Protein AF-A0A1T4NIM6-F1 (afdb_monomer_lite)

Secondary structure (DSSP, 8-state):
--------------------S-S----PPPPHHHHHHHHHHHHHHHHHHHHHHGGG----STTHHHHHHHHHTT---HHHHHHHHHHHHHTTT--EE--TT-SS-EE-HHHHHHHHHHHHHTT--TTSBTTB-HHHHHHHHHHH----SSGGGHHHHHHHHHHTT-HHHHHHHHHHHHTTEETTTEEBSSSB-HHHHHHHHHHHGGGTTT-HHHHHHHHHHHHHTB-SSSEESSTTSPEEHHHHHHHHHHHHHHT-HHHHHHHHHHHGGGB-SSSTT-BEEE-TTT--EEE-HHHHHHHHHHHHHHHHHHHHHHHHHHHHS-SPPP--------------S-PPPPP-EEEEEEETTEEEEEE---TT-SEEEEEEESSTTS-SS-EEEEEETT--EEEE-SPPTT-EEEEEEEEEEEETTEEEEPPPPPPEEEE--

Organism: NCBI:txid290054

Structure (mmCIF, N/CA/C/O backbone):
data_AF-A0A1T4NIM6-F1
#
_entry.id   AF-A0A1T4NIM6-F1
#
loop_
_atom_site.group_PDB
_atom_site.id
_atom_site.type_symbol
_atom_site.label_atom_id
_atom_site.label_alt_id
_atom_site.label_comp_id
_atom_site.label_asym_id
_atom_site.label_entity_id
_atom_site.label_seq_id
_atom_site.pdbx_PDB_ins_code
_atom_site.Cartn_x
_atom_site.Cartn_y
_atom_site.Cartn_z
_atom_site.occupancy
_atom_site.B_iso_or_equiv
_atom_site.auth_seq_id
_atom_site.auth_comp_id
_atom_site.auth_asym_id
_atom_site.auth_atom_id
_atom_site.pdbx_PDB_model_num
ATOM 1 N N . MET A 1 1 ? 65.778 -11.171 -3.183 1.00 36.50 1 MET A N 1
ATOM 2 C CA . MET A 1 1 ? 65.033 -11.557 -4.403 1.00 36.50 1 MET A CA 1
ATOM 3 C C . MET A 1 1 ? 64.290 -12.860 -4.127 1.00 36.50 1 MET A C 1
ATOM 5 O O . MET A 1 1 ? 64.922 -13.850 -3.782 1.00 36.50 1 MET A O 1
ATOM 9 N N . LYS A 1 2 ? 62.950 -12.819 -4.117 1.00 32.22 2 LYS A N 1
ATOM 10 C CA . LYS A 1 2 ? 62.067 -13.927 -3.715 1.00 32.22 2 LYS A CA 1
ATOM 11 C C . LYS A 1 2 ? 61.735 -14.830 -4.915 1.00 32.22 2 LYS A C 1
ATOM 13 O O . LYS A 1 2 ? 61.159 -14.373 -5.889 1.00 32.22 2 LYS A O 1
ATOM 18 N N . LYS A 1 3 ? 62.143 -16.092 -4.778 1.00 35.50 3 LYS A N 1
ATOM 19 C CA . LYS A 1 3 ? 61.510 -17.369 -5.159 1.00 35.50 3 LYS A CA 1
ATOM 20 C C . LYS A 1 3 ? 60.272 -17.386 -6.094 1.00 35.50 3 LYS A C 1
ATOM 22 O O . LYS A 1 3 ? 59.210 -16.912 -5.718 1.00 35.50 3 LYS A O 1
ATOM 27 N N . LEU A 1 4 ? 60.446 -18.193 -7.152 1.00 34.84 4 LEU A N 1
ATOM 28 C CA . LEU A 1 4 ? 59.640 -19.355 -7.589 1.00 34.84 4 LEU A CA 1
ATOM 29 C C . LEU A 1 4 ? 58.326 -19.183 -8.389 1.00 34.84 4 LEU A C 1
ATOM 31 O O . LEU A 1 4 ? 57.277 -18.860 -7.850 1.00 34.84 4 LEU A O 1
ATOM 35 N N . LEU A 1 5 ? 58.452 -19.676 -9.630 1.00 29.94 5 LEU A N 1
ATOM 36 C CA . LEU A 1 5 ? 57.609 -20.635 -10.362 1.00 29.94 5 LEU A CA 1
ATOM 37 C C . LEU A 1 5 ? 56.407 -20.132 -11.187 1.00 29.94 5 LEU A C 1
ATOM 39 O O . LEU A 1 5 ? 55.362 -19.732 -10.686 1.00 29.94 5 LEU A O 1
ATOM 43 N N . SER A 1 6 ? 56.606 -20.261 -12.499 1.00 31.44 6 SER A N 1
ATOM 44 C CA . SER A 1 6 ? 55.647 -20.269 -13.597 1.00 31.44 6 SER A CA 1
ATOM 45 C C . SER A 1 6 ? 54.728 -21.499 -13.563 1.00 31.44 6 SER A C 1
ATOM 47 O O . SER A 1 6 ? 55.084 -22.509 -12.959 1.00 31.44 6 SER A O 1
ATOM 49 N N . VAL A 1 7 ? 53.593 -21.428 -14.282 1.00 30.42 7 VAL A N 1
ATOM 50 C CA . VAL A 1 7 ? 53.202 -22.339 -15.389 1.00 30.42 7 VAL A CA 1
ATOM 51 C C . VAL A 1 7 ? 51.668 -22.350 -15.630 1.00 30.42 7 VAL A C 1
ATOM 53 O O . VAL A 1 7 ? 50.879 -22.562 -14.719 1.00 30.42 7 VAL A O 1
ATOM 56 N N . LEU A 1 8 ? 51.321 -22.195 -16.920 1.00 26.06 8 LEU A N 1
ATOM 57 C CA . LEU A 1 8 ? 50.131 -22.631 -17.685 1.00 26.06 8 LEU A CA 1
ATOM 58 C C . LEU A 1 8 ? 48.790 -21.870 -17.627 1.00 26.06 8 LEU A C 1
ATOM 60 O O . LEU A 1 8 ? 47.842 -22.207 -16.927 1.00 26.06 8 LEU A O 1
ATOM 64 N N . LEU A 1 9 ? 48.698 -20.959 -18.597 1.00 29.47 9 LEU A N 1
ATOM 65 C CA . LEU A 1 9 ? 47.550 -20.690 -19.462 1.00 29.47 9 LEU A CA 1
ATOM 66 C C . LEU A 1 9 ? 47.106 -21.979 -20.199 1.00 29.47 9 LEU A C 1
ATOM 68 O O . LEU A 1 9 ? 47.929 -22.572 -20.893 1.00 29.47 9 LEU A O 1
ATOM 72 N N . SER A 1 10 ? 45.836 -22.400 -20.114 1.00 29.00 10 SER A N 1
ATOM 73 C CA . SER A 1 10 ? 45.220 -23.238 -21.164 1.00 29.00 10 SER A CA 1
ATOM 74 C C . SER A 1 10 ? 43.682 -23.304 -21.114 1.00 29.00 10 SER A C 1
ATOM 76 O O . SER A 1 10 ? 43.077 -23.494 -20.066 1.00 29.00 10 SER A O 1
ATOM 78 N N . ALA A 1 11 ? 43.117 -23.199 -22.323 1.00 28.16 11 ALA A N 1
ATOM 79 C CA . ALA A 1 11 ? 41.885 -23.807 -22.835 1.00 28.16 11 ALA A CA 1
ATOM 80 C C . ALA A 1 11 ? 40.510 -23.310 -22.342 1.00 28.16 11 ALA A C 1
ATOM 82 O O . ALA A 1 11 ? 39.829 -23.931 -21.531 1.00 28.16 11 ALA A O 1
ATOM 83 N N . VAL A 1 12 ? 40.030 -22.271 -23.032 1.00 34.50 12 VAL A N 1
ATOM 84 C CA . VAL A 1 12 ? 38.632 -22.177 -23.476 1.00 34.50 12 VAL A CA 1
ATOM 85 C C . VAL A 1 12 ? 38.400 -23.279 -24.517 1.00 34.50 12 VAL A C 1
ATOM 87 O O . VAL A 1 12 ? 39.018 -23.246 -25.578 1.00 34.50 12 VAL A O 1
ATOM 90 N N . MET A 1 13 ? 37.514 -24.238 -24.241 1.00 31.39 13 MET A N 1
ATOM 91 C CA . MET A 1 13 ? 36.862 -25.032 -25.284 1.00 31.39 13 MET A CA 1
ATOM 92 C C . MET A 1 13 ? 35.401 -25.315 -24.936 1.00 31.39 13 MET A C 1
ATOM 94 O O . MET A 1 13 ? 35.026 -25.626 -23.809 1.00 31.39 13 MET A O 1
ATOM 98 N N . ILE A 1 14 ? 34.608 -25.138 -25.982 1.00 38.34 14 ILE A N 1
ATOM 99 C CA . ILE A 1 14 ? 33.161 -25.189 -26.106 1.00 38.34 14 ILE A CA 1
ATOM 100 C C . ILE A 1 14 ? 32.659 -26.613 -25.848 1.00 38.34 14 ILE A C 1
ATOM 102 O O . ILE A 1 14 ? 33.143 -27.555 -26.467 1.00 38.34 14 ILE A O 1
ATOM 106 N N . PHE A 1 15 ? 31.624 -26.754 -25.019 1.00 29.34 15 PHE A N 1
ATOM 107 C CA . PHE A 1 15 ? 30.693 -27.877 -25.115 1.00 29.34 15 PHE A CA 1
ATOM 108 C C . PHE A 1 15 ? 29.279 -27.334 -25.308 1.00 29.34 15 PHE A C 1
ATOM 110 O O . PHE A 1 15 ? 28.574 -26.967 -24.370 1.00 29.34 15 PHE A O 1
ATOM 117 N N . SER A 1 16 ? 28.883 -27.279 -26.574 1.00 36.50 16 SER A N 1
ATOM 118 C CA . SER A 1 16 ? 27.501 -27.268 -27.023 1.00 36.50 16 SER A CA 1
ATOM 119 C C . SER A 1 16 ? 26.877 -28.629 -26.707 1.00 36.50 16 SER A C 1
ATOM 121 O O . SER A 1 16 ? 27.056 -29.597 -27.440 1.00 36.50 16 SER A O 1
ATOM 123 N N . ALA A 1 17 ? 26.124 -28.705 -25.613 1.00 30.61 17 ALA A N 1
ATOM 124 C CA . ALA A 1 17 ? 25.180 -29.788 -25.381 1.00 30.61 17 ALA A CA 1
ATOM 125 C C . ALA A 1 17 ? 23.767 -29.204 -25.437 1.00 30.61 17 ALA A C 1
ATOM 127 O O . ALA A 1 17 ? 23.291 -28.574 -24.494 1.00 30.61 17 ALA A O 1
ATOM 128 N N . VAL A 1 18 ? 23.108 -29.398 -26.579 1.00 37.94 18 VAL A N 1
ATOM 129 C CA . VAL A 1 18 ? 21.656 -29.262 -26.700 1.00 37.94 18 VAL A CA 1
ATOM 130 C C . VAL A 1 18 ? 21.050 -30.366 -25.840 1.00 37.94 18 VAL A C 1
ATOM 132 O O . VAL A 1 18 ? 21.093 -31.537 -26.208 1.00 37.94 18 VAL A O 1
ATOM 135 N N . VAL A 1 19 ? 20.528 -30.004 -24.670 1.00 34.56 19 VAL A N 1
ATOM 136 C CA . VAL A 1 19 ? 19.735 -30.920 -23.845 1.00 34.56 19 VAL A CA 1
ATOM 137 C C . VAL A 1 19 ? 18.267 -30.707 -24.219 1.00 34.56 19 VAL A C 1
ATOM 139 O O . VAL A 1 19 ? 17.800 -29.565 -24.181 1.00 34.56 19 VAL A O 1
ATOM 142 N N . PRO A 1 20 ? 17.526 -31.756 -24.616 1.00 34.41 20 PRO A N 1
ATOM 143 C CA . PRO A 1 20 ? 16.131 -31.614 -24.994 1.00 34.41 20 PRO A CA 1
ATOM 144 C C . PRO A 1 20 ? 15.296 -31.163 -23.790 1.00 34.41 20 PRO A C 1
ATOM 146 O O . PRO A 1 20 ? 15.392 -31.695 -22.683 1.00 34.41 20 PRO A O 1
ATOM 149 N N . PHE A 1 21 ? 14.478 -30.145 -24.040 1.00 40.34 21 PHE A N 1
ATOM 150 C CA . PHE A 1 21 ? 13.518 -29.557 -23.116 1.00 40.34 21 PHE A CA 1
ATOM 151 C C . PHE A 1 21 ? 12.440 -30.586 -22.748 1.00 40.34 21 PHE A C 1
ATOM 153 O O . PHE A 1 21 ? 11.493 -30.796 -23.499 1.00 40.34 21 PHE A O 1
ATOM 160 N N . SER A 1 22 ? 12.553 -31.201 -21.573 1.00 44.69 22 SER A N 1
ATOM 161 C CA . SER A 1 22 ? 11.401 -31.746 -20.846 1.00 44.69 22 SER A CA 1
ATOM 162 C C . SER A 1 22 ? 11.778 -32.080 -19.404 1.00 44.69 22 SER A C 1
ATOM 164 O O . SER A 1 22 ? 12.006 -33.235 -19.054 1.00 44.69 22 SER A O 1
ATOM 166 N N . ALA A 1 23 ? 11.823 -31.063 -18.550 1.00 34.47 23 ALA A N 1
ATOM 167 C CA . ALA A 1 23 ? 11.649 -31.228 -17.114 1.00 34.47 23 ALA A CA 1
ATOM 168 C C . ALA A 1 23 ? 11.141 -29.904 -16.545 1.00 34.47 23 ALA A C 1
ATOM 170 O O . ALA A 1 23 ? 11.693 -28.847 -16.840 1.00 34.47 23 ALA A O 1
ATOM 171 N N . LEU A 1 24 ? 10.061 -29.971 -15.766 1.00 38.84 24 LEU A N 1
ATOM 172 C CA . LEU A 1 24 ? 9.595 -28.888 -14.907 1.00 38.84 24 LEU A CA 1
ATOM 173 C C . LEU A 1 24 ? 10.803 -28.306 -14.166 1.00 38.84 24 LEU A C 1
ATOM 175 O O . LEU A 1 24 ? 11.360 -28.974 -13.297 1.00 38.84 24 LEU A O 1
ATOM 179 N N . ALA A 1 25 ? 11.219 -27.090 -14.522 1.00 35.81 25 ALA A N 1
ATOM 180 C CA . ALA A 1 25 ? 12.140 -26.337 -13.695 1.00 35.81 25 ALA A CA 1
ATOM 181 C C . ALA A 1 25 ? 11.404 -26.065 -12.380 1.00 35.81 25 ALA A C 1
ATOM 183 O O . ALA A 1 25 ? 10.557 -25.176 -12.301 1.00 35.81 25 ALA A O 1
ATOM 184 N N . GLU A 1 26 ? 11.665 -26.885 -11.364 1.00 44.00 26 GLU A N 1
ATOM 185 C CA . GLU A 1 26 ? 11.392 -26.505 -9.988 1.00 44.00 26 GLU A CA 1
ATOM 186 C C . GLU A 1 26 ? 12.167 -25.208 -9.761 1.00 44.00 26 GLU A C 1
ATOM 188 O O . GLU A 1 26 ? 13.396 -25.202 -9.681 1.00 44.00 26 GLU A O 1
ATOM 193 N N . THR A 1 27 ? 11.457 -24.081 -9.747 1.00 53.06 27 THR A N 1
ATOM 194 C CA . THR A 1 27 ? 12.023 -22.803 -9.331 1.00 53.06 27 THR A CA 1
ATOM 195 C C . THR A 1 27 ? 12.586 -23.016 -7.934 1.00 53.06 27 THR A C 1
ATOM 197 O O . THR A 1 27 ? 11.827 -23.262 -6.993 1.00 53.06 27 THR A O 1
ATOM 200 N N . LYS A 1 28 ? 13.916 -22.998 -7.811 1.00 64.88 28 LYS A N 1
ATOM 201 C CA . LYS A 1 28 ? 14.616 -23.133 -6.534 1.00 64.88 28 LYS A CA 1
ATOM 202 C C . LYS A 1 28 ? 13.988 -22.150 -5.543 1.00 64.88 28 LYS A C 1
ATOM 204 O O . LYS A 1 28 ? 13.992 -20.947 -5.786 1.00 64.88 28 LYS A O 1
ATOM 209 N N . ALA A 1 29 ? 13.426 -22.667 -4.452 1.00 76.94 29 ALA A N 1
ATOM 210 C CA . ALA A 1 29 ? 12.839 -21.824 -3.419 1.00 76.94 29 ALA A CA 1
ATOM 211 C C . ALA A 1 29 ? 13.920 -20.910 -2.821 1.00 76.94 29 ALA A C 1
ATOM 213 O O . ALA A 1 29 ? 14.994 -21.392 -2.453 1.00 76.94 29 ALA A O 1
ATOM 214 N N . LEU A 1 30 ? 13.626 -19.610 -2.720 1.00 85.62 30 LEU A N 1
ATOM 215 C CA . LEU A 1 30 ? 14.546 -18.617 -2.161 1.00 85.62 30 LEU A CA 1
ATOM 216 C C . LEU A 1 30 ? 14.842 -18.927 -0.688 1.00 85.62 30 LEU A C 1
ATOM 218 O O . LEU A 1 30 ? 13.932 -19.037 0.140 1.00 85.62 30 LEU A O 1
ATOM 222 N N . GLY A 1 31 ? 16.125 -19.064 -0.370 1.00 89.81 31 GLY A N 1
ATOM 223 C CA . GLY A 1 31 ? 16.642 -19.277 0.973 1.00 89.81 31 GLY A CA 1
ATOM 224 C C . GLY A 1 31 ? 16.800 -17.976 1.760 1.00 89.81 31 GLY A C 1
ATOM 225 O O . GLY A 1 31 ? 16.813 -16.878 1.207 1.00 89.81 31 GLY A O 1
ATOM 226 N N . LEU A 1 32 ? 16.981 -18.102 3.079 1.00 91.38 32 LEU A N 1
ATOM 227 C CA . LEU A 1 32 ? 17.055 -16.963 4.005 1.00 91.38 32 LEU A CA 1
ATOM 228 C C . LEU A 1 32 ? 18.113 -15.930 3.595 1.00 91.38 32 LEU A C 1
ATOM 230 O O . LEU A 1 32 ? 17.840 -14.734 3.617 1.00 91.38 32 LEU A O 1
ATOM 234 N N . LYS A 1 33 ? 19.300 -16.387 3.179 1.00 91.88 33 LYS A N 1
ATOM 235 C CA . LYS A 1 33 ? 20.390 -15.504 2.744 1.00 91.88 33 LYS A CA 1
ATOM 236 C C . LYS A 1 33 ? 20.000 -14.661 1.526 1.00 91.88 33 LYS A C 1
ATOM 238 O O . LYS A 1 33 ? 20.276 -13.471 1.519 1.00 91.88 33 LYS A O 1
ATOM 243 N N . GLU A 1 34 ? 19.351 -15.264 0.530 1.00 93.50 34 GLU A N 1
ATOM 244 C CA . GLU A 1 34 ? 18.936 -14.579 -0.704 1.00 93.50 34 GLU A CA 1
ATOM 245 C C . GLU A 1 34 ? 17.883 -13.499 -0.395 1.00 93.50 34 GLU A C 1
ATOM 247 O O . GLU A 1 34 ? 17.973 -12.384 -0.906 1.00 93.50 34 GLU A O 1
ATOM 252 N N . VAL A 1 35 ? 16.941 -13.792 0.510 1.00 95.12 35 VAL A N 1
ATOM 253 C CA . VAL A 1 35 ? 15.920 -12.828 0.953 1.00 95.12 35 VAL A CA 1
ATOM 254 C C . VAL A 1 35 ? 16.533 -11.680 1.760 1.00 95.12 35 VAL A C 1
ATOM 256 O O . VAL A 1 35 ? 16.207 -10.524 1.510 1.00 95.12 35 VAL A O 1
ATOM 259 N N . VAL A 1 36 ? 17.440 -11.972 2.699 1.00 93.94 36 VAL A N 1
ATOM 260 C CA . VAL A 1 36 ? 18.140 -10.936 3.481 1.00 93.94 36 VAL A CA 1
ATOM 261 C C . VAL A 1 36 ? 18.962 -10.026 2.569 1.00 93.94 36 VAL A C 1
ATOM 263 O O . VAL A 1 36 ? 18.923 -8.811 2.735 1.00 93.94 36 VAL A O 1
ATOM 266 N N . THR A 1 37 ? 19.672 -10.586 1.585 1.00 94.75 37 THR A N 1
ATOM 267 C CA . THR A 1 37 ? 20.421 -9.789 0.605 1.00 94.75 37 THR A CA 1
ATOM 268 C C . THR A 1 37 ? 19.497 -8.862 -0.181 1.00 94.75 37 THR A C 1
ATOM 270 O O . THR A 1 37 ? 19.768 -7.667 -0.239 1.00 94.75 37 THR A O 1
ATOM 273 N N . ALA A 1 38 ? 18.379 -9.367 -0.709 1.00 96.19 38 ALA A N 1
ATOM 274 C CA . ALA A 1 38 ? 17.437 -8.527 -1.448 1.00 96.19 38 ALA A CA 1
ATOM 275 C C . ALA A 1 38 ? 16.802 -7.431 -0.585 1.00 96.19 38 ALA A C 1
ATOM 277 O O . ALA A 1 38 ? 16.612 -6.324 -1.074 1.00 96.19 38 ALA A O 1
ATOM 278 N N . GLN A 1 39 ? 16.535 -7.702 0.696 1.00 97.62 39 GLN A N 1
ATOM 279 C CA . GLN A 1 39 ? 16.047 -6.681 1.622 1.00 97.62 39 GLN A CA 1
ATOM 280 C C . GLN A 1 39 ? 17.069 -5.554 1.826 1.00 97.62 39 GLN A C 1
ATOM 282 O O . GLN A 1 39 ? 16.712 -4.380 1.839 1.00 97.62 39 GLN A O 1
ATOM 287 N N . VAL A 1 40 ? 18.347 -5.904 2.003 1.00 95.00 40 VAL A N 1
ATOM 288 C CA . VAL A 1 40 ? 19.423 -4.918 2.187 1.00 95.00 40 VAL A CA 1
ATOM 289 C C . VAL A 1 40 ? 19.599 -4.061 0.936 1.00 95.00 40 VAL A C 1
ATOM 291 O O . VAL A 1 40 ? 19.717 -2.844 1.059 1.00 95.00 40 VAL A O 1
ATOM 294 N N . GLU A 1 41 ? 19.580 -4.676 -0.248 1.00 95.94 41 GLU A N 1
ATOM 295 C CA . GLU A 1 41 ? 19.631 -3.949 -1.521 1.00 95.94 41 GLU A CA 1
ATOM 296 C C . GLU A 1 41 ? 18.423 -3.015 -1.675 1.00 95.94 41 GLU A C 1
ATOM 298 O O . GLU A 1 41 ? 18.609 -1.822 -1.883 1.00 95.94 41 GLU A O 1
ATOM 303 N N . ALA A 1 42 ? 17.202 -3.506 -1.434 1.00 97.38 42 ALA A N 1
ATOM 304 C CA . ALA A 1 42 ? 15.994 -2.692 -1.551 1.00 97.38 42 ALA A CA 1
ATOM 305 C C . ALA A 1 42 ? 16.033 -1.462 -0.628 1.00 97.38 42 ALA A C 1
ATOM 307 O O . ALA A 1 42 ? 15.627 -0.375 -1.028 1.00 97.38 42 ALA A O 1
ATOM 308 N N . LYS A 1 43 ? 16.582 -1.593 0.588 1.00 95.06 43 LYS A N 1
ATOM 309 C CA . LYS A 1 43 ? 16.783 -0.456 1.504 1.00 95.06 43 LYS A CA 1
ATOM 310 C C . LYS A 1 43 ? 17.811 0.551 0.995 1.00 95.06 43 LYS A C 1
ATOM 312 O O . LYS A 1 43 ? 17.637 1.751 1.211 1.00 95.06 43 LYS A O 1
ATOM 317 N N . ALA A 1 44 ? 18.876 0.086 0.344 1.00 94.06 44 ALA A N 1
ATOM 318 C CA . ALA A 1 44 ? 19.852 0.970 -0.287 1.00 94.06 44 ALA A CA 1
ATOM 319 C C . ALA A 1 44 ? 19.217 1.744 -1.456 1.00 94.06 44 ALA A C 1
ATOM 321 O O . ALA A 1 44 ? 19.425 2.953 -1.579 1.00 94.06 44 ALA A O 1
ATOM 322 N N . ASP A 1 45 ? 18.376 1.078 -2.246 1.00 97.19 45 ASP A N 1
ATOM 323 C CA . ASP A 1 45 ? 17.645 1.693 -3.355 1.00 97.19 45 ASP A CA 1
ATOM 324 C C . ASP A 1 45 ? 16.622 2.711 -2.843 1.00 97.19 45 ASP A C 1
ATOM 326 O O . ASP A 1 45 ? 16.544 3.828 -3.349 1.00 97.19 45 ASP A O 1
ATOM 330 N N . MET A 1 46 ? 15.896 2.392 -1.767 1.00 97.94 46 MET A N 1
ATOM 331 C CA . MET A 1 46 ? 14.987 3.337 -1.108 1.00 97.94 46 MET A CA 1
ATOM 332 C C . MET A 1 46 ? 15.720 4.594 -0.628 1.00 97.94 46 MET A C 1
ATOM 334 O O . MET A 1 46 ? 15.230 5.706 -0.829 1.00 97.94 46 MET A O 1
ATOM 338 N N . LEU A 1 47 ? 16.904 4.444 -0.023 1.00 95.81 47 LEU A N 1
ATOM 339 C CA . LEU A 1 47 ? 17.717 5.580 0.417 1.00 95.81 47 LEU A CA 1
ATOM 340 C C . LEU A 1 47 ? 18.163 6.452 -0.766 1.00 95.81 47 LEU A C 1
ATOM 342 O O . LEU A 1 47 ? 18.066 7.679 -0.701 1.00 95.81 47 LEU A O 1
ATOM 346 N N . GLY A 1 48 ? 18.619 5.825 -1.851 1.00 96.38 48 GLY A N 1
ATOM 347 C CA . GLY A 1 48 ? 18.991 6.511 -3.086 1.00 96.38 48 GLY A CA 1
ATOM 348 C C . GLY A 1 48 ? 17.827 7.286 -3.709 1.00 96.38 48 GLY A C 1
ATOM 349 O O . GLY A 1 48 ? 17.947 8.486 -3.975 1.00 96.38 48 GLY A O 1
ATOM 350 N N . ALA A 1 49 ? 16.665 6.640 -3.826 1.00 98.25 49 ALA A N 1
ATOM 351 C CA . ALA A 1 49 ? 15.434 7.246 -4.321 1.00 98.25 49 ALA A CA 1
ATOM 352 C C . ALA A 1 49 ? 15.000 8.453 -3.474 1.00 98.25 49 ALA A C 1
ATOM 354 O O . ALA A 1 49 ? 14.676 9.512 -4.017 1.00 98.25 49 ALA A O 1
ATOM 355 N N . MET A 1 50 ? 15.023 8.331 -2.141 1.00 97.06 50 MET A N 1
ATOM 356 C CA . MET A 1 50 ? 14.689 9.437 -1.238 1.00 97.06 50 MET A CA 1
ATOM 357 C C . MET A 1 50 ? 15.631 10.630 -1.426 1.00 97.06 50 MET A C 1
ATOM 359 O O . MET A 1 50 ? 15.164 11.766 -1.506 1.00 97.06 50 MET A O 1
ATOM 363 N N . ASN A 1 51 ? 16.939 10.389 -1.542 1.00 96.19 51 ASN A N 1
ATOM 364 C CA . ASN A 1 51 ? 17.920 11.454 -1.758 1.00 96.19 51 ASN A CA 1
ATOM 365 C C . ASN A 1 51 ? 17.685 12.191 -3.082 1.00 96.19 51 ASN A C 1
ATOM 367 O O . ASN A 1 51 ? 17.699 13.421 -3.106 1.00 96.19 51 ASN A O 1
ATOM 371 N N . TYR A 1 52 ? 17.408 11.451 -4.157 1.00 97.12 52 TYR A N 1
ATOM 372 C CA . TYR A 1 52 ? 17.114 12.018 -5.473 1.00 97.12 52 TYR A CA 1
ATOM 373 C C . TYR A 1 52 ? 15.826 12.857 -5.476 1.00 97.12 52 TYR A C 1
ATOM 375 O O . TYR A 1 52 ? 15.779 13.954 -6.031 1.00 97.12 52 TYR A O 1
ATOM 383 N N . LEU A 1 53 ? 14.775 12.370 -4.814 1.00 96.94 53 LEU A N 1
ATOM 384 C CA . LEU A 1 53 ? 13.459 13.010 -4.821 1.00 96.94 53 LEU A CA 1
ATOM 385 C C . LEU A 1 53 ? 13.335 14.180 -3.836 1.00 96.94 53 LEU A C 1
ATOM 387 O O . LEU A 1 53 ? 12.414 14.989 -3.992 1.00 96.94 53 LEU A O 1
ATOM 391 N N . LYS A 1 54 ? 14.231 14.287 -2.843 1.00 93.81 54 LYS A N 1
ATOM 392 C CA . LYS A 1 54 ? 14.128 15.224 -1.710 1.00 93.81 54 LYS A CA 1
ATOM 393 C C . LYS A 1 54 ? 13.852 16.662 -2.146 1.00 93.81 54 LYS A C 1
ATOM 395 O O . LYS A 1 54 ? 12.887 17.261 -1.686 1.00 93.81 54 LYS A O 1
ATOM 400 N N . ALA A 1 55 ? 14.651 17.198 -3.069 1.00 92.81 55 ALA A N 1
ATOM 401 C CA . ALA A 1 55 ? 14.512 18.584 -3.527 1.00 92.81 55 ALA A CA 1
ATOM 402 C C . ALA A 1 55 ? 13.191 18.845 -4.278 1.00 92.81 55 ALA A C 1
ATOM 404 O O . ALA A 1 55 ? 12.687 19.964 -4.280 1.00 92.81 55 ALA A O 1
ATOM 405 N N . SER A 1 56 ? 12.619 17.809 -4.899 1.00 93.06 56 SER A N 1
ATOM 406 C CA . SER A 1 56 ? 11.370 17.887 -5.669 1.00 93.06 56 SER A CA 1
ATOM 407 C C . SER A 1 56 ? 10.109 17.571 -4.859 1.00 93.06 56 SER A C 1
ATOM 409 O O . SER A 1 56 ? 9.004 17.697 -5.379 1.00 93.06 56 SER A O 1
ATOM 411 N N . THR A 1 57 ? 10.251 17.159 -3.594 1.00 93.88 57 THR A N 1
ATOM 412 C CA . THR A 1 57 ? 9.127 16.759 -2.735 1.00 93.88 57 THR A CA 1
ATOM 413 C C . THR A 1 57 ? 9.031 17.684 -1.517 1.00 93.88 57 THR A C 1
ATOM 415 O O . THR A 1 57 ? 9.436 17.297 -0.421 1.00 93.88 57 THR A O 1
ATOM 418 N N . PRO A 1 58 ? 8.497 18.911 -1.671 1.00 95.19 58 PRO A N 1
ATOM 419 C CA . PRO A 1 58 ? 8.291 19.803 -0.536 1.00 95.19 58 PRO A CA 1
ATOM 420 C C . PRO A 1 58 ? 7.319 19.177 0.469 1.00 95.19 58 PRO A C 1
ATOM 422 O O . PRO A 1 58 ? 6.287 18.614 0.089 1.00 95.19 58 PRO A O 1
ATOM 425 N N . GLN A 1 59 ? 7.636 19.289 1.756 1.00 97.00 59 GLN A N 1
ATOM 426 C CA . GLN A 1 59 ? 6.880 18.656 2.832 1.00 97.00 59 GLN A CA 1
ATOM 427 C C . GLN A 1 59 ? 5.711 19.520 3.314 1.00 97.00 59 GLN A C 1
ATOM 429 O O . GLN A 1 59 ? 5.724 20.094 4.399 1.00 97.00 59 GLN A O 1
ATOM 434 N N . THR A 1 60 ? 4.675 19.619 2.485 1.00 96.31 60 THR A N 1
ATOM 435 C CA . THR A 1 60 ? 3.467 20.406 2.774 1.00 96.31 60 THR A CA 1
ATOM 436 C C . THR A 1 60 ? 2.228 19.518 2.865 1.00 96.31 60 THR A C 1
ATOM 438 O O . THR A 1 60 ? 2.216 18.386 2.381 1.00 96.31 60 THR A O 1
ATOM 441 N N . VAL A 1 61 ? 1.143 20.039 3.448 1.00 96.25 61 VAL A N 1
ATOM 442 C CA . VAL A 1 61 ? -0.155 19.337 3.484 1.00 96.25 61 VAL A CA 1
ATOM 443 C C . VAL A 1 61 ? -0.704 19.104 2.070 1.00 96.25 61 VAL A C 1
ATOM 445 O O . VAL A 1 61 ? -1.153 17.999 1.760 1.00 96.25 61 VAL A O 1
ATOM 448 N N . ALA A 1 62 ? -0.585 20.100 1.186 1.00 93.94 62 ALA A N 1
ATOM 449 C CA . ALA A 1 62 ? -0.995 19.994 -0.216 1.00 93.94 62 ALA A CA 1
ATOM 450 C C . ALA A 1 62 ? -0.252 18.874 -0.964 1.00 93.94 62 ALA A C 1
ATOM 452 O O . ALA A 1 62 ? -0.852 18.166 -1.771 1.00 93.94 62 ALA A O 1
ATOM 453 N N . ASN A 1 63 ? 1.031 18.675 -0.648 1.00 93.50 63 ASN A N 1
ATOM 454 C CA . ASN A 1 63 ? 1.880 17.652 -1.254 1.00 93.50 63 ASN A CA 1
ATOM 455 C C . ASN A 1 63 ? 1.915 16.331 -0.459 1.00 93.50 63 ASN A C 1
ATOM 457 O O . ASN A 1 63 ? 2.773 15.481 -0.689 1.00 93.50 63 ASN A O 1
ATOM 461 N N . SER A 1 64 ? 0.997 16.143 0.493 1.00 93.81 64 SER A N 1
ATOM 462 C CA . SER A 1 64 ? 1.008 15.016 1.437 1.00 93.81 64 SER A CA 1
ATOM 463 C C . SER A 1 64 ? 1.118 13.645 0.763 1.00 93.81 64 SER A C 1
ATOM 465 O O . SER A 1 64 ? 1.918 12.828 1.205 1.00 93.81 64 SER A O 1
ATOM 467 N N . TYR A 1 65 ? 0.412 13.391 -0.343 1.00 93.12 65 TYR A N 1
ATOM 468 C CA 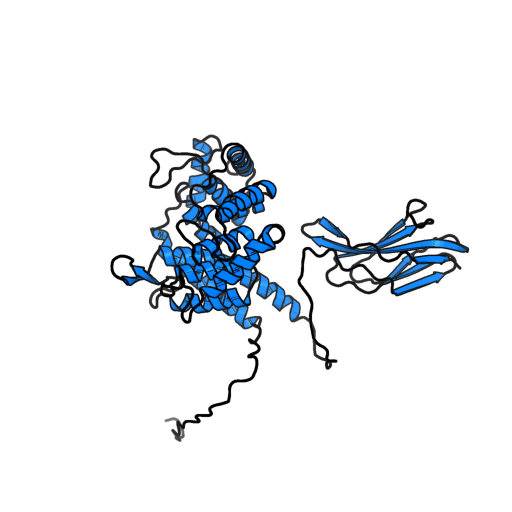. TYR A 1 65 ? 0.521 12.116 -1.072 1.00 93.12 65 TYR A CA 1
ATOM 469 C C . TYR A 1 65 ? 1.948 11.811 -1.561 1.00 93.12 65 TYR A C 1
ATOM 471 O O . TYR A 1 65 ? 2.381 10.657 -1.582 1.00 93.12 65 TYR A O 1
ATOM 479 N N . GLU A 1 66 ? 2.711 12.839 -1.926 1.00 93.94 66 GLU A N 1
ATOM 480 C CA . GLU A 1 66 ? 4.112 12.685 -2.304 1.00 93.94 66 GLU A CA 1
ATOM 481 C C . GLU A 1 66 ? 5.037 12.605 -1.088 1.00 93.94 66 GLU A C 1
ATOM 483 O O . GLU A 1 66 ? 6.089 11.984 -1.187 1.00 93.94 66 GLU A O 1
ATOM 488 N N . VAL A 1 67 ? 4.668 13.168 0.062 1.00 95.56 67 VAL A N 1
ATOM 489 C CA . VAL A 1 67 ? 5.401 12.983 1.329 1.00 95.56 67 VAL A CA 1
ATOM 490 C C . VAL A 1 67 ? 5.194 11.571 1.886 1.00 95.56 67 VAL A C 1
ATOM 492 O O . VAL A 1 67 ? 6.107 10.983 2.460 1.00 95.56 67 VAL A O 1
ATOM 495 N N . HIS A 1 68 ? 4.012 10.991 1.675 1.00 95.19 68 HIS A N 1
ATOM 496 C CA . HIS A 1 68 ? 3.622 9.669 2.172 1.00 95.19 68 HIS A CA 1
ATOM 497 C C . HIS A 1 68 ? 4.639 8.574 1.830 1.00 95.19 68 HIS A C 1
ATOM 499 O O . HIS A 1 68 ? 5.042 7.821 2.713 1.00 95.19 68 HIS A O 1
ATOM 505 N N . LYS A 1 69 ? 5.138 8.548 0.585 1.00 95.06 69 LYS A N 1
ATOM 506 C CA . LYS A 1 69 ? 6.153 7.572 0.147 1.00 95.06 69 LYS A CA 1
ATOM 507 C C . LYS A 1 69 ? 7.473 7.682 0.924 1.00 95.06 69 LYS A C 1
ATOM 509 O O . LYS A 1 69 ? 8.126 6.671 1.136 1.00 95.06 69 LYS A O 1
ATOM 514 N N . PHE A 1 70 ? 7.853 8.882 1.378 1.00 95.81 70 PHE A N 1
ATOM 515 C CA . PHE A 1 70 ? 9.040 9.063 2.220 1.00 95.81 70 PHE A CA 1
ATOM 516 C C . PHE A 1 70 ? 8.813 8.469 3.606 1.00 95.81 70 PHE A C 1
ATOM 518 O O . PHE A 1 70 ? 9.659 7.721 4.081 1.00 95.81 70 PHE A O 1
ATOM 525 N N . ALA A 1 71 ? 7.660 8.732 4.227 1.00 93.69 71 ALA A N 1
ATOM 526 C CA . ALA A 1 71 ? 7.337 8.154 5.531 1.00 93.69 71 ALA A CA 1
ATOM 527 C C . ALA A 1 71 ? 7.317 6.618 5.485 1.00 93.69 71 ALA A C 1
ATOM 529 O O . ALA A 1 71 ? 7.929 5.973 6.334 1.00 93.69 71 ALA A O 1
ATOM 530 N N . GLN A 1 72 ? 6.679 6.033 4.463 1.00 93.00 72 GLN A N 1
ATOM 531 C CA . GLN A 1 72 ? 6.662 4.580 4.249 1.00 93.00 72 GLN A CA 1
ATOM 532 C C . GLN A 1 72 ? 8.062 3.997 4.022 1.00 93.00 72 GLN A C 1
ATOM 534 O O . GLN A 1 72 ? 8.299 2.825 4.302 1.00 93.00 72 GLN A O 1
ATOM 539 N N . ALA A 1 73 ? 9.000 4.795 3.513 1.00 93.12 73 ALA A N 1
ATOM 540 C CA . ALA A 1 73 ? 10.382 4.390 3.303 1.00 93.12 73 ALA A CA 1
ATOM 541 C C . ALA A 1 73 ? 11.309 4.663 4.502 1.00 93.12 73 ALA A C 1
ATOM 543 O O . ALA A 1 73 ? 12.514 4.433 4.411 1.00 93.12 73 ALA A O 1
ATOM 544 N N . GLY A 1 74 ? 10.768 5.152 5.624 1.00 90.75 74 GLY A N 1
ATOM 545 C CA . GLY A 1 74 ? 11.552 5.521 6.805 1.00 90.75 74 GLY A CA 1
ATOM 546 C C . GLY A 1 74 ? 12.324 6.838 6.658 1.00 90.75 74 GLY A C 1
ATOM 547 O O . GLY A 1 74 ? 13.265 7.085 7.411 1.00 90.75 74 GLY A O 1
ATOM 548 N N . GLY A 1 75 ? 11.951 7.673 5.688 1.00 91.50 75 GLY A N 1
ATOM 549 C CA . GLY A 1 75 ? 12.506 9.004 5.477 1.00 91.50 75 GLY A CA 1
ATOM 550 C C . GLY A 1 75 ? 12.038 10.025 6.515 1.00 91.50 75 GLY A C 1
ATOM 551 O O . GLY A 1 75 ? 11.004 9.866 7.166 1.00 91.50 75 GLY A O 1
ATOM 552 N N . ASP A 1 76 ? 12.803 11.108 6.645 1.00 91.56 76 ASP A N 1
ATOM 553 C CA . ASP A 1 76 ? 12.448 12.233 7.511 1.00 91.56 76 ASP A CA 1
ATOM 554 C C . ASP A 1 76 ? 11.229 12.985 6.961 1.00 91.56 76 ASP A C 1
ATOM 556 O O . ASP A 1 76 ? 11.234 13.435 5.815 1.00 91.56 76 ASP A O 1
ATOM 560 N N . VAL A 1 77 ? 10.205 13.140 7.802 1.00 96.69 77 VAL A N 1
ATOM 561 C CA . VAL A 1 77 ? 8.965 13.873 7.503 1.00 96.69 77 VAL A CA 1
ATOM 562 C C . VAL A 1 77 ? 8.648 14.961 8.546 1.00 96.69 77 VAL A C 1
ATOM 564 O O . VAL A 1 77 ? 7.490 15.316 8.778 1.00 96.69 77 VAL A O 1
ATOM 567 N N . SER A 1 78 ? 9.670 15.461 9.246 1.00 96.19 78 SER A N 1
ATOM 568 C CA . SER A 1 78 ? 9.535 16.437 10.338 1.00 96.19 78 SER A CA 1
ATOM 569 C C . SER A 1 78 ? 8.928 17.780 9.907 1.00 96.19 78 SER A C 1
ATOM 571 O O . SER A 1 78 ? 8.085 18.337 10.621 1.00 96.19 78 SER A O 1
ATOM 573 N N . GLU A 1 79 ? 9.284 18.277 8.722 1.00 98.06 79 GLU A N 1
ATOM 574 C CA . GLU A 1 79 ? 8.699 19.495 8.150 1.00 98.06 79 GLU A CA 1
ATOM 575 C C . GLU A 1 79 ? 7.203 19.308 7.869 1.00 98.06 79 GLU A C 1
ATOM 577 O O . GLU A 1 79 ? 6.395 20.177 8.204 1.00 98.06 79 GLU A O 1
ATOM 582 N N . TYR A 1 80 ? 6.805 18.136 7.362 1.00 98.25 80 TYR A N 1
ATOM 583 C CA . TYR A 1 80 ? 5.396 17.816 7.143 1.00 98.25 80 TYR A CA 1
ATOM 584 C C . TYR A 1 80 ? 4.603 17.797 8.450 1.00 98.25 80 TYR A C 1
ATOM 586 O O . TYR A 1 80 ? 3.491 18.317 8.488 1.00 98.25 80 TYR A O 1
ATOM 594 N N . LEU A 1 81 ? 5.156 17.241 9.534 1.00 98.38 81 LEU A N 1
ATOM 595 C CA . LEU A 1 81 ? 4.485 17.247 10.840 1.00 98.38 81 LEU A CA 1
ATOM 596 C C . LEU A 1 81 ? 4.239 18.672 11.344 1.00 98.38 81 LEU A C 1
ATOM 598 O O . LEU A 1 81 ? 3.151 18.968 11.835 1.00 98.38 81 LEU A O 1
ATOM 602 N N . THR A 1 82 ? 5.226 19.552 11.171 1.00 98.38 82 THR A N 1
ATOM 603 C CA . THR A 1 82 ? 5.114 20.975 11.522 1.00 98.38 82 THR A CA 1
ATOM 604 C C . THR A 1 82 ? 4.039 21.670 10.678 1.00 98.38 82 THR A C 1
ATOM 606 O O . THR A 1 82 ? 3.212 22.425 11.202 1.00 98.38 82 THR A O 1
ATOM 609 N N . ALA A 1 83 ? 4.004 21.383 9.372 1.00 98.56 83 ALA A N 1
ATOM 610 C CA . ALA A 1 83 ? 2.988 21.902 8.461 1.00 98.56 83 ALA A CA 1
ATOM 611 C C . ALA A 1 83 ? 1.582 21.379 8.803 1.00 98.56 83 ALA A C 1
ATOM 613 O O . ALA A 1 83 ? 0.624 22.151 8.796 1.00 98.56 83 ALA A O 1
ATOM 614 N N . LEU A 1 84 ? 1.453 20.092 9.137 1.00 98.69 84 LEU A N 1
ATOM 615 C CA . LEU A 1 84 ? 0.197 19.453 9.525 1.00 98.69 84 LEU A CA 1
ATOM 616 C C . LEU A 1 84 ? -0.359 20.050 10.821 1.00 98.69 84 LEU A C 1
ATOM 618 O O . LEU A 1 84 ? -1.537 20.391 10.872 1.00 98.69 84 LEU A O 1
ATOM 622 N N . GLU A 1 85 ? 0.474 20.218 11.850 1.00 98.50 85 GLU A N 1
ATOM 623 C CA . GLU A 1 85 ? 0.059 20.833 13.116 1.00 98.50 85 GLU A CA 1
ATOM 624 C C . GLU A 1 85 ? -0.409 22.280 12.910 1.00 98.50 85 GLU A C 1
ATOM 626 O O . GLU A 1 85 ? -1.480 22.669 13.385 1.00 98.50 85 GLU A O 1
ATOM 631 N N . SER A 1 86 ? 0.340 23.059 12.124 1.00 98.50 86 SER A N 1
ATOM 632 C CA . SER A 1 86 ? -0.036 24.433 11.768 1.00 98.50 86 SER A CA 1
ATOM 633 C C . SER A 1 86 ? -1.362 24.485 11.003 1.00 98.50 86 SER A C 1
ATOM 635 O O . SER A 1 86 ? -2.202 25.344 11.271 1.00 98.50 86 SER A O 1
ATOM 637 N N . ASN A 1 87 ? -1.576 23.543 10.081 1.00 98.62 87 ASN A N 1
ATOM 638 C CA . ASN A 1 87 ? -2.800 23.441 9.295 1.00 98.62 87 ASN A CA 1
ATOM 639 C C . ASN A 1 87 ? -4.015 23.083 10.162 1.00 98.62 87 ASN A C 1
ATOM 641 O O . ASN A 1 87 ? -5.031 23.768 10.085 1.00 98.62 87 ASN A O 1
ATOM 645 N N . LEU A 1 88 ? -3.894 22.081 11.038 1.00 98.62 88 LEU A N 1
ATOM 646 C CA . LEU A 1 88 ? -4.951 21.707 11.982 1.00 98.62 88 LEU A CA 1
ATOM 647 C C . LEU A 1 88 ? -5.322 22.883 12.891 1.00 98.62 88 LEU A C 1
ATOM 649 O O . LEU A 1 88 ? -6.505 23.164 13.088 1.00 98.62 88 LEU A O 1
ATOM 653 N N . LYS A 1 89 ? -4.319 23.610 13.397 1.00 98.44 89 LYS A N 1
ATOM 654 C CA . LYS A 1 89 ? -4.530 24.790 14.241 1.00 98.44 89 LYS A CA 1
ATOM 655 C C . LYS A 1 89 ? -5.288 25.899 13.516 1.00 98.44 89 LYS A C 1
ATOM 657 O O . LYS A 1 89 ? -6.246 26.440 14.065 1.00 98.44 89 LYS A O 1
ATOM 662 N N . ALA A 1 90 ? -4.881 26.224 12.291 1.00 98.31 90 ALA A N 1
ATOM 663 C CA . ALA A 1 90 ? -5.520 27.264 11.486 1.00 98.31 90 ALA A CA 1
ATOM 664 C C . ALA A 1 90 ? -6.960 26.909 11.078 1.00 98.31 90 ALA A C 1
ATOM 666 O O . ALA A 1 90 ? -7.789 27.801 10.924 1.00 98.31 90 ALA A O 1
ATOM 667 N N . ASN A 1 91 ? -7.268 25.616 10.942 1.00 98.19 91 ASN A N 1
ATOM 668 C CA . ASN A 1 91 ? -8.537 25.131 10.398 1.00 98.19 91 ASN A CA 1
ATOM 669 C C . ASN A 1 91 ? -9.410 24.406 11.434 1.00 98.19 91 ASN A C 1
ATOM 671 O O . ASN A 1 91 ? -10.267 23.596 11.077 1.00 98.19 91 ASN A O 1
ATOM 675 N N . ASN A 1 92 ? -9.205 24.689 12.724 1.00 97.25 92 ASN A N 1
ATOM 676 C CA . ASN A 1 92 ? -10.004 24.150 13.829 1.00 97.25 92 ASN A CA 1
ATOM 677 C C . ASN A 1 92 ? -10.131 22.610 13.804 1.00 97.25 92 ASN A C 1
ATOM 679 O O . ASN A 1 92 ? -11.220 22.049 13.930 1.00 97.25 92 ASN A O 1
ATOM 683 N N . GLY A 1 93 ? -9.006 21.924 13.598 1.00 97.44 93 GLY A N 1
ATOM 684 C CA . GLY A 1 93 ? -8.911 20.464 13.562 1.00 97.44 93 GLY A CA 1
ATOM 685 C C . GLY A 1 93 ? -9.236 19.817 12.216 1.00 97.44 93 GLY A C 1
ATOM 686 O O . GLY A 1 93 ? -9.128 18.597 12.100 1.00 97.44 93 GLY A O 1
ATOM 687 N N . LYS A 1 94 ? -9.601 20.605 11.200 1.00 98.38 94 LYS A N 1
ATOM 688 C CA . LYS A 1 94 ? -9.726 20.134 9.817 1.00 98.38 94 LYS A CA 1
ATOM 689 C C . LYS A 1 94 ? -8.382 20.179 9.101 1.00 98.38 94 LYS A C 1
ATOM 691 O O . LYS A 1 94 ? -7.519 20.980 9.454 1.00 98.38 94 LYS A O 1
ATOM 696 N N . ILE A 1 95 ? -8.225 19.353 8.072 1.00 98.31 95 ILE A N 1
ATOM 697 C CA . ILE A 1 95 ? -7.075 19.416 7.168 1.00 98.31 95 ILE A CA 1
ATOM 698 C C . ILE A 1 95 ? -7.529 20.024 5.843 1.00 98.31 95 ILE A C 1
ATOM 700 O O . ILE A 1 95 ? -8.283 19.400 5.097 1.00 98.31 95 ILE A O 1
ATOM 704 N N . MET A 1 96 ? -7.061 21.241 5.569 1.00 97.69 96 MET A N 1
ATOM 705 C CA . MET A 1 96 ? -7.450 22.047 4.408 1.00 97.69 96 MET A CA 1
ATOM 706 C C . MET A 1 96 ? -6.234 22.301 3.523 1.00 97.69 96 MET A C 1
ATOM 708 O O . MET A 1 96 ? -5.233 22.844 3.991 1.00 97.69 96 MET A O 1
ATOM 712 N N . ALA A 1 97 ? -6.307 21.936 2.250 1.00 95.94 97 ALA A N 1
ATOM 713 C CA . ALA A 1 97 ? -5.281 22.280 1.270 1.00 95.94 97 ALA A CA 1
ATOM 714 C C . ALA A 1 97 ? -5.875 22.303 -0.140 1.00 95.94 97 ALA A C 1
ATOM 716 O O . ALA A 1 97 ? -7.020 21.905 -0.340 1.00 95.94 97 ALA A O 1
ATOM 717 N N . ARG A 1 98 ? -5.084 22.764 -1.109 1.00 91.50 98 ARG A N 1
ATOM 718 C CA . ARG A 1 98 ? -5.453 22.781 -2.525 1.00 91.50 98 ARG A CA 1
ATOM 719 C C . ARG A 1 98 ? -4.486 21.952 -3.359 1.00 91.50 98 ARG A C 1
ATOM 721 O O . ARG A 1 98 ? -3.268 22.014 -3.173 1.00 91.50 98 ARG A O 1
ATOM 728 N N . GLN A 1 99 ? -5.018 21.193 -4.304 1.00 84.12 99 GLN A N 1
ATOM 729 C CA . GLN A 1 99 ? -4.237 20.558 -5.361 1.00 84.12 99 GLN A CA 1
ATOM 730 C C . GLN A 1 99 ? -3.808 21.595 -6.412 1.00 84.12 99 GLN A C 1
ATOM 732 O O . GLN A 1 99 ? -4.377 22.677 -6.509 1.00 84.12 99 GLN A O 1
ATOM 737 N N . ALA A 1 100 ? -2.820 21.263 -7.250 1.00 78.25 100 ALA A N 1
ATOM 738 C CA . ALA A 1 100 ? -2.202 22.205 -8.197 1.00 78.25 100 ALA A CA 1
ATOM 739 C C . ALA A 1 100 ? -3.168 22.882 -9.198 1.00 78.25 100 ALA A C 1
ATOM 741 O O . ALA A 1 100 ? -2.795 23.871 -9.823 1.00 78.25 100 ALA A O 1
ATOM 742 N N . LYS A 1 101 ? -4.383 22.349 -9.382 1.00 80.81 101 LYS A N 1
ATOM 743 C CA . LYS A 1 101 ? -5.413 22.887 -10.290 1.00 80.81 101 LYS A CA 1
ATOM 744 C C . LYS A 1 101 ? -6.623 23.484 -9.561 1.00 80.81 101 LYS A C 1
ATOM 746 O O . LYS A 1 101 ? -7.583 23.875 -10.216 1.00 80.81 101 LYS A O 1
ATOM 751 N N . GLU A 1 102 ? -6.598 23.521 -8.234 1.00 85.56 102 GLU A N 1
ATOM 752 C CA . GLU A 1 102 ? -7.692 24.030 -7.408 1.00 85.56 102 GLU A CA 1
ATOM 753 C C . GLU A 1 102 ? -7.452 25.500 -7.044 1.00 85.56 102 GLU A C 1
ATOM 755 O O . GLU A 1 102 ? -6.321 25.935 -6.818 1.00 85.56 102 GLU A O 1
ATOM 760 N N . THR A 1 103 ? -8.529 26.284 -7.004 1.00 88.94 103 THR A N 1
ATOM 761 C CA . THR A 1 103 ? -8.478 27.731 -6.740 1.00 88.94 103 THR A CA 1
ATOM 762 C C . THR A 1 103 ? -8.585 28.075 -5.256 1.00 88.94 103 THR A C 1
ATOM 764 O O . THR A 1 103 ? -8.189 29.167 -4.852 1.00 88.94 103 THR A O 1
ATOM 767 N N . GLU A 1 104 ? -9.081 27.149 -4.439 1.00 92.88 104 GLU A N 1
ATOM 768 C CA . GLU A 1 104 ? -9.323 27.330 -3.009 1.00 92.88 104 GLU A CA 1
ATOM 769 C C . GLU A 1 104 ? -8.946 26.077 -2.217 1.00 92.88 104 GLU A C 1
ATOM 771 O O . GLU A 1 104 ? -8.909 24.974 -2.763 1.00 92.88 104 GLU A O 1
ATOM 776 N N . ASP A 1 105 ? -8.633 26.260 -0.933 1.00 95.88 105 ASP A N 1
ATOM 777 C CA . ASP A 1 105 ? -8.334 25.143 -0.043 1.00 95.88 105 ASP A CA 1
ATOM 778 C C . ASP A 1 105 ? -9.626 24.410 0.329 1.00 95.88 105 ASP A C 1
ATOM 780 O O . ASP A 1 105 ? -10.636 25.028 0.670 1.00 95.88 105 ASP A O 1
ATOM 784 N N . SER A 1 106 ? -9.582 23.081 0.304 1.00 95.00 106 SER A N 1
ATOM 785 C CA . SER A 1 106 ? -10.715 22.226 0.636 1.00 95.00 106 SER A CA 1
ATOM 786 C C . SER A 1 106 ? -10.282 21.004 1.447 1.00 95.00 106 SER A C 1
ATOM 788 O O . SER A 1 106 ? -9.100 20.654 1.528 1.00 95.00 106 SER A O 1
ATOM 790 N N . GLU A 1 107 ? -11.254 20.359 2.090 1.00 95.81 107 GLU A N 1
ATOM 791 C CA . GLU A 1 107 ? -11.045 19.056 2.713 1.00 95.81 107 GLU A CA 1
ATOM 792 C C . GLU A 1 107 ? -10.999 17.969 1.629 1.00 95.81 107 GLU A C 1
ATOM 794 O O . GLU A 1 107 ? -11.826 17.940 0.715 1.00 95.81 107 GLU A O 1
ATOM 799 N N . ASN A 1 108 ? -10.069 17.024 1.759 1.00 95.06 108 ASN A N 1
ATOM 800 C CA . ASN A 1 108 ? -9.978 15.860 0.882 1.00 95.06 108 ASN A CA 1
ATOM 801 C C . ASN A 1 108 ? -9.594 14.621 1.698 1.00 95.06 108 ASN A C 1
ATOM 803 O O . ASN A 1 108 ? -8.740 14.692 2.585 1.00 95.06 108 ASN A O 1
ATOM 807 N N . LEU A 1 109 ? -10.189 13.466 1.375 1.00 96.25 109 LEU A N 1
ATOM 808 C CA . LEU A 1 109 ? -9.918 12.200 2.062 1.00 96.25 109 LEU A CA 1
ATOM 809 C C . LEU A 1 109 ? -8.427 11.852 2.064 1.00 96.25 109 LEU A C 1
ATOM 811 O O . LEU A 1 109 ? -7.940 11.313 3.055 1.00 96.25 109 LEU A O 1
ATOM 815 N N . VAL A 1 110 ? -7.699 12.172 0.987 1.00 95.75 110 VAL A N 1
ATOM 816 C CA . VAL A 1 110 ? -6.268 11.854 0.880 1.00 95.75 110 VAL A CA 1
ATOM 817 C C . VAL A 1 110 ? -5.436 12.573 1.943 1.00 95.75 110 VAL A C 1
ATOM 819 O O . VAL A 1 110 ? -4.526 11.968 2.504 1.00 95.75 110 VAL A O 1
ATOM 822 N N . TYR A 1 111 ? -5.769 13.822 2.282 1.00 97.06 111 TYR A N 1
ATOM 823 C CA . TYR A 1 111 ? -5.006 14.610 3.252 1.00 97.06 111 TYR A CA 1
ATOM 824 C C . TYR A 1 111 ? -5.107 14.014 4.655 1.00 97.06 111 TYR A C 1
ATOM 826 O O . TYR A 1 111 ? -4.099 13.833 5.338 1.00 97.06 111 TYR A O 1
ATOM 834 N N . TYR A 1 112 ? -6.320 13.628 5.044 1.00 98.12 112 TYR A N 1
ATOM 835 C CA . TYR A 1 112 ? -6.569 12.913 6.289 1.00 98.12 112 TYR A CA 1
ATOM 836 C C . TYR A 1 112 ? -5.947 11.520 6.304 1.00 98.12 112 TYR A C 1
ATOM 838 O O . TYR A 1 112 ? -5.323 11.142 7.293 1.00 98.12 112 TYR A O 1
ATOM 846 N N . ALA A 1 113 ? -6.093 10.762 5.216 1.00 97.75 113 ALA A N 1
ATOM 847 C CA . ALA A 1 113 ? -5.560 9.412 5.120 1.00 97.75 113 ALA A CA 1
ATOM 848 C C . ALA A 1 113 ? -4.035 9.386 5.275 1.00 97.75 113 ALA A C 1
ATOM 850 O O . ALA A 1 113 ? -3.509 8.610 6.070 1.00 97.75 113 ALA A O 1
ATOM 851 N N . VAL A 1 114 ? -3.334 10.276 4.569 1.00 97.19 114 VAL A N 1
ATOM 852 C CA . VAL A 1 114 ? -1.879 10.397 4.678 1.00 97.19 114 VAL A CA 1
ATOM 853 C C . VAL A 1 114 ? -1.468 10.855 6.075 1.00 97.19 114 VAL A C 1
ATOM 855 O O . VAL A 1 114 ? -0.543 10.280 6.640 1.00 97.19 114 VAL A O 1
ATOM 858 N N . ALA A 1 115 ? -2.156 11.842 6.659 1.00 98.44 115 ALA A N 1
ATOM 859 C CA . ALA A 1 115 ? -1.866 12.279 8.021 1.00 98.44 115 ALA A CA 1
ATOM 860 C C . ALA A 1 115 ? -1.993 11.115 9.017 1.00 98.44 115 ALA A C 1
ATOM 862 O O . ALA A 1 115 ? -1.086 10.882 9.811 1.00 98.44 115 ALA A O 1
ATOM 863 N N . ILE A 1 116 ? -3.079 10.343 8.940 1.00 98.62 116 ILE A N 1
ATOM 864 C CA . ILE A 1 116 ? -3.296 9.152 9.771 1.00 98.62 116 ILE A CA 1
ATOM 865 C C . ILE A 1 116 ? -2.162 8.143 9.597 1.00 98.62 116 ILE A C 1
ATOM 867 O O . ILE A 1 116 ? -1.637 7.649 10.597 1.00 98.62 116 ILE A O 1
ATOM 871 N N . ASP A 1 117 ? -1.788 7.829 8.357 1.00 95.94 117 ASP A N 1
ATOM 872 C CA . ASP A 1 117 ? -0.781 6.804 8.097 1.00 95.94 117 ASP A CA 1
ATOM 873 C C . ASP A 1 117 ? 0.611 7.250 8.560 1.00 95.94 117 ASP A C 1
ATOM 875 O O . ASP A 1 117 ? 1.269 6.529 9.305 1.00 95.94 117 ASP A O 1
ATOM 879 N N . ILE A 1 118 ? 1.019 8.487 8.253 1.00 96.50 118 ILE A N 1
ATOM 880 C CA . ILE A 1 118 ? 2.294 9.058 8.717 1.00 96.50 118 ILE A CA 1
ATOM 881 C C . ILE A 1 118 ? 2.359 9.088 10.248 1.00 96.50 118 ILE A C 1
ATOM 883 O O . ILE A 1 118 ? 3.356 8.667 10.835 1.00 96.50 118 ILE A O 1
ATOM 887 N N . LEU A 1 119 ? 1.302 9.555 10.919 1.00 97.94 119 LEU A N 1
ATOM 888 C CA . LEU A 1 119 ? 1.252 9.554 12.382 1.00 97.94 119 LEU A CA 1
ATOM 889 C C . LEU A 1 119 ? 1.352 8.127 12.939 1.00 97.94 119 LEU A C 1
ATOM 891 O O . LEU A 1 119 ? 2.087 7.905 13.900 1.00 97.94 119 LEU A O 1
ATOM 895 N N . THR A 1 120 ? 0.680 7.159 12.311 1.00 94.88 120 THR A N 1
ATOM 896 C CA . THR A 1 120 ? 0.717 5.745 12.713 1.00 94.88 120 THR A CA 1
ATOM 897 C C . THR A 1 120 ? 2.113 5.142 12.549 1.00 94.88 120 THR A C 1
ATOM 899 O O . THR A 1 120 ? 2.612 4.524 13.490 1.00 94.88 120 THR A O 1
ATOM 902 N N . ILE A 1 121 ? 2.769 5.364 11.403 1.00 90.06 121 ILE A N 1
ATOM 903 C CA . ILE A 1 121 ? 4.146 4.923 11.120 1.00 90.06 121 ILE A CA 1
ATOM 904 C C . ILE A 1 121 ? 5.113 5.459 12.184 1.00 90.06 121 ILE A C 1
ATOM 906 O O . ILE A 1 121 ? 5.965 4.726 12.684 1.00 90.06 121 ILE A O 1
ATOM 910 N N . LEU A 1 122 ? 4.946 6.720 12.588 1.00 91.75 122 LEU A N 1
ATOM 911 C CA . LEU A 1 122 ? 5.788 7.376 13.592 1.00 91.75 122 LEU A CA 1
ATOM 912 C C . LEU A 1 122 ? 5.375 7.086 15.046 1.00 91.75 122 LEU A C 1
ATOM 914 O O . LEU A 1 122 ? 5.946 7.668 15.971 1.00 91.75 122 LEU A O 1
ATOM 918 N N . GLY A 1 123 ? 4.374 6.229 15.272 1.00 93.88 123 GLY A N 1
ATOM 919 C CA . GLY A 1 123 ? 3.886 5.883 16.609 1.00 93.88 123 GLY A CA 1
ATOM 920 C C . GLY A 1 123 ? 3.220 7.043 17.361 1.00 93.88 123 GLY A C 1
ATOM 921 O O . GLY A 1 123 ? 3.209 7.048 18.592 1.00 93.88 123 GLY A O 1
ATOM 922 N N . LYS A 1 124 ? 2.690 8.038 16.644 1.00 95.75 124 LYS A N 1
ATOM 923 C CA . LYS A 1 124 ? 1.969 9.189 17.204 1.00 95.75 124 LYS A CA 1
ATOM 924 C C . LYS A 1 124 ? 0.479 8.880 17.364 1.00 95.75 124 LYS A C 1
ATOM 926 O O . LYS A 1 124 ? -0.104 8.118 16.597 1.00 95.75 124 LYS A O 1
ATOM 931 N N . ASP A 1 125 ? -0.146 9.494 18.366 1.00 96.56 125 ASP A N 1
ATOM 932 C CA . ASP A 1 125 ? -1.564 9.286 18.664 1.00 96.56 125 ASP A CA 1
ATOM 933 C C . ASP A 1 125 ? -2.464 10.056 17.683 1.00 96.56 125 ASP A C 1
ATOM 935 O O . ASP A 1 125 ? -2.606 11.274 17.760 1.00 96.56 125 ASP A O 1
ATOM 939 N N . VAL A 1 126 ? -3.118 9.330 16.775 1.00 97.94 126 VAL A N 1
ATOM 940 C CA . VAL A 1 126 ? -4.071 9.888 15.796 1.00 97.94 126 VAL A CA 1
ATOM 941 C C . VAL A 1 126 ? -5.355 10.439 16.426 1.00 97.94 126 VAL A C 1
ATOM 943 O O . VAL A 1 126 ? -6.125 11.126 15.752 1.00 97.94 126 VAL A O 1
ATOM 946 N N . THR A 1 127 ? -5.618 10.129 17.699 1.00 98.00 127 THR A N 1
ATOM 947 C CA . THR A 1 127 ? -6.762 10.663 18.451 1.00 98.00 127 THR A CA 1
ATOM 948 C C . THR A 1 127 ? -6.430 11.946 19.207 1.00 98.00 127 THR A C 1
ATOM 950 O O . THR A 1 127 ? -7.347 12.633 19.657 1.00 98.00 127 THR A O 1
ATOM 953 N N . ASN A 1 128 ? -5.143 12.296 19.303 1.00 97.62 128 ASN A N 1
ATOM 954 C CA . ASN A 1 128 ? -4.667 13.520 19.931 1.00 97.62 128 ASN A CA 1
ATOM 955 C C . ASN A 1 128 ? -3.297 13.941 19.367 1.00 97.62 128 ASN A C 1
ATOM 957 O O . ASN A 1 128 ? -2.253 13.738 19.992 1.00 97.62 128 ASN A O 1
ATOM 961 N N . PHE A 1 129 ? -3.304 14.561 18.187 1.00 97.38 129 PHE A N 1
ATOM 962 C CA . PHE A 1 129 ? -2.124 15.177 17.585 1.00 97.38 129 PHE A CA 1
ATOM 963 C C . PHE A 1 129 ? -2.269 16.701 17.624 1.00 97.38 129 PHE A C 1
ATOM 965 O O . PHE A 1 129 ? -3.212 17.250 17.056 1.00 97.38 129 PHE A O 1
ATOM 972 N N . GLY A 1 130 ? -1.377 17.387 18.345 1.00 94.19 130 GLY A N 1
ATOM 973 C CA . GLY A 1 130 ? -1.452 18.845 18.518 1.00 94.19 130 GLY A CA 1
ATOM 974 C C . GLY A 1 130 ? -2.736 19.332 19.210 1.00 94.19 130 GLY A C 1
ATOM 975 O O . GLY A 1 130 ? -3.152 20.464 18.991 1.00 94.19 130 GLY A O 1
ATOM 976 N N . GLY A 1 131 ? -3.402 18.478 20.002 1.00 97.50 131 GLY A N 1
ATOM 977 C CA . GLY A 1 131 ? -4.708 18.770 20.608 1.00 97.50 131 GLY A CA 1
ATOM 978 C C . GLY A 1 131 ? -5.918 18.422 19.733 1.00 97.50 131 GLY A C 1
ATOM 979 O O . GLY A 1 131 ? -7.051 18.645 20.157 1.00 97.50 131 GLY A O 1
ATOM 980 N N . TYR A 1 132 ? -5.707 17.859 18.537 1.00 98.50 132 TYR A N 1
ATOM 981 C CA . TYR A 1 132 ? -6.766 17.539 17.579 1.00 98.50 132 TYR A CA 1
ATOM 982 C C . TYR A 1 132 ? -6.919 16.032 17.349 1.00 98.50 132 TYR A C 1
ATOM 984 O O . TYR A 1 132 ? -5.947 15.278 17.272 1.00 98.50 132 TYR A O 1
ATOM 992 N N . ASN A 1 133 ? -8.167 15.591 17.186 1.00 98.56 133 ASN A N 1
ATOM 993 C CA . ASN A 1 133 ? -8.509 14.203 16.892 1.00 98.56 133 ASN A CA 1
ATOM 994 C C . ASN A 1 133 ? -8.616 13.984 15.375 1.00 98.56 133 ASN A C 1
ATOM 996 O O . ASN A 1 133 ? -9.698 14.078 14.792 1.00 98.56 133 ASN A O 1
ATOM 1000 N N . VAL A 1 134 ? -7.482 13.683 14.736 1.00 98.69 134 VAL A N 1
ATOM 1001 C CA . VAL A 1 134 ? -7.387 13.490 13.277 1.00 98.69 134 VAL A CA 1
ATOM 1002 C C . VAL A 1 134 ? -8.248 12.312 12.814 1.00 98.69 134 VAL A C 1
ATOM 1004 O O . VAL A 1 134 ? -8.916 12.404 11.784 1.00 98.69 134 VAL A O 1
ATOM 1007 N N . LYS A 1 135 ? -8.304 11.228 13.605 1.00 98.38 135 LYS A N 1
ATOM 1008 C CA . LYS A 1 135 ? -9.189 10.081 13.338 1.00 98.38 135 LYS A CA 1
ATOM 1009 C C . LYS A 1 135 ? -10.653 10.518 13.235 1.00 98.38 135 LYS A C 1
ATOM 1011 O O . LYS A 1 135 ? -11.334 10.162 12.277 1.00 98.38 135 LYS A O 1
ATOM 1016 N N . GLN A 1 136 ? -11.142 11.269 14.220 1.00 98.31 136 GLN A N 1
ATOM 1017 C CA . GLN A 1 136 ? -12.533 11.720 14.245 1.00 98.31 136 GLN A CA 1
ATOM 1018 C C . GLN A 1 136 ? -12.826 12.720 13.125 1.00 98.31 136 GLN A C 1
ATOM 1020 O O . GLN A 1 136 ? -13.900 12.645 12.529 1.00 98.31 136 GLN A O 1
ATOM 1025 N N . ALA A 1 137 ? -11.892 13.624 12.815 1.00 98.44 137 ALA A N 1
ATOM 1026 C CA . ALA A 1 137 ? -12.037 14.564 11.704 1.00 98.44 137 ALA A CA 1
ATOM 1027 C C . ALA A 1 137 ? -12.194 13.824 10.365 1.00 98.44 137 ALA A C 1
ATOM 1029 O O . ALA A 1 137 ? -13.147 14.082 9.631 1.00 98.44 137 ALA A O 1
ATOM 1030 N N . PHE A 1 138 ? -11.346 12.822 10.109 1.00 98.56 138 PHE A N 1
ATOM 1031 C CA . PHE A 1 138 ? -11.451 11.958 8.932 1.00 98.56 138 PHE A CA 1
ATOM 1032 C C . PHE A 1 138 ? -12.796 11.229 8.847 1.00 98.56 138 PHE A C 1
ATOM 1034 O O . PHE A 1 138 ? -13.460 11.271 7.815 1.00 98.56 138 PHE A O 1
ATOM 1041 N N . GLU A 1 139 ? -13.220 10.576 9.935 1.00 98.06 139 GLU A N 1
ATOM 1042 C CA . GLU A 1 139 ? -14.487 9.836 9.973 1.00 98.06 139 GLU A CA 1
ATOM 1043 C C . GLU A 1 139 ? -15.696 10.759 9.788 1.00 98.06 139 GLU A C 1
ATOM 1045 O O . GLU A 1 139 ? -16.660 10.375 9.131 1.00 98.06 139 GLU A O 1
ATOM 1050 N N . THR A 1 140 ? -15.639 11.977 10.330 1.00 97.88 140 THR A N 1
ATOM 1051 C CA . THR A 1 140 ? -16.695 12.988 10.179 1.00 97.88 140 THR A CA 1
ATOM 1052 C C . THR A 1 140 ? -16.773 13.480 8.737 1.00 97.88 140 THR A C 1
ATOM 1054 O O . THR A 1 140 ? -17.858 13.522 8.162 1.00 97.88 140 THR A O 1
ATOM 1057 N N . PHE A 1 141 ? -15.633 13.795 8.119 1.00 98.06 141 PHE A N 1
ATOM 1058 C CA . PHE A 1 141 ? -15.590 14.215 6.721 1.00 98.06 141 PHE A CA 1
ATOM 1059 C C . PHE A 1 141 ? -16.075 13.102 5.777 1.00 98.06 141 PHE A C 1
ATOM 1061 O O . PHE A 1 141 ? -16.900 13.339 4.898 1.00 98.06 141 PHE A O 1
ATOM 1068 N N . ALA A 1 142 ? -15.660 11.855 6.014 1.00 97.38 142 ALA A N 1
ATOM 1069 C CA . ALA A 1 142 ? -16.069 10.708 5.205 1.00 97.38 142 ALA A CA 1
ATOM 1070 C C . ALA A 1 142 ? -17.572 10.367 5.302 1.00 97.38 142 ALA A C 1
ATOM 1072 O O . ALA A 1 142 ? -18.088 9.626 4.461 1.00 97.38 142 ALA A O 1
ATOM 1073 N N . GLN A 1 143 ? -18.297 10.881 6.304 1.00 95.81 143 GLN A N 1
ATOM 1074 C CA . GLN A 1 143 ? -19.759 10.751 6.371 1.00 95.81 143 GLN A CA 1
ATOM 1075 C C . GLN A 1 143 ? -20.467 11.658 5.363 1.00 95.81 143 GLN A C 1
ATOM 1077 O O . GLN A 1 143 ? -21.526 11.288 4.859 1.00 95.81 143 GLN A O 1
ATOM 1082 N N . THR A 1 144 ? -19.900 12.827 5.064 1.00 94.81 144 THR A N 1
ATOM 1083 C CA . THR A 1 144 ? -20.514 13.825 4.178 1.00 94.81 144 THR A CA 1
ATOM 1084 C C . THR A 1 144 ? -19.926 13.799 2.772 1.00 94.81 144 THR A C 1
ATOM 1086 O O . THR A 1 144 ? -20.628 14.123 1.816 1.00 94.81 144 THR A O 1
ATOM 1089 N N . ASN A 1 145 ? -18.670 13.375 2.619 1.00 95.06 145 ASN A N 1
ATOM 1090 C CA . ASN A 1 145 ? -17.988 13.334 1.335 1.00 95.06 145 ASN A CA 1
ATOM 1091 C C . ASN A 1 145 ? -17.094 12.091 1.200 1.00 95.06 145 ASN A C 1
ATOM 1093 O O . ASN A 1 145 ? -16.042 11.977 1.827 1.00 95.06 145 ASN A O 1
ATOM 1097 N N . LYS A 1 146 ? -17.509 11.167 0.326 1.00 94.44 146 LYS A N 1
ATOM 1098 C CA . LYS A 1 146 ? -16.735 9.976 -0.069 1.00 94.44 146 LYS A CA 1
ATOM 1099 C C . LYS A 1 146 ? -16.117 10.106 -1.468 1.00 94.44 146 LYS A C 1
ATOM 1101 O O . LYS A 1 146 ? -15.749 9.110 -2.086 1.00 94.44 146 LYS A O 1
ATOM 1106 N N . ASN A 1 147 ? -16.056 11.316 -2.023 1.00 93.69 147 ASN A N 1
ATOM 1107 C CA . ASN A 1 147 ? -15.453 11.523 -3.330 1.00 93.69 147 ASN A CA 1
ATOM 1108 C C . ASN A 1 147 ? -13.936 11.317 -3.248 1.00 93.69 147 ASN A C 1
ATOM 1110 O O . ASN A 1 147 ? -13.259 11.910 -2.409 1.00 93.69 147 ASN A O 1
ATOM 1114 N N . VAL A 1 148 ? -13.403 10.501 -4.153 1.00 93.81 148 VAL A N 1
ATOM 1115 C CA . VAL A 1 148 ? -11.967 10.261 -4.276 1.00 93.81 148 VAL A CA 1
ATOM 1116 C C . VAL A 1 148 ? -11.507 10.924 -5.566 1.00 93.81 148 VAL A C 1
ATOM 1118 O O . VAL A 1 148 ? -11.793 10.434 -6.655 1.00 93.81 148 VAL A O 1
ATOM 1121 N N . SER A 1 149 ? -10.817 12.062 -5.440 1.00 87.88 149 SER A N 1
ATOM 1122 C CA . SER A 1 149 ? -10.476 12.932 -6.577 1.00 87.88 149 SER A CA 1
ATOM 1123 C C . SER A 1 149 ? -9.469 12.321 -7.554 1.00 87.88 149 SER A C 1
ATOM 1125 O O . SER A 1 149 ? -9.386 12.745 -8.704 1.00 87.88 149 SER A O 1
ATOM 1127 N N . ASN A 1 150 ? -8.713 11.316 -7.115 1.00 89.62 150 ASN A N 1
ATOM 1128 C CA . ASN A 1 150 ? -7.773 10.581 -7.944 1.00 89.62 150 ASN A CA 1
ATOM 1129 C C . ASN A 1 150 ? -7.807 9.092 -7.555 1.00 89.62 150 ASN A C 1
ATOM 1131 O O . ASN A 1 150 ? -7.618 8.776 -6.378 1.00 89.62 150 ASN A O 1
ATOM 1135 N N . PRO A 1 151 ? -8.008 8.158 -8.502 1.00 89.19 151 PRO A N 1
ATOM 1136 C CA . PRO A 1 151 ? -8.127 6.739 -8.184 1.00 89.19 151 PRO A CA 1
ATOM 1137 C C . PRO A 1 151 ? -6.878 6.135 -7.519 1.00 89.19 151 PRO A C 1
ATOM 1139 O O . PRO A 1 151 ? -6.989 5.157 -6.782 1.00 89.19 151 PRO A O 1
ATOM 1142 N N . TYR A 1 152 ? -5.698 6.729 -7.698 1.00 89.25 152 TYR A N 1
ATOM 1143 C CA . TYR A 1 152 ? -4.475 6.290 -7.019 1.00 89.25 152 TYR A CA 1
ATOM 1144 C C . TYR A 1 152 ? -4.495 6.561 -5.501 1.00 89.25 152 TYR A C 1
ATOM 1146 O O . TYR A 1 152 ? -3.694 5.987 -4.759 1.00 89.25 152 TYR A O 1
ATOM 1154 N N . PHE A 1 153 ? -5.426 7.391 -5.012 1.00 94.56 153 PHE A N 1
ATOM 1155 C CA . PHE A 1 153 ? -5.591 7.677 -3.584 1.00 94.56 153 PHE A CA 1
ATOM 1156 C C . PHE A 1 153 ? -6.407 6.621 -2.839 1.00 94.56 153 PHE A C 1
ATOM 1158 O O . PHE A 1 153 ? -6.307 6.546 -1.616 1.00 94.56 153 PHE A O 1
ATOM 1165 N N . TYR A 1 154 ? -7.181 5.771 -3.527 1.00 96.75 154 TYR A N 1
ATOM 1166 C CA . TYR A 1 154 ? -7.948 4.721 -2.844 1.00 96.75 154 TYR A CA 1
ATOM 1167 C C . TYR A 1 154 ? -7.055 3.843 -1.966 1.00 96.75 154 TYR A C 1
ATOM 1169 O O . TYR A 1 154 ? -7.446 3.526 -0.846 1.00 96.75 154 TYR A O 1
ATOM 1177 N N . ARG A 1 155 ? -5.842 3.517 -2.433 1.00 95.25 155 ARG A N 1
ATOM 1178 C CA . ARG A 1 155 ? -4.868 2.715 -1.683 1.00 95.25 155 ARG A CA 1
ATOM 1179 C C . ARG A 1 155 ? -4.597 3.301 -0.297 1.00 95.25 155 ARG A C 1
ATOM 1181 O O . ARG A 1 155 ? -4.905 2.655 0.701 1.00 95.25 155 ARG A O 1
ATOM 1188 N N . CYS A 1 156 ? -4.094 4.537 -0.233 1.00 93.94 156 CYS A N 1
ATOM 1189 C CA . CYS A 1 156 ? -3.733 5.158 1.041 1.00 93.94 156 CYS A CA 1
ATOM 1190 C C . CYS A 1 156 ? -4.963 5.439 1.917 1.00 93.94 156 CYS A C 1
ATOM 1192 O O . CYS A 1 156 ? -4.886 5.316 3.135 1.00 93.94 156 CYS A O 1
ATOM 1194 N N . ILE A 1 157 ? -6.122 5.760 1.325 1.00 97.75 157 ILE A N 1
ATOM 1195 C CA . ILE A 1 157 ? -7.359 5.973 2.092 1.00 97.75 157 ILE A CA 1
ATOM 1196 C C . ILE A 1 157 ? -7.836 4.663 2.735 1.00 97.75 157 ILE A C 1
ATOM 1198 O O . ILE A 1 157 ? -8.204 4.651 3.911 1.00 97.75 157 ILE A O 1
ATOM 1202 N N . VAL A 1 158 ? -7.796 3.547 2.005 1.00 97.94 158 VAL A N 1
ATOM 1203 C CA . VAL A 1 158 ? -8.159 2.222 2.528 1.00 97.94 158 VAL A CA 1
ATOM 1204 C C . VAL A 1 158 ? -7.172 1.758 3.601 1.00 97.94 158 VAL A C 1
ATOM 1206 O O . VAL A 1 158 ? -7.595 1.206 4.619 1.00 97.94 158 VAL A O 1
ATOM 1209 N N . GLU A 1 159 ? -5.877 2.014 3.421 1.00 94.56 159 GLU A N 1
ATOM 1210 C CA . GLU A 1 159 ? -4.840 1.739 4.425 1.00 94.56 159 GLU A CA 1
ATOM 1211 C C . GLU A 1 159 ? -5.062 2.546 5.706 1.00 94.56 159 GLU A C 1
ATOM 1213 O O . GLU A 1 159 ? -5.080 1.972 6.796 1.00 94.56 159 GLU A O 1
ATOM 1218 N N . ALA A 1 160 ? -5.365 3.840 5.587 1.00 97.06 160 ALA A N 1
ATOM 1219 C CA . ALA A 1 160 ? -5.707 4.681 6.728 1.00 97.06 160 ALA A CA 1
ATOM 1220 C C . ALA A 1 160 ? -6.966 4.180 7.451 1.00 97.06 160 ALA A C 1
ATOM 1222 O O . ALA A 1 160 ? -6.963 4.048 8.676 1.00 97.06 160 ALA A O 1
ATOM 1223 N N . CYS A 1 161 ? -8.021 3.814 6.708 1.00 98.12 161 CYS A N 1
ATOM 1224 C CA . CYS A 1 161 ? -9.221 3.194 7.279 1.00 98.12 161 CYS A CA 1
ATOM 1225 C C . CYS A 1 161 ? -8.874 1.914 8.049 1.00 98.12 161 CYS A C 1
ATOM 1227 O O . CYS A 1 161 ? -9.390 1.683 9.148 1.00 98.12 161 CYS A O 1
ATOM 1229 N N . LYS A 1 162 ? -7.970 1.092 7.502 1.00 95.81 162 LYS A N 1
ATOM 1230 C CA . LYS A 1 162 ? -7.501 -0.124 8.162 1.00 95.81 162 LYS A CA 1
ATOM 1231 C C . LYS A 1 162 ? -6.757 0.184 9.458 1.00 95.81 162 LYS A C 1
ATOM 1233 O O . LYS A 1 162 ? -7.034 -0.473 10.466 1.00 95.81 162 LYS A O 1
ATOM 1238 N N . ALA A 1 163 ? -5.856 1.164 9.436 1.00 93.62 163 ALA A N 1
ATOM 1239 C CA . ALA A 1 163 ? -5.047 1.576 10.580 1.00 93.62 163 ALA A CA 1
ATOM 1240 C C . ALA A 1 163 ? -5.916 2.036 11.761 1.00 93.62 163 ALA A C 1
ATOM 1242 O O . ALA A 1 163 ? -5.692 1.620 12.897 1.00 93.62 163 ALA A O 1
ATOM 1243 N N . ILE A 1 164 ? -6.977 2.802 11.490 1.00 96.00 164 ILE A N 1
ATOM 1244 C CA . ILE A 1 164 ? -7.900 3.297 12.528 1.00 96.00 164 ILE A CA 1
ATOM 1245 C C . ILE A 1 164 ? -9.023 2.314 12.889 1.00 96.00 164 ILE A C 1
ATOM 1247 O O . ILE A 1 164 ? -9.864 2.619 13.738 1.00 96.00 164 ILE A O 1
ATOM 1251 N N . GLY A 1 165 ? -9.061 1.138 12.256 1.00 96.44 165 GLY A N 1
ATOM 1252 C CA . GLY A 1 165 ? -10.065 0.104 12.510 1.00 96.44 165 GLY A CA 1
ATOM 1253 C C . GLY A 1 165 ? -11.449 0.378 11.911 1.00 96.44 165 GLY A C 1
ATOM 1254 O O . GLY A 1 165 ? -12.416 -0.263 12.326 1.00 96.44 165 GLY A O 1
ATOM 1255 N N . ASN A 1 166 ? -11.560 1.279 10.933 1.00 97.31 166 ASN A N 1
ATOM 1256 C CA . ASN A 1 166 ? -12.802 1.563 10.216 1.00 97.31 166 ASN A CA 1
ATOM 1257 C C . ASN A 1 166 ? -12.946 0.650 8.982 1.00 97.31 166 ASN A C 1
ATOM 1259 O O . ASN A 1 166 ? -12.865 1.074 7.830 1.00 97.31 166 ASN A O 1
ATOM 1263 N N . ASP A 1 167 ? -13.145 -0.648 9.239 1.00 97.50 167 ASP A N 1
ATOM 1264 C CA . ASP A 1 167 ? -13.274 -1.672 8.191 1.00 97.50 167 ASP A CA 1
ATOM 1265 C C . ASP A 1 167 ? -14.531 -1.494 7.310 1.00 97.50 167 ASP A C 1
ATOM 1267 O O . ASP A 1 167 ? -14.618 -2.125 6.258 1.00 97.50 167 ASP A O 1
ATOM 1271 N N . GLU A 1 168 ? -15.531 -0.726 7.751 1.00 97.50 168 GLU A N 1
ATOM 1272 C CA . GLU A 1 168 ? -16.748 -0.441 6.979 1.00 97.50 168 GLU A CA 1
ATOM 1273 C C . GLU A 1 168 ? -16.474 0.599 5.895 1.00 97.50 168 GLU A C 1
ATOM 1275 O O . GLU A 1 168 ? -16.634 0.284 4.719 1.00 97.50 168 GLU A O 1
ATOM 1280 N N . LEU A 1 169 ? -15.931 1.763 6.269 1.00 97.56 169 LEU A N 1
ATOM 1281 C CA . LEU A 1 169 ? -15.537 2.797 5.310 1.00 97.56 169 LEU A CA 1
ATOM 1282 C C . LEU A 1 169 ? -14.517 2.274 4.289 1.00 97.56 169 LEU A C 1
ATOM 1284 O O . LEU A 1 169 ? -14.625 2.571 3.102 1.00 97.56 169 LEU A O 1
ATOM 1288 N N . ALA A 1 170 ? -13.564 1.444 4.730 1.00 98.31 170 ALA A N 1
ATOM 1289 C CA . ALA A 1 170 ? -12.611 0.802 3.829 1.00 98.31 170 ALA A CA 1
ATOM 1290 C C . ALA A 1 170 ? -13.310 -0.007 2.722 1.00 98.31 170 ALA A C 1
ATOM 1292 O O . ALA A 1 170 ? -12.945 0.099 1.554 1.00 98.31 170 ALA A O 1
ATOM 1293 N N . ARG A 1 171 ? -14.320 -0.813 3.080 1.00 98.06 171 ARG A N 1
ATOM 1294 C CA . ARG A 1 171 ? -15.064 -1.624 2.106 1.00 98.06 171 ARG A CA 1
ATOM 1295 C C . ARG A 1 171 ? -15.953 -0.769 1.214 1.00 98.06 171 ARG A C 1
ATOM 1297 O O . ARG A 1 171 ? -15.959 -1.017 0.018 1.00 98.06 171 ARG A O 1
ATOM 1304 N N . ASP A 1 172 ? -16.609 0.260 1.748 1.00 97.94 172 ASP A N 1
ATOM 1305 C CA . ASP A 1 172 ? -17.400 1.199 0.940 1.00 97.94 172 ASP A CA 1
ATOM 1306 C C . ASP A 1 172 ? -16.561 1.830 -0.184 1.00 97.94 172 ASP A C 1
ATOM 1308 O O . ASP A 1 172 ? -16.995 1.912 -1.334 1.00 97.94 172 ASP A O 1
ATOM 1312 N N . LEU A 1 173 ? -15.336 2.251 0.141 1.00 98.19 173 LEU A N 1
ATOM 1313 C CA . LEU A 1 173 ? -14.410 2.849 -0.820 1.00 98.19 173 LEU A CA 1
ATOM 1314 C C . LEU A 1 173 ? -13.868 1.817 -1.820 1.00 98.19 173 LEU A C 1
ATOM 1316 O O . LEU A 1 173 ? -13.738 2.120 -3.006 1.00 98.19 173 LEU A O 1
ATOM 1320 N N . ILE A 1 174 ? -13.600 0.580 -1.386 1.00 98.31 174 ILE A N 1
ATOM 1321 C CA . ILE A 1 174 ? -13.235 -0.508 -2.308 1.00 98.31 174 ILE A CA 1
ATOM 1322 C C . ILE A 1 174 ? -14.395 -0.828 -3.256 1.00 98.31 174 ILE A C 1
ATOM 1324 O O . ILE A 1 174 ? -14.164 -1.031 -4.449 1.00 98.31 174 ILE A O 1
ATOM 1328 N N . ASP A 1 175 ? -15.630 -0.866 -2.756 1.00 97.94 175 ASP A N 1
ATOM 1329 C CA . ASP A 1 175 ? -16.831 -1.095 -3.561 1.00 97.94 175 ASP A CA 1
ATOM 1330 C C . ASP A 1 175 ? -16.999 0.020 -4.595 1.00 97.94 175 ASP A C 1
ATOM 1332 O O . ASP A 1 175 ? -17.280 -0.255 -5.761 1.00 97.94 175 ASP A O 1
ATOM 1336 N N . GLN A 1 176 ? -16.762 1.273 -4.198 1.00 97.19 176 GLN A N 1
ATOM 1337 C CA . GLN A 1 176 ? -16.768 2.424 -5.096 1.00 97.19 176 GLN A CA 1
ATOM 1338 C C . GLN A 1 176 ? -15.716 2.294 -6.202 1.00 97.19 176 GLN A C 1
ATOM 1340 O O . GLN A 1 176 ? -16.073 2.412 -7.373 1.00 97.19 176 GLN A O 1
ATOM 1345 N N . MET A 1 177 ? -14.459 1.991 -5.861 1.00 96.75 177 MET A N 1
ATOM 1346 C CA . MET A 1 177 ? -13.391 1.779 -6.847 1.00 96.75 177 MET A CA 1
ATOM 1347 C C . MET A 1 177 ? -13.688 0.584 -7.765 1.00 96.75 177 MET A C 1
ATOM 1349 O O . MET A 1 177 ? -13.417 0.621 -8.964 1.00 96.75 177 MET A O 1
ATOM 1353 N N . SER A 1 178 ? -14.291 -0.474 -7.218 1.00 96.50 178 SER A N 1
ATOM 1354 C CA . SER A 1 178 ? -14.620 -1.700 -7.952 1.00 96.50 178 SER A CA 1
ATOM 1355 C C . SER A 1 178 ? -15.727 -1.516 -8.991 1.00 96.50 178 SER A C 1
ATOM 1357 O O . SER A 1 178 ? -15.874 -2.384 -9.847 1.00 96.50 178 SER A O 1
ATOM 1359 N N . LYS A 1 179 ? -16.474 -0.402 -8.980 1.00 96.12 179 LYS A N 1
ATOM 1360 C CA . LYS A 1 179 ? -17.455 -0.085 -10.037 1.00 96.12 179 LYS A CA 1
ATOM 1361 C C . LYS A 1 179 ? -16.803 0.089 -11.408 1.00 96.12 179 LYS A C 1
ATOM 1363 O O . LYS A 1 179 ? -17.426 -0.245 -12.409 1.00 96.12 179 LYS A O 1
ATOM 1368 N N . SER A 1 180 ? -15.558 0.559 -11.444 1.00 95.50 180 SER A N 1
ATOM 1369 C CA . SER A 1 180 ? -14.772 0.695 -12.676 1.00 95.50 180 SER A CA 1
ATOM 1370 C C . SER A 1 180 ? -13.962 -0.563 -13.007 1.00 95.50 180 SER A C 1
ATOM 1372 O O . SER A 1 180 ? -13.142 -0.554 -13.920 1.00 95.50 180 SER A O 1
ATOM 1374 N N . TYR A 1 181 ? -14.136 -1.655 -12.256 1.00 97.69 181 TYR A N 1
ATOM 1375 C CA . TYR A 1 181 ? -13.420 -2.901 -12.500 1.00 97.69 181 TYR A CA 1
ATOM 1376 C C . TYR A 1 181 ? -14.218 -3.827 -13.421 1.00 97.69 181 TYR A C 1
ATOM 1378 O O . TYR A 1 181 ? -15.377 -4.145 -13.150 1.00 97.69 181 TYR A O 1
ATOM 1386 N N . LYS A 1 182 ? -13.567 -4.344 -14.466 1.00 98.12 182 LYS A N 1
ATOM 1387 C CA . LYS A 1 182 ? -14.145 -5.316 -15.396 1.00 98.12 182 LYS A CA 1
ATOM 1388 C C . LYS A 1 182 ? -13.339 -6.612 -15.386 1.00 98.12 182 LYS A C 1
ATOM 1390 O O . LYS A 1 182 ? -12.162 -6.623 -15.736 1.00 98.12 182 LYS A O 1
ATOM 1395 N N . VAL A 1 183 ? -13.993 -7.719 -15.032 1.00 97.88 183 VAL A N 1
ATOM 1396 C CA . VAL A 1 183 ? -13.373 -9.056 -15.040 1.00 97.88 183 VAL A CA 1
ATOM 1397 C C . VAL A 1 183 ? -12.847 -9.391 -16.438 1.00 97.88 183 VAL A C 1
ATOM 1399 O O . VAL A 1 183 ? -13.559 -9.233 -17.430 1.00 97.88 183 VAL A O 1
ATOM 1402 N N . GLY A 1 184 ? -11.600 -9.851 -16.506 1.00 97.62 184 GLY A N 1
ATOM 1403 C CA . GLY A 1 184 ? -10.871 -10.138 -17.738 1.00 97.62 184 GLY A CA 1
ATOM 1404 C C . GLY A 1 184 ? -10.229 -8.913 -18.394 1.00 97.62 184 GLY A C 1
ATOM 1405 O O . GLY A 1 184 ? -9.580 -9.064 -19.426 1.00 97.62 184 GLY A O 1
ATOM 1406 N N . SER A 1 185 ? -10.389 -7.711 -17.831 1.00 97.31 185 SER A N 1
ATOM 1407 C CA . SER A 1 185 ? -9.783 -6.475 -18.354 1.00 97.31 185 SER A CA 1
ATOM 1408 C C . SER A 1 185 ? -9.029 -5.680 -17.284 1.00 97.31 185 SER A C 1
ATOM 1410 O O . SER A 1 185 ? -7.977 -5.121 -17.578 1.00 97.31 185 SER A O 1
ATOM 1412 N N . GLY A 1 186 ? -9.501 -5.683 -16.036 1.00 97.44 186 GLY A N 1
ATOM 1413 C CA . GLY A 1 186 ? -8.861 -5.006 -14.909 1.00 97.44 186 GLY A CA 1
ATOM 1414 C C . GLY A 1 186 ? -9.596 -3.736 -14.486 1.00 97.44 186 GLY A C 1
ATOM 1415 O O . GLY A 1 186 ? -10.791 -3.580 -14.743 1.00 97.44 186 GLY A O 1
ATOM 1416 N N . LEU A 1 187 ? -8.880 -2.841 -13.803 1.00 96.75 187 LEU A N 1
ATOM 1417 C CA . LEU A 1 187 ? -9.420 -1.553 -13.363 1.00 96.75 187 LEU A CA 1
ATOM 1418 C C . LEU A 1 187 ? -9.332 -0.524 -14.498 1.00 96.75 187 LEU A C 1
ATOM 1420 O O . LEU A 1 187 ? -8.242 -0.278 -15.015 1.00 96.75 187 LEU A O 1
ATOM 1424 N N . ASP A 1 188 ? -10.465 0.080 -14.852 1.00 95.81 188 ASP A N 1
ATOM 1425 C CA . ASP A 1 188 ? -10.559 1.130 -15.866 1.00 95.81 188 ASP A CA 1
ATOM 1426 C C . ASP A 1 188 ? -10.460 2.520 -15.227 1.00 95.81 188 ASP A C 1
ATOM 1428 O O . ASP A 1 188 ? -11.435 3.051 -14.695 1.00 95.81 188 ASP A O 1
ATOM 1432 N N . ASN A 1 189 ? -9.268 3.114 -15.277 1.00 91.88 189 ASN A N 1
ATOM 1433 C CA . ASN A 1 189 ? -9.054 4.515 -14.923 1.00 91.88 189 ASN A CA 1
ATOM 1434 C C . ASN A 1 189 ? -8.342 5.184 -16.091 1.00 91.88 189 ASN A C 1
ATOM 1436 O O . ASN A 1 189 ? -7.111 5.164 -16.163 1.00 91.88 189 ASN A O 1
ATOM 1440 N N . TRP A 1 190 ? -9.132 5.736 -17.013 1.00 91.44 190 TRP A N 1
ATOM 1441 C CA . TRP A 1 190 ? -8.648 6.236 -18.304 1.00 91.44 190 TRP A CA 1
ATOM 1442 C C . TRP A 1 190 ? -8.016 5.134 -19.171 1.00 91.44 190 TRP A C 1
ATOM 1444 O O . TRP A 1 190 ? -7.099 5.398 -19.945 1.00 91.44 190 TRP A O 1
ATOM 1454 N N . GLY A 1 191 ? -8.514 3.899 -19.043 1.00 94.25 191 GLY A N 1
ATOM 1455 C CA . GLY A 1 191 ? -8.018 2.724 -19.747 1.00 94.25 191 GLY A CA 1
ATOM 1456 C C . GLY A 1 191 ? -7.577 1.595 -18.816 1.00 94.25 191 GLY A C 1
ATOM 1457 O O . GLY A 1 191 ? -7.268 1.785 -17.637 1.00 94.25 191 GLY A O 1
ATOM 1458 N N . TYR A 1 192 ? -7.525 0.388 -19.378 1.00 96.81 192 TYR A N 1
ATOM 1459 C CA . TYR A 1 192 ? -7.003 -0.799 -18.705 1.00 96.81 192 TYR A CA 1
ATOM 1460 C C . TYR A 1 192 ? -5.481 -0.826 -18.794 1.00 96.81 192 TYR A C 1
ATOM 1462 O O . TYR A 1 192 ? -4.921 -0.638 -19.874 1.00 96.81 192 TYR A O 1
ATOM 1470 N N . SER A 1 193 ? -4.810 -1.077 -17.676 1.00 97.50 193 SER A N 1
ATOM 1471 C CA . SER A 1 193 ? -3.350 -1.159 -17.638 1.00 97.50 193 SER A CA 1
ATOM 1472 C C . SER A 1 193 ? -2.844 -2.034 -16.497 1.00 97.50 193 SER A C 1
ATOM 1474 O O . SER A 1 193 ? -3.581 -2.346 -15.548 1.00 97.50 193 SER A O 1
ATOM 1476 N N . CYS A 1 194 ? -1.567 -2.411 -16.584 1.00 98.06 194 CYS A N 1
ATOM 1477 C CA . CYS A 1 194 ? -0.828 -3.047 -15.498 1.00 98.06 194 CYS A CA 1
ATOM 1478 C C . CYS A 1 194 ? -0.876 -2.187 -14.233 1.00 98.06 194 CYS A C 1
ATOM 1480 O O . CYS A 1 194 ? -1.189 -2.688 -13.156 1.00 98.06 194 CYS A O 1
ATOM 1482 N N . ASP A 1 195 ? -0.635 -0.888 -14.381 1.00 97.06 195 ASP A N 1
ATOM 1483 C CA . ASP A 1 195 ? -0.537 0.098 -13.308 1.00 97.06 195 ASP A CA 1
ATOM 1484 C C . ASP A 1 195 ? -1.859 0.212 -12.538 1.00 97.06 195 ASP A C 1
ATOM 1486 O O . ASP A 1 195 ? -1.907 -0.032 -11.330 1.00 97.06 195 ASP A O 1
ATOM 1490 N N . ASN A 1 196 ? -2.965 0.457 -13.251 1.00 97.31 196 ASN A N 1
ATOM 1491 C CA . ASN A 1 196 ? -4.300 0.571 -12.659 1.00 97.31 196 ASN A CA 1
ATOM 1492 C C . ASN A 1 196 ? -4.705 -0.726 -11.942 1.00 97.31 196 ASN A C 1
ATOM 1494 O O . ASN A 1 196 ? -5.212 -0.713 -10.817 1.00 97.31 196 ASN A O 1
ATOM 1498 N N . THR A 1 197 ? -4.448 -1.871 -12.575 1.00 98.12 197 THR A N 1
ATOM 1499 C CA . THR A 1 197 ? -4.790 -3.185 -12.015 1.00 98.12 197 THR A CA 1
ATOM 1500 C C . THR A 1 197 ? -3.921 -3.528 -10.800 1.00 98.12 197 THR A C 1
ATOM 1502 O O . THR A 1 197 ? -4.397 -4.137 -9.842 1.00 98.12 197 THR A O 1
ATOM 1505 N N . SER A 1 198 ? -2.665 -3.092 -10.790 1.00 98.50 198 SER A N 1
ATOM 1506 C CA . SER A 1 198 ? -1.746 -3.271 -9.666 1.00 98.50 198 SER A CA 1
ATOM 1507 C C . SER A 1 198 ? -2.152 -2.445 -8.449 1.00 98.50 198 SER A C 1
ATOM 1509 O O . SER A 1 198 ? -2.182 -2.963 -7.330 1.00 98.50 198 SER A O 1
ATOM 1511 N N . VAL A 1 199 ? -2.565 -1.192 -8.661 1.00 97.50 199 VAL A N 1
ATOM 1512 C CA . VAL A 1 199 ? -3.147 -0.347 -7.606 1.00 97.50 199 VAL A CA 1
ATOM 1513 C C . VAL A 1 199 ? -4.418 -0.978 -7.042 1.00 97.50 199 VAL A C 1
ATOM 1515 O O . VAL A 1 199 ? -4.614 -0.965 -5.823 1.00 97.50 199 VAL A O 1
ATOM 1518 N N . TYR A 1 200 ? -5.245 -1.604 -7.890 1.00 98.38 200 TYR A N 1
ATOM 1519 C CA . TYR A 1 200 ? -6.408 -2.366 -7.431 1.00 98.38 200 TYR A CA 1
ATOM 1520 C C . TYR A 1 200 ? -6.019 -3.490 -6.472 1.00 98.38 200 TYR A C 1
ATOM 1522 O O . TYR A 1 200 ? -6.569 -3.582 -5.373 1.00 98.38 200 TYR A O 1
ATOM 1530 N N . VAL A 1 201 ? -5.043 -4.319 -6.851 1.00 98.62 201 VAL A N 1
ATOM 1531 C CA . VAL A 1 201 ? -4.561 -5.415 -5.999 1.00 98.62 201 VAL A CA 1
ATOM 1532 C C . VAL A 1 201 ? -4.024 -4.891 -4.672 1.00 98.62 201 VAL A C 1
ATOM 1534 O O . VAL A 1 201 ? -4.426 -5.410 -3.630 1.00 98.62 201 VAL A O 1
ATOM 1537 N N . ALA A 1 202 ? -3.172 -3.862 -4.693 1.00 98.12 202 ALA A N 1
ATOM 1538 C CA . ALA A 1 202 ? -2.592 -3.293 -3.478 1.00 98.12 202 ALA A CA 1
ATOM 1539 C C . ALA A 1 202 ? -3.675 -2.754 -2.527 1.00 98.12 202 ALA A C 1
ATOM 1541 O O . ALA A 1 202 ? -3.683 -3.087 -1.344 1.00 98.12 202 ALA A O 1
ATOM 1542 N N . THR A 1 203 ? -4.655 -2.020 -3.063 1.00 98.19 203 THR A N 1
ATOM 1543 C CA . THR A 1 203 ? -5.789 -1.474 -2.296 1.00 98.19 203 TH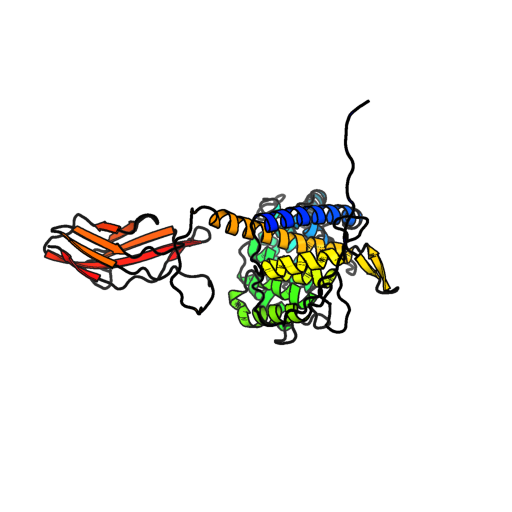R A CA 1
ATOM 1544 C C . THR A 1 203 ? -6.650 -2.580 -1.678 1.00 98.19 203 THR A C 1
ATOM 1546 O O . THR A 1 203 ? -7.063 -2.504 -0.522 1.00 98.19 203 THR A O 1
ATOM 1549 N N . VAL A 1 204 ? -6.938 -3.638 -2.441 1.00 97.94 204 VAL A N 1
ATOM 1550 C CA . VAL A 1 204 ? -7.850 -4.712 -2.022 1.00 97.94 204 VAL A CA 1
ATOM 1551 C C . VAL A 1 204 ? -7.170 -5.741 -1.118 1.00 97.94 204 VAL A C 1
ATOM 1553 O O . VAL A 1 204 ? -7.857 -6.429 -0.360 1.00 97.94 204 VAL A O 1
ATOM 1556 N N . ALA A 1 205 ? -5.841 -5.865 -1.149 1.00 97.31 205 ALA A N 1
ATOM 1557 C CA . ALA A 1 205 ? -5.100 -6.923 -0.462 1.00 97.31 205 ALA A CA 1
ATOM 1558 C C . ALA A 1 205 ? -5.467 -7.121 1.028 1.00 97.31 205 ALA A C 1
ATOM 1560 O O . ALA A 1 205 ? -5.699 -8.278 1.415 1.00 97.31 205 ALA A O 1
ATOM 1561 N N . PRO A 1 206 ? -5.633 -6.069 1.863 1.00 95.56 206 PRO A N 1
ATOM 1562 C CA . PRO A 1 206 ? -6.047 -6.226 3.264 1.00 95.56 206 PRO A CA 1
ATOM 1563 C C . PRO A 1 206 ? -7.459 -6.819 3.436 1.00 95.56 206 PRO A C 1
ATOM 1565 O O . PRO A 1 206 ? -7.773 -7.409 4.474 1.00 95.56 206 PRO A O 1
ATOM 1568 N N . TYR A 1 207 ? -8.303 -6.703 2.406 1.00 97.50 207 TYR A N 1
ATOM 1569 C CA . TYR A 1 207 ? -9.708 -7.121 2.372 1.00 97.50 207 TYR A CA 1
ATOM 1570 C C . TYR A 1 207 ? -9.996 -8.209 1.324 1.00 97.50 207 TYR A C 1
ATOM 1572 O O . TYR A 1 207 ? -11.157 -8.558 1.099 1.00 97.50 207 TYR A O 1
ATOM 1580 N N . LYS A 1 208 ? -8.962 -8.828 0.736 1.00 94.94 208 LYS A N 1
ATOM 1581 C CA . LYS A 1 208 ? -9.059 -9.784 -0.388 1.00 94.94 208 LYS A CA 1
ATOM 1582 C C . LYS A 1 208 ? -10.039 -10.944 -0.198 1.00 94.94 208 LYS A C 1
ATOM 1584 O O . LYS A 1 208 ? -10.518 -11.522 -1.168 1.00 94.94 208 LYS A O 1
ATOM 1589 N N . ALA A 1 209 ? -10.369 -11.295 1.046 1.00 94.69 209 ALA A N 1
ATOM 1590 C CA . ALA A 1 209 ? -11.355 -12.328 1.355 1.00 94.69 209 ALA A CA 1
ATOM 1591 C C . ALA A 1 209 ? -12.780 -11.986 0.879 1.00 94.69 209 ALA A C 1
ATOM 1593 O O . ALA A 1 209 ? -13.525 -12.920 0.581 1.00 94.69 209 ALA A O 1
ATOM 1594 N N . TYR A 1 210 ? -13.132 -10.697 0.801 1.00 96.12 210 TYR A N 1
ATOM 1595 C CA . TYR A 1 210 ? -14.437 -10.202 0.342 1.00 96.12 210 TYR A CA 1
ATOM 1596 C C . TYR A 1 210 ? -14.508 -10.034 -1.185 1.00 96.12 210 TYR A C 1
ATOM 1598 O O . TYR A 1 210 ? -15.583 -10.139 -1.759 1.00 96.12 210 TYR A O 1
ATOM 1606 N N . TYR A 1 211 ? -13.360 -9.859 -1.845 1.00 96.62 211 TYR A N 1
ATOM 1607 C CA . TYR A 1 211 ? -13.257 -9.465 -3.258 1.00 96.62 211 TYR A CA 1
ATOM 1608 C C . TYR A 1 211 ? -12.553 -10.521 -4.116 1.00 96.62 211 TYR A C 1
ATOM 1610 O O . TYR A 1 211 ? -11.866 -10.194 -5.077 1.00 96.62 211 TYR A O 1
ATOM 1618 N N . GLN A 1 212 ? -12.672 -11.804 -3.756 1.00 95.50 212 GLN A N 1
ATOM 1619 C CA . GLN A 1 212 ? -11.830 -12.869 -4.319 1.00 95.50 212 GLN A CA 1
ATOM 1620 C C . GLN A 1 212 ? -11.885 -12.961 -5.846 1.00 95.50 212 GLN A C 1
ATOM 1622 O O . GLN A 1 212 ? -10.852 -13.224 -6.452 1.00 95.50 212 GLN A O 1
ATOM 1627 N N . THR A 1 213 ? -13.053 -12.758 -6.459 1.00 96.69 213 THR A N 1
ATOM 1628 C CA . THR A 1 213 ? -13.212 -12.822 -7.919 1.00 96.69 213 THR A CA 1
ATOM 1629 C C . THR A 1 213 ? -12.337 -11.778 -8.609 1.00 96.69 213 THR A C 1
ATOM 1631 O O . THR A 1 213 ? -11.397 -12.152 -9.304 1.00 96.69 213 THR A O 1
ATOM 1634 N N . ASN A 1 214 ? -12.578 -10.491 -8.342 1.00 97.88 214 ASN A N 1
ATOM 1635 C CA . ASN A 1 214 ? -11.822 -9.392 -8.947 1.00 97.88 214 ASN A CA 1
ATOM 1636 C C . ASN A 1 214 ? -10.349 -9.427 -8.528 1.00 97.88 214 ASN A C 1
ATOM 1638 O O . ASN A 1 214 ? -9.466 -9.190 -9.337 1.00 97.88 214 ASN A O 1
ATOM 1642 N N . TYR A 1 215 ? -10.061 -9.770 -7.272 1.00 98.06 215 TYR A N 1
ATOM 1643 C CA . TYR A 1 215 ? -8.693 -9.832 -6.765 1.00 98.06 215 TYR A CA 1
ATOM 1644 C C . TYR A 1 215 ? -7.849 -10.913 -7.461 1.00 98.06 215 TYR A C 1
ATOM 1646 O O . TYR A 1 215 ? -6.710 -10.660 -7.849 1.00 98.06 215 TYR A O 1
ATOM 1654 N N . ASN A 1 216 ? -8.393 -12.123 -7.638 1.00 98.00 216 ASN A N 1
ATOM 1655 C CA . ASN A 1 216 ? -7.674 -13.200 -8.324 1.00 98.00 216 ASN A CA 1
ATOM 1656 C C . ASN A 1 216 ? -7.555 -12.924 -9.830 1.00 98.00 216 ASN A C 1
ATOM 1658 O O . ASN A 1 216 ? -6.528 -13.251 -10.423 1.00 98.00 216 ASN A O 1
ATOM 166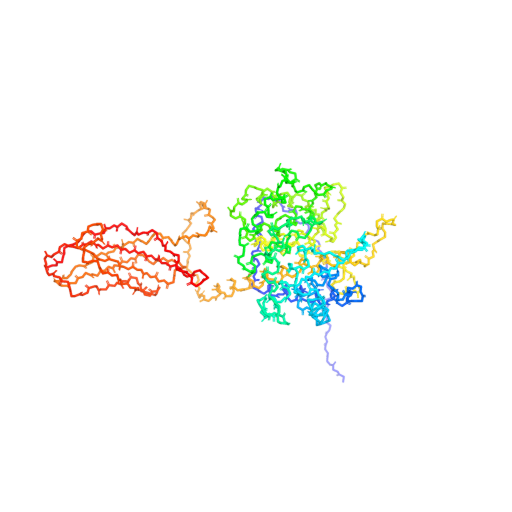2 N N . ASP A 1 217 ? -8.588 -12.332 -10.437 1.00 98.75 217 ASP A N 1
ATOM 1663 C CA . ASP A 1 217 ? -8.553 -11.902 -11.836 1.00 98.75 217 ASP A CA 1
ATOM 1664 C C . ASP A 1 217 ? -7.475 -10.832 -12.059 1.00 98.75 217 ASP A C 1
ATOM 1666 O O . ASP A 1 217 ? -6.625 -10.986 -12.931 1.00 98.75 217 ASP A O 1
ATOM 1670 N N . ALA A 1 218 ? -7.408 -9.824 -11.187 1.00 98.69 218 ALA A N 1
ATOM 1671 C CA . ALA A 1 218 ? -6.406 -8.765 -11.243 1.00 98.69 218 ALA A CA 1
ATOM 1672 C C . ALA A 1 218 ? -4.975 -9.317 -11.166 1.00 98.69 218 ALA A C 1
ATOM 1674 O O . ALA A 1 218 ? -4.140 -8.963 -11.992 1.00 98.69 218 ALA A O 1
ATOM 1675 N N . LEU A 1 219 ? -4.696 -10.243 -10.241 1.00 98.62 219 LEU A N 1
ATOM 1676 C CA . LEU A 1 219 ? -3.385 -10.902 -10.157 1.00 98.62 219 LEU A CA 1
ATOM 1677 C C . LEU A 1 219 ? -3.029 -11.676 -11.435 1.00 98.62 219 LEU A C 1
ATOM 1679 O O . LEU A 1 219 ? -1.876 -11.660 -11.866 1.00 98.62 219 LEU A O 1
ATOM 1683 N N . LYS A 1 220 ? -4.009 -12.345 -12.055 1.00 98.50 220 LYS A N 1
ATOM 1684 C CA . LYS A 1 220 ? -3.812 -13.046 -13.330 1.00 98.50 220 LYS A CA 1
ATOM 1685 C C . LYS A 1 220 ? -3.509 -12.063 -14.465 1.00 98.50 220 LYS A C 1
ATOM 1687 O O . LYS A 1 220 ? -2.633 -12.341 -15.279 1.00 98.50 220 LYS A O 1
ATOM 1692 N N . LEU A 1 221 ? -4.216 -10.937 -14.514 1.00 98.69 221 LEU A N 1
ATOM 1693 C CA . LEU A 1 221 ? -4.012 -9.894 -15.518 1.00 98.69 221 LEU A CA 1
ATOM 1694 C C . LEU A 1 221 ? -2.632 -9.244 -15.384 1.00 98.69 221 LEU A C 1
ATOM 1696 O O . LEU A 1 221 ? -1.937 -9.127 -16.388 1.00 98.69 221 LEU A O 1
ATOM 1700 N N . ILE A 1 222 ? -2.194 -8.912 -14.162 1.00 98.75 222 ILE A N 1
ATOM 1701 C CA . ILE A 1 222 ? -0.852 -8.355 -13.901 1.00 98.75 222 ILE A CA 1
ATOM 1702 C C . ILE A 1 222 ? 0.233 -9.276 -14.467 1.00 98.75 222 ILE A C 1
ATOM 1704 O O . ILE A 1 222 ? 1.123 -8.813 -15.176 1.00 98.75 222 ILE A O 1
ATOM 1708 N N . ALA A 1 223 ? 0.126 -10.589 -14.241 1.00 98.31 223 ALA A N 1
ATOM 1709 C CA . ALA A 1 223 ? 1.073 -11.561 -14.787 1.00 98.31 223 ALA A CA 1
ATOM 1710 C C . ALA A 1 223 ? 1.136 -11.557 -16.328 1.00 98.31 223 ALA A C 1
ATOM 1712 O O . ALA A 1 223 ? 2.188 -11.855 -16.889 1.00 98.31 223 ALA A O 1
ATOM 1713 N N . GLY A 1 224 ? 0.041 -11.200 -17.008 1.00 98.00 224 GLY A N 1
ATOM 1714 C CA . GLY A 1 224 ? -0.031 -11.090 -18.468 1.00 98.00 224 GLY A CA 1
ATOM 1715 C C . GLY A 1 224 ? 0.671 -9.861 -19.057 1.00 98.00 224 GLY A C 1
ATOM 1716 O O . GLY A 1 224 ? 0.944 -9.850 -20.254 1.00 98.00 224 GLY A O 1
ATOM 1717 N N . TYR A 1 225 ? 0.998 -8.852 -18.243 1.00 98.44 225 TYR A N 1
ATOM 1718 C CA . TYR A 1 225 ? 1.767 -7.678 -18.677 1.00 98.44 225 TYR A CA 1
ATOM 1719 C C . TYR A 1 225 ? 3.286 -7.869 -18.558 1.00 98.44 225 TYR A C 1
ATOM 1721 O O . TYR A 1 225 ? 4.049 -6.992 -18.974 1.00 98.44 225 TYR A O 1
ATOM 1729 N N . LYS A 1 226 ? 3.743 -8.997 -17.998 1.00 98.44 226 LYS A N 1
ATOM 1730 C CA . LYS A 1 226 ? 5.169 -9.317 -17.898 1.00 98.44 226 LYS A CA 1
ATOM 1731 C C . LYS A 1 226 ? 5.747 -9.639 -19.276 1.00 98.44 226 LYS A C 1
ATOM 1733 O O . LYS A 1 226 ? 5.193 -10.445 -20.021 1.00 98.44 226 LYS A O 1
ATOM 1738 N N . LYS A 1 227 ? 6.910 -9.068 -19.562 1.00 97.25 227 LYS A N 1
ATOM 1739 C CA . LYS A 1 227 ? 7.775 -9.387 -20.701 1.00 97.25 227 LYS A CA 1
ATOM 1740 C C . LYS A 1 227 ? 9.206 -9.630 -20.186 1.00 97.25 227 LYS A C 1
ATOM 1742 O O . LYS A 1 227 ? 9.408 -9.852 -18.993 1.00 97.25 227 LYS A O 1
ATOM 1747 N N . ASN A 1 228 ? 10.199 -9.642 -21.072 1.00 95.12 228 ASN A N 1
ATOM 1748 C CA . ASN A 1 228 ? 11.557 -10.082 -20.741 1.00 95.12 228 ASN A CA 1
ATOM 1749 C C . ASN A 1 228 ? 12.289 -9.120 -19.796 1.00 95.12 228 ASN A C 1
ATOM 1751 O O . ASN A 1 228 ? 13.044 -9.577 -18.942 1.00 95.12 228 ASN A O 1
ATOM 1755 N N . LYS A 1 229 ? 12.099 -7.804 -19.957 1.00 95.56 229 LYS A N 1
ATOM 1756 C CA . LYS A 1 229 ? 12.829 -6.791 -19.173 1.00 95.56 229 LYS A CA 1
ATOM 1757 C C . LYS A 1 229 ? 12.076 -6.326 -17.931 1.00 95.56 229 LYS A C 1
ATOM 1759 O O . LYS A 1 229 ? 12.696 -5.787 -17.021 1.00 95.56 229 LYS A O 1
ATOM 1764 N N . GLY A 1 230 ? 10.762 -6.525 -17.888 1.00 98.00 230 GLY A N 1
ATOM 1765 C CA . GLY A 1 230 ? 9.891 -5.993 -16.847 1.00 98.00 230 GLY A CA 1
ATOM 1766 C C . GLY A 1 230 ? 8.416 -6.140 -17.188 1.00 98.00 230 GLY A C 1
ATOM 1767 O O . GLY A 1 230 ? 8.015 -7.059 -17.903 1.00 98.00 230 GLY A O 1
ATOM 1768 N N . TYR A 1 231 ? 7.607 -5.226 -16.670 1.00 98.62 231 TYR A N 1
ATOM 1769 C CA . TYR A 1 231 ? 6.183 -5.128 -16.969 1.00 98.62 231 TYR A CA 1
ATOM 1770 C C . TYR A 1 231 ? 5.925 -3.918 -17.866 1.00 98.62 231 TYR A C 1
ATOM 1772 O O . TYR A 1 231 ? 6.605 -2.895 -17.767 1.00 98.62 231 TYR A O 1
ATOM 1780 N N . CYS A 1 232 ? 4.943 -4.045 -18.754 1.00 97.12 232 CYS A N 1
ATOM 1781 C CA . CYS A 1 232 ? 4.495 -2.977 -19.644 1.00 97.12 232 CYS A CA 1
ATOM 1782 C C . CYS A 1 232 ? 3.164 -2.386 -19.163 1.00 97.12 232 CYS A C 1
ATOM 1784 O O . CYS A 1 232 ? 2.360 -3.078 -18.539 1.00 97.12 232 CYS A O 1
ATOM 1786 N N . TYR A 1 233 ? 2.915 -1.113 -19.478 1.00 95.62 233 TYR A N 1
ATOM 1787 C CA . TYR A 1 233 ? 1.667 -0.428 -19.116 1.00 95.62 233 TYR A CA 1
ATOM 1788 C C . TYR A 1 233 ? 0.455 -1.127 -19.746 1.00 95.62 233 TYR A C 1
ATOM 1790 O O . TYR A 1 233 ? -0.520 -1.463 -19.076 1.00 95.62 233 TYR A O 1
ATOM 1798 N N . GLN A 1 234 ? 0.569 -1.411 -21.040 1.00 95.75 234 GLN A N 1
ATOM 1799 C CA . GLN A 1 234 ? -0.315 -2.268 -21.819 1.00 95.75 234 GLN A CA 1
ATOM 1800 C C . GLN A 1 234 ? 0.552 -3.166 -22.700 1.00 95.75 234 GLN A C 1
ATOM 1802 O O . GLN A 1 234 ? 1.696 -2.832 -22.999 1.00 95.75 234 GLN A O 1
ATOM 1807 N N . THR A 1 235 ? 0.007 -4.290 -23.160 1.00 93.69 235 THR A N 1
ATOM 1808 C CA . THR A 1 235 ? 0.754 -5.307 -23.923 1.00 93.69 235 THR A CA 1
ATOM 1809 C C . THR A 1 235 ? 1.378 -4.779 -25.222 1.00 93.69 235 THR A C 1
ATOM 1811 O O . THR A 1 235 ? 2.394 -5.311 -25.678 1.00 93.69 235 THR A O 1
ATOM 1814 N N . THR A 1 236 ? 0.823 -3.702 -25.778 1.00 94.31 236 THR A N 1
ATOM 1815 C CA . THR A 1 236 ? 1.323 -2.978 -26.956 1.00 94.31 236 THR A CA 1
ATOM 1816 C C . THR A 1 236 ? 2.503 -2.043 -26.675 1.00 94.31 236 THR A C 1
ATOM 1818 O O . THR A 1 236 ? 3.144 -1.601 -27.621 1.00 94.31 236 THR A O 1
ATOM 1821 N N . PHE A 1 237 ? 2.808 -1.742 -25.410 1.00 93.25 237 PHE A N 1
ATOM 1822 C CA . PHE A 1 237 ? 3.896 -0.848 -25.005 1.00 93.25 237 PHE A CA 1
ATOM 1823 C C . PHE A 1 237 ? 5.134 -1.637 -24.579 1.00 93.25 237 PHE A C 1
ATOM 1825 O O . PHE A 1 237 ? 5.048 -2.803 -24.184 1.00 93.25 237 PHE A O 1
ATOM 1832 N N . GLU A 1 238 ? 6.289 -0.983 -24.619 1.00 94.25 238 GLU A N 1
ATOM 1833 C CA . GLU A 1 238 ? 7.537 -1.509 -24.064 1.00 94.25 238 GLU A CA 1
ATOM 1834 C C . GLU A 1 238 ? 7.478 -1.616 -22.530 1.00 94.25 238 GLU A C 1
ATOM 1836 O O . GLU A 1 238 ? 6.714 -0.918 -21.848 1.00 94.25 238 GLU A O 1
ATOM 1841 N N . GLU A 1 239 ? 8.294 -2.511 -21.978 1.00 96.50 239 GLU A N 1
ATOM 1842 C CA . GLU A 1 239 ? 8.505 -2.597 -20.535 1.00 96.50 239 GLU A CA 1
ATOM 1843 C C . GLU A 1 239 ? 9.128 -1.316 -19.978 1.00 96.50 239 GLU A C 1
ATOM 1845 O O . GLU A 1 239 ? 10.010 -0.717 -20.593 1.00 96.50 239 GLU A O 1
ATOM 1850 N N . ASN A 1 240 ? 8.706 -0.913 -18.780 1.00 97.06 240 ASN A N 1
ATOM 1851 C CA . ASN A 1 240 ? 9.198 0.303 -18.140 1.00 97.06 240 ASN A CA 1
ATOM 1852 C C . ASN A 1 240 ? 9.270 0.164 -16.609 1.00 97.06 240 ASN A C 1
ATOM 1854 O O . ASN A 1 240 ? 8.700 -0.759 -16.016 1.00 97.06 240 ASN A O 1
ATOM 1858 N N . ALA A 1 241 ? 9.968 1.106 -15.972 1.00 98.06 241 ALA A N 1
ATOM 1859 C CA . ALA A 1 241 ? 10.143 1.143 -14.524 1.00 98.06 241 ALA A CA 1
ATOM 1860 C C . ALA A 1 241 ? 8.815 1.299 -13.766 1.00 98.06 241 ALA A C 1
ATOM 1862 O O . ALA A 1 241 ? 8.592 0.573 -12.800 1.00 98.06 241 ALA A O 1
ATOM 1863 N N . ASN A 1 242 ? 7.919 2.192 -14.210 1.00 96.94 242 ASN A N 1
ATOM 1864 C CA . ASN A 1 242 ? 6.653 2.491 -13.529 1.00 96.94 242 ASN A CA 1
ATOM 1865 C C . ASN A 1 242 ? 5.767 1.246 -13.405 1.00 96.94 242 ASN A C 1
ATOM 1867 O O . ASN A 1 242 ? 5.426 0.828 -12.299 1.00 96.94 242 ASN A O 1
ATOM 1871 N N . SER A 1 243 ? 5.466 0.588 -14.525 1.00 98.06 243 SER A N 1
ATOM 1872 C CA . SER A 1 243 ? 4.626 -0.612 -14.547 1.00 98.06 243 SER A CA 1
ATOM 1873 C C . SER A 1 243 ? 5.272 -1.776 -13.788 1.00 98.06 243 SER A C 1
ATOM 1875 O O . SER A 1 243 ? 4.572 -2.548 -13.128 1.00 98.06 243 SER A O 1
ATOM 1877 N N . THR A 1 244 ? 6.606 -1.888 -13.827 1.00 98.88 244 THR A N 1
ATOM 1878 C CA . THR A 1 244 ? 7.357 -2.904 -13.070 1.00 98.88 244 THR A CA 1
ATOM 1879 C C . THR A 1 244 ? 7.293 -2.647 -11.563 1.00 98.88 244 THR A C 1
ATOM 1881 O O . THR A 1 244 ? 7.037 -3.576 -10.796 1.00 98.88 244 THR A O 1
ATOM 1884 N N . ALA A 1 245 ? 7.433 -1.391 -11.132 1.00 98.81 245 ALA A N 1
ATOM 1885 C CA . ALA A 1 245 ? 7.256 -0.985 -9.742 1.00 98.81 245 ALA A CA 1
ATOM 1886 C C . ALA A 1 245 ? 5.815 -1.224 -9.264 1.00 98.81 245 ALA A C 1
ATOM 1888 O O . ALA A 1 245 ? 5.595 -1.765 -8.182 1.00 98.81 245 ALA A O 1
ATOM 1889 N N . MET A 1 246 ? 4.811 -0.912 -10.085 1.00 98.38 246 MET A N 1
ATOM 1890 C CA . MET A 1 246 ? 3.414 -1.182 -9.743 1.00 98.38 246 MET A CA 1
ATOM 1891 C C . MET A 1 246 ? 3.149 -2.684 -9.562 1.00 98.38 246 MET A C 1
ATOM 1893 O O . MET A 1 246 ? 2.542 -3.081 -8.563 1.00 98.38 246 MET A O 1
ATOM 1897 N N . ALA A 1 247 ? 3.666 -3.533 -10.455 1.00 98.88 247 ALA A N 1
ATOM 1898 C CA . ALA A 1 247 ? 3.568 -4.984 -10.308 1.00 98.88 247 ALA A CA 1
ATOM 1899 C C . ALA A 1 247 ? 4.274 -5.485 -9.033 1.00 98.88 247 ALA A C 1
ATOM 1901 O O . ALA A 1 247 ? 3.711 -6.303 -8.301 1.00 98.88 247 ALA A O 1
ATOM 1902 N N . LEU A 1 248 ? 5.466 -4.956 -8.722 1.00 98.94 248 LEU A N 1
ATOM 1903 C CA . LEU A 1 248 ? 6.182 -5.230 -7.472 1.00 98.94 248 LEU A CA 1
ATOM 1904 C C . LEU A 1 248 ? 5.316 -4.895 -6.248 1.00 98.94 248 LEU A C 1
ATOM 1906 O O . LEU A 1 248 ? 5.127 -5.749 -5.383 1.00 98.94 248 LEU A O 1
ATOM 1910 N N . MET A 1 249 ? 4.737 -3.692 -6.199 1.00 98.75 249 MET A N 1
ATOM 1911 C CA . MET A 1 249 ? 3.840 -3.266 -5.119 1.00 98.75 249 MET A CA 1
ATOM 1912 C C . MET A 1 249 ? 2.652 -4.228 -4.967 1.00 98.75 249 MET A C 1
ATOM 1914 O O . MET A 1 249 ? 2.338 -4.662 -3.857 1.00 98.75 249 MET A O 1
ATOM 1918 N N . ALA A 1 250 ? 2.012 -4.604 -6.078 1.00 98.75 250 ALA A N 1
ATOM 1919 C CA . ALA A 1 250 ? 0.858 -5.497 -6.076 1.00 98.75 250 ALA A CA 1
ATOM 1920 C C . ALA A 1 250 ? 1.189 -6.895 -5.535 1.00 98.75 250 ALA A C 1
ATOM 1922 O O . ALA A 1 250 ? 0.462 -7.408 -4.681 1.00 98.75 250 ALA A O 1
ATOM 1923 N N . TYR A 1 251 ? 2.279 -7.516 -5.994 1.00 98.88 251 TYR A N 1
ATOM 1924 C CA . TYR A 1 251 ? 2.672 -8.847 -5.521 1.00 98.88 251 TYR A CA 1
ATOM 1925 C C . TYR A 1 251 ? 3.143 -8.840 -4.068 1.00 98.88 251 TYR A C 1
ATOM 1927 O O . TYR A 1 251 ? 2.774 -9.742 -3.306 1.00 98.88 251 TYR A O 1
ATOM 1935 N N . SER A 1 252 ? 3.878 -7.802 -3.664 1.00 98.75 252 SER A N 1
ATOM 1936 C CA . SER A 1 252 ? 4.289 -7.597 -2.275 1.00 98.75 252 SER A CA 1
ATOM 1937 C C . SER A 1 252 ? 3.073 -7.485 -1.355 1.00 98.75 252 SER A C 1
ATOM 1939 O O . SER A 1 252 ? 2.933 -8.275 -0.420 1.00 98.75 252 SER A O 1
ATOM 1941 N N . ALA A 1 253 ? 2.116 -6.609 -1.682 1.00 98.06 253 ALA A N 1
ATOM 1942 C CA . ALA A 1 253 ? 0.863 -6.471 -0.936 1.00 98.06 253 ALA A CA 1
ATOM 1943 C C . ALA A 1 253 ? 0.036 -7.772 -0.932 1.00 98.06 253 ALA A C 1
ATOM 1945 O O . ALA A 1 253 ? -0.616 -8.124 0.058 1.00 98.06 253 ALA A O 1
ATOM 1946 N N . ALA A 1 254 ? 0.077 -8.535 -2.028 1.00 97.62 254 ALA A N 1
ATOM 1947 C CA . ALA A 1 254 ? -0.636 -9.799 -2.131 1.00 97.62 254 ALA A CA 1
ATOM 1948 C C . ALA A 1 254 ? -0.075 -10.908 -1.226 1.00 97.62 254 ALA A C 1
ATOM 1950 O O . ALA A 1 254 ? -0.815 -11.852 -0.896 1.00 97.62 254 ALA A O 1
ATOM 1951 N N . GLY A 1 255 ? 1.186 -10.777 -0.803 1.00 95.62 255 GLY A N 1
ATOM 1952 C CA . GLY A 1 255 ? 1.958 -11.812 -0.120 1.00 95.62 255 GLY A CA 1
ATOM 1953 C C . GLY A 1 255 ? 2.481 -12.895 -1.069 1.00 95.62 255 GLY A C 1
ATOM 1954 O O . GLY A 1 255 ? 2.763 -14.005 -0.621 1.00 95.62 255 GLY A O 1
ATOM 1955 N N . ASP A 1 256 ? 2.569 -12.604 -2.370 1.00 96.69 256 ASP A N 1
ATOM 1956 C CA . ASP A 1 256 ? 3.148 -13.498 -3.378 1.00 96.69 256 ASP A CA 1
ATOM 1957 C C . ASP A 1 256 ? 4.644 -13.190 -3.521 1.00 96.69 256 ASP A C 1
ATOM 1959 O O . ASP A 1 256 ? 5.080 -12.505 -4.447 1.00 96.69 256 ASP A O 1
ATOM 1963 N N . PHE A 1 257 ? 5.419 -13.639 -2.529 1.00 96.44 257 PHE A N 1
ATOM 1964 C CA . PHE A 1 257 ? 6.819 -13.237 -2.379 1.00 96.44 257 PHE A CA 1
ATOM 1965 C C . PHE A 1 257 ? 7.684 -13.601 -3.591 1.00 96.44 257 PHE A C 1
ATOM 1967 O O . PHE A 1 257 ? 8.547 -12.820 -3.968 1.00 96.44 257 PHE A O 1
ATOM 1974 N N . ASP A 1 258 ? 7.453 -14.753 -4.221 1.00 95.69 258 ASP A N 1
ATOM 1975 C CA . ASP A 1 258 ? 8.291 -15.196 -5.339 1.00 95.69 258 ASP A CA 1
ATOM 1976 C C . ASP A 1 258 ? 8.085 -14.295 -6.571 1.00 95.69 258 ASP A C 1
ATOM 1978 O O . ASP A 1 258 ? 9.055 -13.909 -7.223 1.00 95.69 258 ASP A O 1
ATOM 1982 N N . LYS A 1 259 ? 6.840 -13.871 -6.845 1.00 97.69 259 LYS A N 1
ATOM 1983 C CA . LYS A 1 259 ? 6.557 -12.890 -7.907 1.00 97.69 259 LYS A CA 1
ATOM 1984 C C . LYS A 1 259 ? 7.016 -11.483 -7.547 1.00 97.69 259 LYS A C 1
ATOM 1986 O O . LYS A 1 259 ? 7.470 -10.759 -8.427 1.00 97.69 259 LYS A O 1
ATOM 1991 N N . ALA A 1 260 ? 6.912 -11.097 -6.276 1.00 98.62 260 ALA A N 1
ATOM 1992 C CA . ALA A 1 260 ? 7.442 -9.823 -5.801 1.00 98.62 260 ALA A CA 1
ATOM 1993 C C . ALA A 1 260 ? 8.966 -9.769 -5.984 1.00 98.62 260 ALA A C 1
ATOM 1995 O O . ALA A 1 260 ? 9.485 -8.822 -6.558 1.00 98.62 260 ALA A O 1
ATOM 1996 N N . TYR A 1 261 ? 9.677 -10.827 -5.590 1.00 98.25 261 TYR A N 1
ATOM 1997 C CA . TYR A 1 261 ? 11.118 -10.941 -5.788 1.00 98.25 261 TYR A CA 1
ATOM 1998 C C . TYR A 1 261 ? 11.495 -10.899 -7.273 1.00 98.25 261 TYR A C 1
ATOM 2000 O O . TYR A 1 261 ? 12.405 -10.164 -7.643 1.00 98.25 261 TYR A O 1
ATOM 2008 N N . GLU A 1 262 ? 10.779 -11.627 -8.137 1.00 98.12 262 GLU A N 1
ATOM 2009 C CA . GLU A 1 262 ? 10.989 -11.558 -9.589 1.00 98.12 262 GLU A CA 1
ATOM 2010 C C . GLU A 1 262 ? 10.784 -10.130 -10.123 1.00 98.12 262 GLU A C 1
ATOM 2012 O O . GLU A 1 262 ? 11.635 -9.617 -10.846 1.00 98.12 262 GLU A O 1
ATOM 2017 N N . ALA A 1 263 ? 9.690 -9.462 -9.742 1.00 98.75 263 ALA A N 1
ATOM 2018 C CA . ALA A 1 263 ? 9.416 -8.087 -10.153 1.00 98.75 263 ALA A CA 1
ATOM 2019 C C . ALA A 1 263 ? 10.488 -7.106 -9.654 1.00 98.75 263 ALA A C 1
ATOM 2021 O O . ALA A 1 263 ? 10.867 -6.205 -10.396 1.00 98.75 263 ALA A O 1
ATOM 2022 N N . TYR A 1 264 ? 11.022 -7.308 -8.446 1.00 98.69 264 TYR A N 1
ATOM 2023 C CA . TYR A 1 264 ? 12.141 -6.526 -7.921 1.00 98.69 264 TYR A CA 1
ATOM 2024 C C . TYR A 1 264 ? 13.415 -6.731 -8.751 1.00 98.69 264 TYR A C 1
ATOM 2026 O O . TYR A 1 264 ? 14.031 -5.753 -9.159 1.00 98.69 264 TYR A O 1
ATOM 2034 N N . GLN A 1 265 ? 13.774 -7.973 -9.098 1.00 98.25 265 GLN A N 1
ATOM 2035 C CA . GLN A 1 265 ? 14.929 -8.228 -9.972 1.00 98.25 265 GLN A CA 1
ATOM 2036 C C . GLN A 1 265 ? 14.759 -7.592 -11.358 1.00 98.25 265 GLN A C 1
ATOM 2038 O O . GLN A 1 265 ? 15.712 -7.044 -11.906 1.00 98.25 265 GLN A O 1
ATOM 2043 N N . LEU A 1 266 ? 13.546 -7.624 -11.916 1.00 98.56 266 LEU A N 1
ATOM 2044 C CA . LEU A 1 266 ? 13.245 -6.968 -13.188 1.00 98.56 266 LEU A CA 1
ATOM 2045 C C . LEU A 1 266 ? 13.290 -5.439 -13.082 1.00 98.56 266 LEU A C 1
ATOM 2047 O O . LEU A 1 266 ? 13.731 -4.782 -14.020 1.00 98.56 266 LEU A O 1
ATOM 2051 N N . LEU A 1 267 ? 12.881 -4.863 -11.947 1.00 98.62 267 LEU A N 1
ATOM 2052 C CA . LEU A 1 267 ? 12.928 -3.418 -11.716 1.00 98.62 267 LEU A CA 1
ATOM 2053 C C . LEU A 1 267 ? 14.363 -2.878 -11.820 1.00 98.62 267 LEU A C 1
ATOM 2055 O O . LEU A 1 267 ? 14.570 -1.810 -12.397 1.00 98.62 267 LEU A O 1
ATOM 2059 N N . LYS A 1 268 ? 15.358 -3.654 -11.367 1.00 96.88 268 LYS A N 1
ATOM 2060 C CA . LYS A 1 268 ? 16.788 -3.304 -11.458 1.00 96.88 268 LYS A CA 1
ATOM 2061 C C . LYS A 1 268 ? 17.283 -3.117 -12.897 1.00 96.88 268 LYS A C 1
ATOM 2063 O O . LYS A 1 268 ? 18.264 -2.417 -13.117 1.00 96.88 268 LYS A O 1
ATOM 2068 N N . ASN A 1 269 ? 16.591 -3.665 -13.902 1.00 96.94 269 ASN A N 1
ATOM 2069 C CA . ASN A 1 269 ? 16.932 -3.420 -15.311 1.00 96.94 269 ASN A CA 1
ATOM 2070 C C . ASN A 1 269 ? 16.742 -1.953 -15.731 1.00 96.94 269 ASN A C 1
ATOM 2072 O O . ASN A 1 269 ? 17.285 -1.539 -16.756 1.00 96.94 269 ASN A O 1
ATOM 2076 N N . PHE A 1 270 ? 15.959 -1.186 -14.969 1.00 97.50 270 PHE A N 1
ATOM 2077 C CA . PHE A 1 270 ? 15.666 0.221 -15.233 1.00 97.50 270 PHE A CA 1
ATOM 2078 C C . PHE A 1 270 ? 16.400 1.171 -14.284 1.00 97.50 270 PHE A C 1
ATOM 2080 O O . PHE A 1 270 ? 16.162 2.376 -14.328 1.00 97.50 270 PHE A O 1
ATOM 2087 N N . GLU A 1 271 ? 17.264 0.657 -13.414 1.00 96.94 271 GLU A N 1
ATOM 2088 C CA . GLU A 1 271 ? 18.022 1.478 -12.479 1.00 96.94 271 GLU A CA 1
ATOM 2089 C C . GLU A 1 271 ? 19.131 2.265 -13.199 1.00 96.94 271 GLU A C 1
ATOM 2091 O O . GLU A 1 271 ? 19.755 1.794 -14.159 1.00 96.94 271 GLU A O 1
ATOM 2096 N N . SER A 1 272 ? 19.371 3.494 -12.748 1.00 96.19 272 SER A N 1
ATOM 2097 C CA . SER A 1 272 ? 20.458 4.335 -13.229 1.00 96.19 272 SER A CA 1
ATOM 2098 C C . SER A 1 272 ? 21.801 3.699 -12.898 1.00 96.19 272 SER A C 1
ATOM 2100 O O . SER A 1 272 ? 22.078 3.299 -11.771 1.00 96.19 272 SER A O 1
ATOM 2102 N N . LYS A 1 273 ? 22.700 3.688 -13.884 1.00 92.12 273 LYS A N 1
ATOM 2103 C CA . LYS A 1 273 ? 24.087 3.244 -13.687 1.00 92.12 273 LYS A CA 1
ATOM 2104 C C . LYS A 1 273 ? 24.913 4.224 -12.852 1.00 92.12 273 LYS A C 1
ATOM 2106 O O . LYS A 1 273 ? 25.996 3.862 -12.403 1.00 92.12 273 LYS A O 1
ATOM 2111 N N . ASN A 1 274 ? 24.431 5.457 -12.701 1.00 89.06 274 ASN A N 1
ATOM 2112 C CA . ASN A 1 274 ? 25.165 6.546 -12.062 1.00 89.06 274 ASN A CA 1
ATOM 2113 C C . ASN A 1 274 ? 24.674 6.818 -10.638 1.00 89.06 274 ASN A C 1
ATOM 2115 O O . ASN A 1 274 ? 25.455 7.280 -9.812 1.00 89.06 274 ASN A O 1
ATOM 2119 N N . ASN A 1 275 ? 23.400 6.535 -10.354 1.00 88.19 275 ASN A N 1
ATOM 2120 C CA . ASN A 1 275 ? 22.763 6.852 -9.083 1.00 88.19 275 ASN A CA 1
ATOM 2121 C C . ASN A 1 275 ? 21.936 5.658 -8.591 1.00 88.19 275 ASN A C 1
ATOM 2123 O O . ASN A 1 275 ? 20.882 5.353 -9.147 1.00 88.19 275 ASN A O 1
ATOM 2127 N N . ASN A 1 276 ? 22.409 5.006 -7.526 1.00 90.12 276 ASN A N 1
ATOM 2128 C CA . ASN A 1 276 ? 21.695 3.896 -6.891 1.00 90.12 276 ASN A CA 1
ATOM 2129 C C . ASN A 1 276 ? 20.295 4.342 -6.450 1.00 90.12 276 ASN A C 1
ATOM 2131 O O . ASN A 1 276 ? 20.140 5.444 -5.921 1.00 90.12 276 ASN A O 1
ATOM 2135 N N . GLY A 1 277 ? 19.289 3.496 -6.645 1.00 92.75 277 GLY A N 1
ATOM 2136 C CA . GLY A 1 277 ? 17.900 3.777 -6.300 1.00 92.75 277 GLY A CA 1
ATOM 2137 C C . GLY A 1 277 ? 17.192 4.795 -7.194 1.00 92.75 277 GLY A C 1
ATOM 2138 O O . GLY A 1 277 ? 16.046 5.142 -6.917 1.00 92.75 277 GLY A O 1
ATOM 2139 N N . VAL A 1 278 ? 17.835 5.297 -8.253 1.00 97.88 278 VAL A N 1
ATOM 2140 C CA . VAL A 1 278 ? 17.216 6.224 -9.212 1.00 97.88 278 VAL A CA 1
ATOM 2141 C C . VAL A 1 278 ? 16.820 5.459 -10.459 1.00 97.88 278 VAL A C 1
ATOM 2143 O O . VAL A 1 278 ? 17.629 4.734 -11.027 1.00 97.88 278 VAL A O 1
ATOM 2146 N N . PHE A 1 279 ? 15.581 5.629 -10.910 1.00 97.88 279 PHE A N 1
ATOM 2147 C CA . PHE A 1 279 ? 15.033 4.840 -12.008 1.00 97.88 279 PHE A CA 1
ATOM 2148 C C . PHE A 1 279 ? 14.875 5.661 -13.281 1.00 97.88 279 PHE A C 1
ATOM 2150 O O . PHE A 1 279 ? 14.466 6.827 -13.275 1.00 97.88 279 PHE A O 1
ATOM 2157 N N . MET A 1 280 ? 15.217 5.014 -14.388 1.00 97.00 280 MET A N 1
ATOM 2158 C CA . MET A 1 280 ? 15.196 5.573 -15.724 1.00 97.00 280 MET A CA 1
ATOM 2159 C C . MET A 1 280 ? 13.810 5.395 -16.347 1.00 97.00 280 MET A C 1
ATOM 2161 O O . MET A 1 280 ? 13.207 4.323 -16.255 1.00 97.00 280 MET A O 1
ATOM 2165 N N . ALA A 1 281 ? 13.332 6.411 -17.057 1.00 94.62 281 ALA A N 1
ATOM 2166 C CA . ALA A 1 281 ? 12.161 6.293 -17.920 1.00 94.62 281 ALA A CA 1
ATOM 2167 C C . ALA A 1 281 ? 12.366 7.085 -19.210 1.00 94.62 281 ALA A C 1
ATOM 2169 O O . ALA A 1 281 ? 13.148 8.036 -19.251 1.00 94.62 281 ALA A O 1
ATOM 2170 N N . ALA A 1 282 ? 11.659 6.677 -20.262 1.00 91.12 282 ALA A N 1
ATOM 2171 C CA . ALA A 1 282 ? 11.635 7.428 -21.505 1.00 91.12 282 ALA A CA 1
ATOM 2172 C C . ALA A 1 282 ? 10.843 8.720 -21.291 1.00 91.12 282 ALA A C 1
ATOM 2174 O O . ALA A 1 282 ? 9.700 8.690 -20.829 1.00 91.12 282 ALA A O 1
ATOM 2175 N N . ASP A 1 283 ? 11.434 9.855 -21.649 1.00 87.25 283 ASP A N 1
ATOM 2176 C CA . ASP A 1 283 ? 10.690 11.101 -21.755 1.00 87.25 283 ASP A CA 1
ATOM 2177 C C . ASP A 1 283 ? 9.619 10.964 -22.845 1.00 87.25 283 ASP A C 1
ATOM 2179 O O . ASP A 1 283 ? 9.888 10.543 -23.969 1.00 87.25 283 ASP A O 1
ATOM 2183 N N . TRP A 1 284 ? 8.382 11.323 -22.516 1.00 79.75 284 TRP A N 1
ATOM 2184 C CA . TRP A 1 284 ? 7.236 11.068 -23.388 1.00 79.75 284 TRP A CA 1
ATOM 2185 C C . TRP A 1 284 ? 7.237 11.908 -24.673 1.00 79.75 284 TRP A C 1
ATOM 2187 O O . TRP A 1 284 ? 6.530 11.560 -25.617 1.00 79.75 284 TRP A O 1
ATOM 2197 N N . LYS A 1 285 ? 8.000 13.010 -24.724 1.00 84.50 285 LYS A N 1
ATOM 2198 C CA . LYS A 1 285 ? 8.109 13.861 -25.919 1.00 84.50 285 LYS A CA 1
ATOM 2199 C C . LYS A 1 285 ? 9.249 13.421 -26.826 1.00 84.50 285 LYS A C 1
ATOM 2201 O O . LYS A 1 285 ? 9.115 13.458 -28.043 1.00 84.50 285 LYS A O 1
ATOM 2206 N N . THR A 1 286 ? 10.382 13.069 -26.230 1.00 89.25 286 THR A N 1
ATOM 2207 C CA . THR A 1 286 ? 11.649 12.851 -26.941 1.00 89.25 286 THR A CA 1
ATOM 2208 C C . THR A 1 286 ? 12.018 11.377 -27.076 1.00 89.25 286 THR A C 1
ATOM 2210 O O . THR A 1 286 ? 12.866 11.037 -27.895 1.00 89.25 286 THR A O 1
ATOM 2213 N N . GLY A 1 287 ? 11.418 10.497 -26.271 1.00 87.06 287 GLY A N 1
ATOM 2214 C CA . GLY A 1 287 ? 11.779 9.082 -26.169 1.00 87.06 287 GLY A CA 1
ATOM 2215 C C . GLY A 1 287 ? 13.134 8.833 -25.497 1.00 87.06 287 GLY A C 1
ATOM 2216 O O . GLY A 1 287 ? 13.550 7.681 -25.376 1.00 87.06 287 GLY A O 1
ATOM 2217 N N . ALA A 1 288 ? 13.838 9.883 -25.064 1.00 91.06 288 ALA A N 1
ATOM 2218 C CA . ALA A 1 288 ? 15.149 9.758 -24.449 1.00 91.06 288 ALA A CA 1
ATOM 2219 C C . ALA A 1 288 ? 15.031 9.120 -23.061 1.00 91.06 288 ALA A C 1
ATOM 2221 O O . ALA A 1 288 ? 14.236 9.560 -22.233 1.00 91.06 288 ALA A O 1
ATOM 2222 N N . MET A 1 289 ? 15.846 8.098 -22.797 1.00 93.56 289 MET A N 1
ATOM 2223 C CA . MET A 1 289 ? 15.929 7.478 -21.476 1.00 93.56 289 MET A CA 1
ATOM 2224 C C . MET A 1 289 ? 16.743 8.367 -20.537 1.00 93.56 289 MET A C 1
ATOM 2226 O O . MET A 1 289 ? 17.948 8.534 -20.732 1.00 93.56 289 MET A O 1
ATOM 2230 N N . THR A 1 290 ? 16.102 8.897 -19.499 1.00 95.31 290 THR A N 1
ATOM 2231 C CA . THR A 1 290 ? 16.742 9.741 -18.482 1.00 95.31 290 THR A CA 1
ATOM 2232 C C . THR A 1 290 ? 16.323 9.320 -17.079 1.00 95.31 290 THR A C 1
ATOM 2234 O O . THR A 1 290 ? 15.327 8.616 -16.897 1.00 95.31 290 THR A O 1
ATOM 2237 N N . GLU A 1 291 ? 17.093 9.743 -16.075 1.00 96.44 291 GLU A N 1
ATOM 2238 C CA . GLU A 1 291 ? 16.678 9.632 -14.676 1.00 96.44 291 GLU A CA 1
ATOM 2239 C C . GLU A 1 291 ? 15.368 10.392 -14.479 1.00 96.44 291 GLU A C 1
ATOM 2241 O O . GLU A 1 291 ? 15.250 11.554 -14.879 1.00 96.44 291 GLU A O 1
ATOM 2246 N N . ASN A 1 292 ? 14.371 9.722 -13.904 1.00 96.00 292 ASN A N 1
ATOM 2247 C CA . ASN A 1 292 ? 13.004 10.210 -13.920 1.00 96.00 292 ASN A CA 1
ATOM 2248 C C . ASN A 1 292 ? 12.384 10.218 -12.519 1.00 96.00 292 ASN A C 1
ATOM 2250 O O . ASN A 1 292 ? 12.357 9.209 -11.812 1.00 96.00 292 ASN A O 1
ATOM 2254 N N . GLN A 1 293 ? 11.829 11.369 -12.136 1.00 95.50 293 GLN A N 1
ATOM 2255 C CA . GLN A 1 293 ? 11.214 11.575 -10.823 1.00 95.50 293 GLN A CA 1
ATOM 2256 C C . GLN A 1 293 ? 9.979 10.700 -10.595 1.00 95.50 293 GLN A C 1
ATOM 2258 O O . GLN A 1 293 ? 9.825 10.150 -9.509 1.00 95.50 293 GLN A O 1
ATOM 2263 N N . LEU A 1 294 ? 9.116 10.531 -11.600 1.00 94.62 294 LEU A N 1
ATOM 2264 C CA . LEU A 1 294 ? 7.893 9.738 -11.459 1.00 94.62 294 LEU A CA 1
ATOM 2265 C C . LEU A 1 294 ? 8.218 8.249 -11.327 1.00 94.62 294 LEU A C 1
ATOM 2267 O O . LEU A 1 294 ? 7.748 7.606 -10.393 1.00 94.62 294 LEU A O 1
ATOM 2271 N N . ALA A 1 295 ? 9.084 7.723 -12.197 1.00 97.06 295 ALA A N 1
ATOM 2272 C CA . ALA A 1 295 ? 9.556 6.340 -12.107 1.00 97.06 295 ALA A CA 1
ATOM 2273 C C . ALA A 1 295 ? 10.227 6.049 -10.761 1.00 97.06 295 ALA A C 1
ATOM 2275 O O . ALA A 1 295 ? 9.941 5.035 -10.127 1.00 97.06 295 ALA A O 1
ATOM 2276 N N . THR A 1 296 ? 11.068 6.971 -10.289 1.00 98.38 296 THR A N 1
ATOM 2277 C CA . THR A 1 296 ? 11.747 6.836 -8.995 1.00 98.38 296 THR A CA 1
ATOM 2278 C C . THR A 1 296 ? 10.762 6.920 -7.824 1.00 98.38 296 THR A C 1
ATOM 2280 O O . THR A 1 296 ? 10.894 6.176 -6.855 1.00 98.38 296 THR A O 1
ATOM 2283 N N . ALA A 1 297 ? 9.735 7.771 -7.904 1.00 97.56 297 ALA A N 1
ATOM 2284 C CA . ALA A 1 297 ? 8.697 7.869 -6.878 1.00 97.56 297 ALA A CA 1
ATOM 2285 C C . ALA A 1 297 ? 7.835 6.599 -6.791 1.00 97.56 297 ALA A C 1
ATOM 2287 O O . ALA A 1 297 ? 7.510 6.149 -5.691 1.00 97.56 297 ALA A O 1
ATOM 2288 N N . ASP A 1 298 ? 7.485 6.009 -7.932 1.00 97.69 298 ASP A N 1
ATOM 2289 C CA . ASP A 1 298 ? 6.735 4.755 -7.998 1.00 97.69 298 ASP A CA 1
ATOM 2290 C C . ASP A 1 298 ? 7.557 3.567 -7.502 1.00 97.69 298 ASP A C 1
ATOM 2292 O O . ASP A 1 298 ? 7.050 2.748 -6.730 1.00 97.69 298 ASP A O 1
ATOM 2296 N N . ALA A 1 299 ? 8.840 3.514 -7.869 1.00 98.62 299 ALA A N 1
ATOM 2297 C CA . ALA A 1 299 ? 9.776 2.534 -7.339 1.00 98.62 299 ALA A CA 1
ATOM 2298 C C . ALA A 1 299 ? 9.918 2.659 -5.818 1.00 98.62 299 ALA A C 1
ATOM 2300 O O . ALA A 1 299 ? 9.774 1.658 -5.124 1.00 98.62 299 ALA A O 1
ATOM 2301 N N . LEU A 1 300 ? 10.094 3.872 -5.280 1.00 98.62 300 LEU A N 1
ATOM 2302 C CA . LEU A 1 300 ? 10.183 4.098 -3.833 1.00 98.62 300 LEU A CA 1
ATOM 2303 C C . LEU A 1 300 ? 8.952 3.560 -3.092 1.00 98.62 300 LEU A C 1
ATOM 2305 O O . LEU A 1 300 ? 9.097 2.847 -2.102 1.00 98.62 300 LEU A O 1
ATOM 2309 N N . ARG A 1 301 ? 7.744 3.836 -3.605 1.00 97.50 301 ARG A N 1
ATOM 2310 C CA 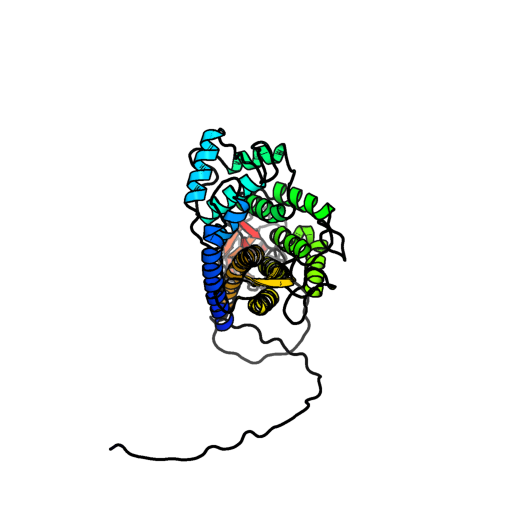. ARG A 1 301 ? 6.503 3.274 -3.045 1.00 97.50 301 ARG A CA 1
ATOM 2311 C C . ARG A 1 301 ? 6.535 1.751 -3.069 1.00 97.50 301 ARG A C 1
ATOM 2313 O O . ARG A 1 301 ? 6.265 1.126 -2.053 1.00 97.50 301 ARG A O 1
ATOM 2320 N N . ALA A 1 302 ? 6.861 1.148 -4.208 1.00 98.69 302 ALA A N 1
ATOM 2321 C CA . ALA A 1 302 ? 6.871 -0.303 -4.364 1.00 98.69 302 ALA A CA 1
ATOM 2322 C C . ALA A 1 302 ? 7.908 -1.002 -3.472 1.00 98.69 302 ALA A C 1
ATOM 2324 O O . ALA A 1 302 ? 7.620 -2.064 -2.913 1.00 98.69 302 ALA A O 1
ATOM 2325 N N . LEU A 1 303 ? 9.086 -0.393 -3.316 1.00 98.81 303 LEU A N 1
ATOM 2326 C CA . LEU A 1 303 ? 10.171 -0.901 -2.485 1.00 98.81 303 LEU A CA 1
ATOM 2327 C C . LEU A 1 303 ? 9.784 -0.943 -1.003 1.00 98.81 303 LEU A C 1
ATOM 2329 O O . LEU A 1 303 ? 10.119 -1.923 -0.350 1.00 98.81 303 LEU A O 1
ATOM 2333 N N . SER A 1 304 ? 8.995 0.013 -0.491 1.00 97.69 304 SER A N 1
ATOM 2334 C CA . SER A 1 304 ? 8.451 -0.068 0.876 1.00 97.69 304 SER A CA 1
ATOM 2335 C C . SER A 1 304 ? 7.598 -1.325 1.098 1.00 97.69 304 SER A C 1
ATOM 2337 O O . SER A 1 304 ? 7.801 -2.043 2.074 1.00 97.69 304 SER A O 1
ATOM 2339 N N . TYR A 1 305 ? 6.699 -1.668 0.164 1.00 98.44 305 TYR A N 1
ATOM 2340 C CA . TYR A 1 305 ? 5.921 -2.916 0.275 1.00 98.44 305 TYR A CA 1
ATOM 2341 C C . TYR A 1 305 ? 6.815 -4.151 0.151 1.00 98.44 305 TYR A C 1
ATOM 2343 O O . TYR A 1 305 ? 6.552 -5.177 0.781 1.00 98.44 305 TYR A O 1
ATOM 2351 N N . PHE A 1 306 ? 7.846 -4.085 -0.692 1.00 98.81 306 PHE A N 1
ATOM 2352 C CA . PHE A 1 306 ? 8.783 -5.188 -0.861 1.00 98.81 306 PHE A CA 1
ATOM 2353 C C . PHE A 1 306 ? 9.667 -5.399 0.374 1.00 98.81 306 PHE A C 1
ATOM 2355 O O . PHE A 1 306 ? 9.926 -6.550 0.727 1.00 98.81 306 PHE A O 1
ATOM 2362 N N . ASP A 1 307 ? 10.073 -4.331 1.066 1.00 98.31 307 ASP A N 1
ATOM 2363 C CA . ASP A 1 307 ? 10.792 -4.417 2.340 1.00 98.31 307 ASP A CA 1
ATOM 2364 C C . ASP A 1 307 ? 9.941 -5.124 3.402 1.00 98.31 307 ASP A C 1
ATOM 2366 O O . ASP A 1 307 ? 10.402 -6.089 4.017 1.00 98.31 307 ASP A O 1
ATOM 2370 N N . ASP A 1 308 ? 8.668 -4.741 3.535 1.00 96.31 308 ASP A N 1
ATOM 2371 C CA . ASP A 1 308 ? 7.714 -5.410 4.428 1.00 96.31 308 ASP A CA 1
ATOM 2372 C C . ASP A 1 308 ? 7.530 -6.894 4.063 1.00 96.31 308 ASP A C 1
ATOM 2374 O O . ASP A 1 308 ? 7.512 -7.780 4.929 1.00 96.31 308 ASP A O 1
ATOM 2378 N N . ALA A 1 309 ? 7.427 -7.199 2.764 1.00 98.06 309 ALA A N 1
ATOM 2379 C CA . ALA A 1 309 ? 7.316 -8.570 2.275 1.00 98.06 309 ALA A CA 1
ATOM 2380 C C . ALA A 1 309 ? 8.584 -9.391 2.572 1.00 98.06 309 ALA A C 1
ATOM 2382 O O . ALA A 1 309 ? 8.482 -10.553 2.982 1.00 98.06 309 ALA A O 1
ATOM 2383 N N . CYS A 1 310 ? 9.770 -8.794 2.418 1.00 97.44 310 CYS A N 1
ATOM 2384 C CA . CYS A 1 310 ? 11.046 -9.388 2.807 1.00 97.44 310 CYS A CA 1
ATOM 2385 C C . CYS A 1 310 ? 11.105 -9.643 4.308 1.00 97.44 310 CYS A C 1
ATOM 2387 O O . CYS A 1 310 ? 11.448 -10.751 4.720 1.00 97.44 310 CYS A O 1
ATOM 2389 N N . GLU A 1 311 ? 10.721 -8.671 5.135 1.00 94.94 311 GLU A N 1
ATOM 2390 C CA . GLU A 1 311 ? 10.721 -8.819 6.587 1.00 94.94 311 GLU A CA 1
ATOM 2391 C C . GLU A 1 311 ? 9.810 -9.980 7.017 1.00 94.94 311 GLU A C 1
ATOM 2393 O O . GLU A 1 311 ? 10.202 -10.833 7.822 1.00 94.94 311 GLU A O 1
ATOM 2398 N N . GLN A 1 312 ? 8.611 -10.071 6.433 1.00 94.19 312 GLN A N 1
ATOM 2399 C CA . GLN A 1 312 ? 7.693 -11.175 6.688 1.00 94.19 312 GLN A CA 1
ATOM 2400 C C . GLN A 1 312 ? 8.268 -12.522 6.221 1.00 94.19 312 GLN A C 1
ATOM 2402 O O . GLN A 1 312 ? 8.215 -13.503 6.969 1.00 94.19 312 GLN A O 1
ATOM 2407 N N . LYS A 1 313 ? 8.882 -12.583 5.034 1.00 95.06 313 LYS A N 1
ATOM 2408 C CA . LYS A 1 313 ? 9.512 -13.806 4.514 1.00 95.06 313 LYS A CA 1
ATOM 2409 C C . LYS A 1 313 ? 10.706 -14.248 5.367 1.00 95.06 313 LYS A C 1
ATOM 2411 O O . LYS A 1 313 ? 10.850 -15.439 5.639 1.00 95.06 313 LYS A O 1
ATOM 2416 N N . ILE A 1 314 ? 11.530 -13.314 5.841 1.00 94.38 314 ILE A N 1
ATOM 2417 C CA . ILE A 1 314 ? 12.651 -13.572 6.759 1.00 94.38 314 ILE A CA 1
ATOM 2418 C C . ILE A 1 314 ? 12.137 -14.143 8.074 1.00 94.38 314 ILE A C 1
ATOM 2420 O O . ILE A 1 314 ? 12.672 -15.146 8.552 1.00 94.38 314 ILE A O 1
ATOM 2424 N N . LYS A 1 315 ? 11.077 -13.552 8.643 1.00 92.06 315 LYS A N 1
ATOM 2425 C CA . LYS A 1 315 ? 10.407 -14.082 9.840 1.00 92.06 315 LYS A CA 1
ATOM 2426 C C . LYS A 1 315 ? 9.936 -15.520 9.601 1.00 92.06 315 LYS A C 1
ATOM 2428 O O . LYS A 1 315 ? 10.145 -16.375 10.462 1.00 92.06 315 LYS A O 1
ATOM 2433 N N . ASP A 1 316 ? 9.348 -15.818 8.447 1.00 90.12 316 ASP A N 1
ATOM 2434 C CA . ASP A 1 316 ? 8.852 -17.161 8.126 1.00 90.12 316 ASP A CA 1
ATOM 2435 C C . ASP A 1 316 ? 9.988 -18.188 7.961 1.00 90.12 316 ASP A C 1
ATOM 2437 O O . ASP A 1 316 ? 9.920 -19.278 8.538 1.00 90.12 316 ASP A O 1
ATOM 2441 N N . LEU A 1 317 ? 11.062 -17.830 7.250 1.00 88.62 317 LEU A N 1
ATOM 2442 C CA . LEU A 1 317 ? 12.226 -18.694 7.019 1.00 88.62 317 LEU A CA 1
ATOM 2443 C C . LEU A 1 317 ? 13.048 -18.923 8.295 1.00 88.62 317 LEU A C 1
ATOM 2445 O O . LEU A 1 317 ? 13.386 -20.062 8.616 1.00 88.62 317 LEU A O 1
ATOM 2449 N N . SER A 1 318 ? 13.281 -17.878 9.091 1.00 86.69 318 SER A N 1
ATOM 2450 C CA . SER A 1 318 ? 14.041 -17.973 10.350 1.00 86.69 318 SER A CA 1
ATOM 2451 C C . SER A 1 318 ? 13.342 -18.860 11.384 1.00 86.69 318 SER A C 1
ATOM 2453 O O . SER A 1 318 ? 13.983 -19.538 12.185 1.00 86.69 318 SER A O 1
ATOM 2455 N N . ASN A 1 319 ? 12.008 -18.901 11.356 1.00 79.31 319 ASN A N 1
ATOM 2456 C CA . ASN A 1 319 ? 11.228 -19.804 12.199 1.00 79.31 319 ASN A CA 1
ATOM 2457 C C . ASN A 1 319 ? 11.256 -21.263 11.702 1.00 79.31 319 ASN A C 1
ATOM 2459 O O . ASN A 1 319 ? 10.944 -22.169 12.481 1.00 79.31 319 ASN A O 1
ATOM 2463 N N . SER A 1 320 ? 11.631 -21.502 10.440 1.00 62.94 3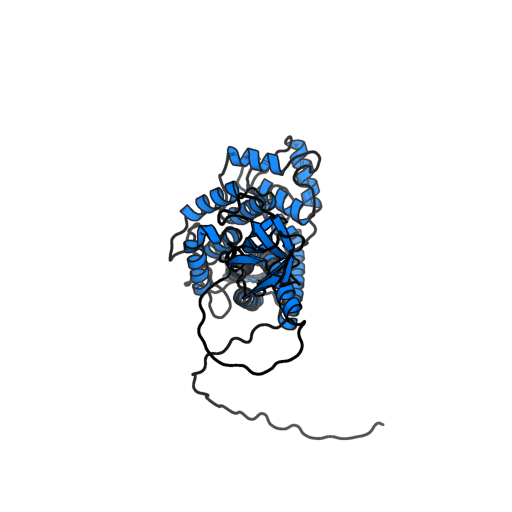20 SER A N 1
ATOM 2464 C CA . SER A 1 320 ? 11.709 -22.835 9.829 1.00 62.94 320 SER A CA 1
ATOM 2465 C C . SER A 1 320 ? 13.054 -23.549 10.054 1.00 62.94 320 SER A C 1
ATOM 2467 O O . SER A 1 320 ? 13.058 -24.770 10.193 1.00 62.94 320 SER A O 1
ATOM 2469 N N . ASP A 1 321 ? 14.157 -22.810 10.243 1.00 45.59 321 ASP A N 1
ATOM 2470 C CA . ASP A 1 321 ? 15.523 -23.347 10.437 1.00 45.59 321 ASP A CA 1
ATOM 2471 C C . ASP A 1 321 ? 15.812 -23.926 11.845 1.00 45.59 321 ASP A C 1
ATOM 2473 O O . ASP A 1 321 ? 16.919 -24.371 12.146 1.00 45.59 321 ASP A O 1
ATOM 2477 N N . SER A 1 322 ? 14.816 -23.992 12.738 1.00 39.69 322 SER A N 1
ATOM 2478 C CA . SER A 1 322 ? 14.995 -24.458 14.127 1.00 39.69 322 SER A CA 1
ATOM 2479 C C . SER A 1 322 ? 14.763 -25.966 14.375 1.00 39.69 322 SER A C 1
ATOM 2481 O O . SER A 1 322 ? 14.557 -26.371 15.523 1.00 39.69 322 SER A O 1
ATOM 2483 N N . THR A 1 323 ? 14.861 -26.844 13.360 1.00 30.97 323 THR A N 1
ATOM 2484 C CA . THR A 1 323 ? 14.856 -28.315 13.572 1.00 30.97 323 THR A CA 1
ATOM 2485 C C . THR A 1 323 ? 15.861 -29.113 12.716 1.00 30.97 323 THR A C 1
ATOM 2487 O O . THR A 1 323 ? 15.761 -29.146 11.497 1.00 30.97 323 THR A O 1
ATOM 2490 N N . LYS A 1 324 ? 16.770 -29.816 13.420 1.00 27.72 324 LYS A N 1
ATOM 2491 C CA . LYS A 1 324 ? 17.753 -30.868 13.033 1.00 27.72 324 LYS A CA 1
ATOM 2492 C C . LYS A 1 324 ? 17.124 -32.085 12.273 1.00 27.72 324 LYS A C 1
ATOM 2494 O O . LYS A 1 324 ? 15.904 -32.221 12.292 1.00 27.72 324 LYS A O 1
ATOM 2499 N N . PRO A 1 325 ? 17.934 -33.031 11.734 1.00 29.62 325 PRO A N 1
ATOM 2500 C CA . PRO A 1 325 ? 17.960 -33.533 10.353 1.00 29.62 325 PRO A CA 1
ATOM 2501 C C . PRO A 1 325 ? 16.906 -34.606 9.982 1.00 29.62 325 PRO A C 1
ATOM 2503 O O . PRO A 1 325 ? 16.287 -35.258 10.821 1.00 29.62 325 PRO A O 1
ATOM 2506 N N . THR A 1 326 ? 16.782 -34.787 8.669 1.00 33.91 326 THR A N 1
ATOM 2507 C CA . THR A 1 326 ? 15.872 -35.616 7.863 1.00 33.91 326 THR A CA 1
ATOM 2508 C C . THR A 1 326 ? 15.880 -37.124 8.181 1.00 33.91 326 THR A C 1
ATOM 2510 O O . THR A 1 326 ? 16.940 -37.731 8.303 1.00 33.91 326 THR A O 1
ATOM 2513 N N . GLN A 1 327 ? 14.695 -37.755 8.193 1.00 26.23 327 GLN A N 1
ATOM 2514 C CA . GLN A 1 327 ? 14.497 -39.203 7.982 1.00 26.23 327 GLN A CA 1
ATOM 2515 C C . GLN A 1 327 ? 13.558 -39.399 6.762 1.00 26.23 327 GLN A C 1
ATOM 2517 O O . GLN A 1 327 ? 12.663 -38.566 6.586 1.00 26.23 327 GLN A O 1
ATOM 2522 N N . PRO A 1 328 ? 13.754 -40.425 5.897 1.00 28.94 328 PRO A N 1
ATOM 2523 C CA . PRO A 1 328 ? 13.224 -40.451 4.529 1.00 28.94 328 PRO A CA 1
ATOM 2524 C C . PRO A 1 328 ? 11.700 -40.556 4.420 1.00 28.94 328 PRO A C 1
ATOM 2526 O O . PRO A 1 328 ? 11.023 -41.138 5.268 1.00 28.94 328 PRO A O 1
ATOM 2529 N N . ALA A 1 329 ? 11.196 -39.999 3.320 1.00 34.12 329 ALA A N 1
ATOM 2530 C CA . ALA A 1 329 ? 9.792 -39.911 2.948 1.00 34.12 329 ALA A CA 1
ATOM 2531 C C . ALA A 1 329 ? 9.097 -41.275 2.775 1.00 34.12 329 ALA A C 1
ATOM 2533 O O . ALA A 1 329 ? 9.706 -42.230 2.294 1.00 34.12 329 ALA A O 1
ATOM 2534 N N . PRO A 1 330 ? 7.771 -41.310 2.981 1.00 30.12 330 PRO A N 1
ATOM 2535 C CA . PRO A 1 330 ? 6.877 -42.018 2.083 1.00 30.12 330 PRO A CA 1
ATOM 2536 C C . PRO A 1 330 ? 6.129 -41.014 1.202 1.00 30.12 330 PRO A C 1
ATOM 2538 O O . PRO A 1 330 ? 5.501 -40.064 1.673 1.00 30.12 330 PRO A O 1
ATOM 2541 N N . THR A 1 331 ? 6.227 -41.274 -0.092 1.00 33.88 331 THR A N 1
ATOM 2542 C CA . THR A 1 331 ? 5.471 -40.726 -1.216 1.00 33.88 331 THR A CA 1
ATOM 2543 C C . THR A 1 331 ? 3.952 -40.743 -0.993 1.00 33.88 331 THR A C 1
ATOM 2545 O O . THR A 1 331 ? 3.415 -41.712 -0.464 1.00 33.88 331 THR A O 1
ATOM 2548 N N . ILE A 1 332 ? 3.269 -39.665 -1.418 1.00 27.17 332 ILE A N 1
ATOM 2549 C CA . ILE A 1 332 ? 2.105 -39.616 -2.342 1.00 27.17 332 ILE A CA 1
ATOM 2550 C C . ILE A 1 332 ? 1.597 -38.150 -2.448 1.00 27.17 332 ILE A C 1
ATOM 2552 O O . ILE A 1 332 ? 1.310 -37.493 -1.448 1.00 27.17 332 ILE A O 1
ATOM 2556 N N . LYS A 1 333 ? 1.493 -37.666 -3.694 1.00 27.14 333 LYS A N 1
ATOM 2557 C CA . LYS A 1 333 ? 0.865 -36.424 -4.225 1.00 27.14 333 LYS A CA 1
ATOM 2558 C C . LYS A 1 333 ? -0.628 -36.714 -4.566 1.00 27.14 333 LYS A C 1
ATOM 2560 O O . LYS A 1 333 ? -0.917 -37.900 -4.711 1.00 27.14 333 LYS A O 1
ATOM 2565 N N . PRO A 1 334 ? -1.576 -35.767 -4.804 1.00 34.94 334 PRO A N 1
ATOM 2566 C CA . PRO A 1 334 ? -1.551 -34.300 -4.763 1.00 34.94 334 PRO A CA 1
ATOM 2567 C C . PRO A 1 334 ? -2.502 -33.642 -3.733 1.00 34.94 334 PRO A C 1
ATOM 2569 O O . PRO A 1 334 ? -3.374 -34.242 -3.113 1.00 34.94 334 PRO A O 1
ATOM 2572 N N . GLU A 1 335 ? -2.272 -32.342 -3.633 1.00 34.56 335 GLU A N 1
ATOM 2573 C CA . GLU A 1 335 ? -2.793 -31.266 -2.799 1.00 34.56 335 GLU A CA 1
ATOM 2574 C C . GLU A 1 335 ? -4.239 -30.805 -3.083 1.00 34.56 335 GLU A C 1
ATOM 2576 O O . GLU A 1 335 ? -4.682 -30.766 -4.228 1.00 34.56 335 GLU A O 1
ATOM 2581 N N . THR A 1 336 ? -4.921 -30.316 -2.036 1.00 28.31 336 THR A N 1
ATOM 2582 C CA . THR A 1 336 ? -5.985 -29.296 -2.148 1.00 28.31 336 THR A CA 1
ATOM 2583 C C . THR A 1 336 ? -5.901 -28.260 -1.007 1.00 28.31 336 THR A C 1
ATOM 2585 O O . THR A 1 336 ? -6.190 -28.585 0.144 1.00 28.31 336 THR A O 1
ATOM 2588 N N . ALA A 1 337 ? -5.585 -27.012 -1.392 1.00 29.22 337 ALA A N 1
ATOM 2589 C CA . ALA A 1 337 ? -6.127 -25.707 -0.954 1.00 29.22 337 ALA A CA 1
ATOM 2590 C C . ALA A 1 337 ? -5.807 -25.049 0.432 1.00 29.22 337 ALA A C 1
ATOM 2592 O O . ALA A 1 337 ? -6.355 -25.423 1.466 1.00 29.22 337 ALA A O 1
ATOM 2593 N N . LYS A 1 338 ? -5.060 -23.919 0.348 1.00 30.16 338 LYS A N 1
ATOM 2594 C CA . LYS A 1 338 ? -5.255 -22.527 0.885 1.00 30.16 338 LYS A CA 1
ATOM 2595 C C . LYS A 1 338 ? -5.419 -22.259 2.415 1.00 30.16 338 LYS A C 1
ATOM 2597 O O . LYS A 1 338 ? -6.345 -22.786 3.029 1.00 30.16 338 LYS A O 1
ATOM 2602 N N . PRO A 1 339 ? -4.686 -21.302 3.051 1.00 33.75 339 PRO A N 1
ATOM 2603 C CA . PRO A 1 339 ? -5.023 -20.805 4.390 1.00 33.75 339 PRO A CA 1
ATOM 2604 C C . PRO A 1 339 ? -5.940 -19.564 4.350 1.00 33.75 339 PRO A C 1
ATOM 2606 O O . PRO A 1 339 ? -5.513 -18.423 4.220 1.00 33.75 339 PRO A O 1
ATOM 2609 N N . GLN A 1 340 ? -7.235 -19.828 4.524 1.00 35.25 340 GLN A N 1
ATOM 2610 C CA . GLN A 1 340 ? -8.309 -18.909 4.933 1.00 35.25 340 GLN A CA 1
ATOM 2611 C C . GLN A 1 340 ? -8.041 -18.343 6.351 1.00 35.25 340 GLN A C 1
ATOM 2613 O O . GLN A 1 340 ? -7.114 -18.789 7.031 1.00 35.25 340 GLN A O 1
ATOM 2618 N N . LEU A 1 341 ? -8.873 -17.429 6.879 1.00 46.97 341 LEU A N 1
ATOM 2619 C CA . LEU A 1 341 ? -8.934 -17.151 8.326 1.00 46.97 341 LEU A CA 1
ATOM 2620 C C . LEU A 1 341 ? -9.390 -18.431 9.049 1.00 46.97 341 LEU A C 1
ATOM 2622 O O . LEU A 1 341 ? -10.554 -18.620 9.396 1.00 46.97 341 LEU A O 1
ATOM 2626 N N . THR A 1 342 ? -8.478 -19.385 9.199 1.00 53.47 342 THR A N 1
ATOM 2627 C CA . THR A 1 342 ? -8.838 -20.747 9.553 1.00 53.47 342 THR A CA 1
ATOM 2628 C C . THR A 1 342 ? -9.118 -20.772 11.041 1.00 53.47 342 THR A C 1
ATOM 2630 O O . THR A 1 342 ? -8.217 -20.645 11.880 1.00 53.47 342 THR A O 1
ATOM 2633 N N . THR A 1 343 ? -10.390 -20.952 11.402 1.00 64.00 343 THR A N 1
ATOM 2634 C CA . THR A 1 343 ? -10.701 -21.558 12.696 1.00 64.00 343 THR A CA 1
ATOM 2635 C C . THR A 1 343 ? -9.809 -22.791 12.822 1.00 64.00 343 THR A C 1
ATOM 2637 O O . THR A 1 343 ? -9.755 -23.561 11.857 1.00 64.00 343 THR A O 1
ATOM 2640 N N . PRO A 1 344 ? -9.085 -22.988 13.938 1.00 83.38 344 PRO A N 1
ATOM 2641 C CA . PRO A 1 344 ? -8.170 -24.114 14.037 1.00 83.38 344 PRO A CA 1
ATOM 2642 C C . PRO A 1 344 ? -8.861 -25.429 13.674 1.00 83.38 344 PRO A C 1
ATOM 2644 O O . PRO A 1 344 ? -10.065 -25.583 13.908 1.00 83.38 344 PRO A O 1
ATOM 2647 N N . ALA A 1 345 ? -8.113 -26.388 13.130 1.00 83.12 345 ALA A N 1
ATOM 2648 C CA . ALA A 1 345 ? -8.690 -27.678 12.780 1.00 83.12 345 ALA A CA 1
ATOM 2649 C C . ALA A 1 345 ? -9.420 -28.295 13.988 1.00 83.12 345 ALA A C 1
ATOM 2651 O O . ALA A 1 345 ? -8.962 -28.220 15.138 1.00 83.12 345 ALA A O 1
ATOM 2652 N N . LYS A 1 346 ? -10.585 -28.898 13.724 1.00 88.81 346 LYS A N 1
ATOM 2653 C CA . LYS A 1 346 ? -11.420 -29.539 14.746 1.00 88.81 346 LYS A CA 1
ATOM 2654 C C . LYS A 1 346 ? -10.577 -30.545 15.531 1.00 88.81 346 LYS A C 1
ATOM 2656 O O . LYS A 1 346 ? -10.029 -31.493 14.974 1.00 88.81 346 LYS A O 1
ATOM 2661 N N . THR A 1 347 ? -10.494 -30.364 16.847 1.00 93.06 347 THR A N 1
ATOM 2662 C CA . THR A 1 347 ? -9.676 -31.239 17.694 1.00 93.06 347 THR A CA 1
ATOM 2663 C C . THR A 1 347 ? -10.260 -32.657 17.736 1.00 93.06 347 THR A C 1
ATOM 2665 O O . THR A 1 347 ? -11.427 -32.846 18.085 1.00 93.06 347 THR A O 1
ATOM 2668 N N . LYS A 1 348 ? -9.453 -33.677 17.414 1.00 92.44 348 LYS A N 1
ATOM 2669 C CA . LYS A 1 348 ? -9.863 -35.092 17.469 1.00 92.44 348 LYS A CA 1
ATOM 2670 C C . LYS A 1 348 ? -9.462 -35.709 18.808 1.00 92.44 348 LYS A C 1
ATOM 2672 O O . LYS A 1 348 ? -8.277 -35.844 19.102 1.00 92.44 348 LYS A O 1
ATOM 2677 N N . VAL A 1 349 ? -10.443 -36.121 19.611 1.00 93.38 349 VAL A N 1
ATOM 2678 C CA . VAL A 1 349 ? -10.199 -36.903 20.836 1.00 93.38 349 VAL A CA 1
ATOM 2679 C C . VAL A 1 349 ? -9.676 -38.286 20.441 1.00 93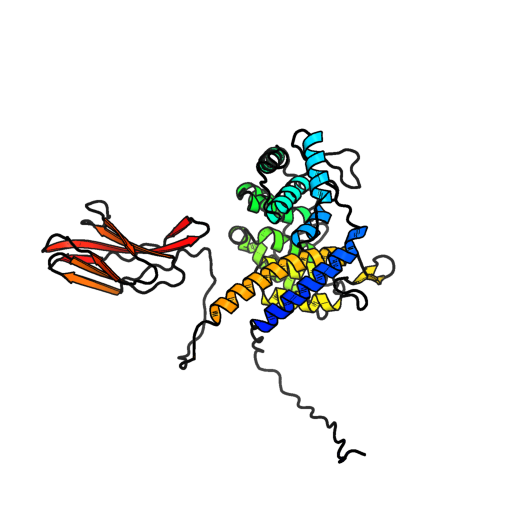.38 349 VAL A C 1
ATOM 2681 O O . VAL A 1 349 ? -10.364 -39.011 19.723 1.00 93.38 349 VAL A O 1
ATOM 2684 N N . GLN A 1 350 ? -8.474 -38.632 20.905 1.00 91.06 350 GLN A N 1
ATOM 2685 C CA . GLN A 1 350 ? -7.824 -39.923 20.660 1.00 91.06 350 GLN A CA 1
ATOM 2686 C C . GLN A 1 350 ? -8.324 -40.976 21.641 1.00 91.06 350 GLN A C 1
ATOM 2688 O O . GLN A 1 350 ? -8.753 -42.049 21.235 1.00 91.06 350 GLN A O 1
ATOM 2693 N N . LYS A 1 351 ? -8.282 -40.659 22.938 1.00 92.69 351 LYS A N 1
ATOM 2694 C CA . LYS A 1 351 ? -8.552 -41.625 24.002 1.00 92.69 351 LYS A CA 1
ATOM 2695 C C . LYS A 1 351 ? -9.223 -40.937 25.178 1.00 92.69 351 LYS A C 1
ATOM 2697 O O . LYS A 1 351 ? -8.810 -39.856 25.596 1.00 92.69 351 LYS A O 1
ATOM 2702 N N . ILE A 1 352 ? -10.245 -41.587 25.724 1.00 95.06 352 ILE A N 1
ATOM 2703 C CA . ILE A 1 352 ? -10.774 -41.265 27.046 1.00 95.06 352 ILE A CA 1
ATOM 2704 C C . ILE A 1 352 ? -10.491 -42.463 27.946 1.00 95.06 352 ILE A C 1
ATOM 2706 O O . ILE A 1 352 ? -10.904 -43.573 27.623 1.00 95.06 352 ILE A O 1
ATOM 2710 N N . SER A 1 353 ? -9.796 -42.248 29.061 1.00 93.38 353 SER A N 1
ATOM 2711 C CA . SER A 1 353 ? -9.626 -43.270 30.097 1.00 93.38 353 SER A CA 1
ATOM 2712 C C . SER A 1 353 ? -10.351 -42.872 31.377 1.00 93.38 353 SER A C 1
ATOM 2714 O O . SER A 1 353 ? -10.409 -41.697 31.749 1.00 93.38 353 SER A O 1
ATOM 2716 N N . THR A 1 354 ? -10.943 -43.859 32.042 1.00 92.88 354 THR A N 1
ATOM 2717 C CA . THR A 1 354 ? -11.786 -43.667 33.224 1.00 92.88 354 THR A CA 1
ATOM 2718 C C . THR A 1 354 ? -11.116 -44.262 34.461 1.00 92.88 354 THR A C 1
ATOM 2720 O O . THR A 1 354 ? -10.472 -45.309 34.415 1.00 92.88 354 THR A O 1
ATOM 2723 N N . GLY A 1 355 ? -11.257 -43.567 35.586 1.00 93.00 355 GLY A N 1
ATOM 2724 C CA . GLY A 1 355 ? -10.931 -44.050 36.927 1.00 93.00 355 GLY A CA 1
ATOM 2725 C C . GLY A 1 355 ? -12.125 -43.854 37.864 1.00 93.00 355 GLY A C 1
ATOM 2726 O O . GLY A 1 355 ? -13.138 -43.281 37.456 1.00 93.00 355 GLY A O 1
ATOM 2727 N N . LYS A 1 356 ? -11.998 -44.283 39.128 1.00 91.06 356 LYS A N 1
ATOM 2728 C CA . LYS A 1 356 ? -13.096 -44.271 40.123 1.00 91.06 356 LYS A CA 1
ATOM 2729 C C . LYS A 1 356 ? -13.741 -42.889 40.293 1.00 91.06 356 LYS A C 1
ATOM 2731 O O . LYS A 1 356 ? -14.952 -42.748 40.333 1.00 91.06 356 LYS A O 1
ATOM 2736 N N . LYS A 1 357 ? -12.930 -41.830 40.355 1.00 94.62 357 LYS A N 1
ATOM 2737 C CA . LYS A 1 357 ? -13.394 -40.432 40.499 1.00 94.62 357 LYS A CA 1
ATOM 2738 C C . LYS A 1 357 ? -12.703 -39.481 39.519 1.00 94.62 357 LYS A C 1
ATOM 2740 O O . LYS A 1 357 ? -12.501 -38.300 39.816 1.00 94.62 357 LYS A O 1
ATOM 2745 N N . SER A 1 358 ? -12.290 -39.994 38.357 1.00 95.19 358 SER A N 1
ATOM 2746 C CA . SER A 1 358 ? -11.573 -39.199 37.359 1.00 95.19 358 SER A CA 1
ATOM 2747 C C . SER A 1 358 ? -11.800 -39.655 35.926 1.00 95.19 358 SER A C 1
ATOM 2749 O O . SER A 1 358 ? -11.974 -40.843 35.671 1.00 95.19 358 SER A O 1
ATOM 2751 N N . ILE A 1 359 ? -11.687 -38.720 34.988 1.00 97.31 359 ILE A N 1
ATOM 2752 C CA . ILE A 1 359 ? -11.647 -38.982 33.550 1.00 97.31 359 ILE A CA 1
ATOM 2753 C C . ILE A 1 359 ? -10.404 -38.300 32.986 1.00 97.31 359 ILE A C 1
ATOM 2755 O O . ILE A 1 359 ? -10.192 -37.114 33.228 1.00 97.31 359 ILE A O 1
ATOM 2759 N N . THR A 1 360 ? -9.595 -39.026 32.224 1.00 96.50 360 THR A N 1
ATOM 2760 C CA . THR A 1 360 ? -8.484 -38.446 31.467 1.00 96.50 360 THR A CA 1
ATOM 2761 C C . THR A 1 360 ? -8.881 -38.360 30.005 1.00 96.50 360 THR A C 1
ATOM 2763 O O . THR A 1 360 ? -9.182 -39.377 29.382 1.00 96.50 360 THR A O 1
ATOM 2766 N N . ALA A 1 361 ? -8.871 -37.148 29.458 1.00 96.69 361 ALA A N 1
ATOM 2767 C CA . ALA A 1 361 ? -9.089 -36.912 28.040 1.00 96.69 361 ALA A CA 1
ATOM 2768 C C . ALA A 1 361 ? -7.748 -36.693 27.341 1.00 96.69 361 ALA A C 1
ATOM 2770 O O . ALA A 1 361 ? -6.929 -35.919 27.833 1.00 96.69 361 ALA A O 1
ATOM 2771 N N . GLN A 1 362 ? -7.542 -37.367 26.212 1.00 93.12 362 GLN A N 1
ATOM 2772 C CA . GLN A 1 362 ? -6.363 -37.234 25.356 1.00 93.12 362 GLN A CA 1
ATOM 2773 C C . GLN A 1 362 ? -6.808 -36.954 23.920 1.00 93.12 362 GLN A C 1
ATOM 2775 O O . GLN A 1 362 ? -7.781 -37.544 23.438 1.00 93.12 362 GLN A O 1
ATOM 2780 N N . TRP A 1 363 ? -6.122 -36.051 23.229 1.00 97.62 363 TRP A N 1
ATOM 2781 C CA . TRP A 1 363 ? -6.478 -35.617 21.878 1.00 97.62 363 TRP A CA 1
ATOM 2782 C C . TRP A 1 363 ? -5.260 -35.494 20.970 1.00 97.62 363 TRP A C 1
ATOM 2784 O O . TRP A 1 363 ? -4.134 -35.331 21.429 1.00 97.62 363 TRP A O 1
ATOM 2794 N N . LYS A 1 364 ? -5.504 -35.547 19.656 1.00 90.75 364 LYS A N 1
ATOM 2795 C CA . LYS A 1 364 ? -4.479 -35.256 18.654 1.00 90.75 364 LYS A CA 1
ATOM 2796 C C . LYS A 1 364 ? -4.033 -33.804 18.808 1.00 90.75 364 LYS A C 1
ATOM 2798 O O . LYS A 1 364 ? -4.877 -32.912 18.925 1.00 90.75 364 LYS A O 1
ATOM 2803 N N . LYS A 1 365 ? -2.718 -33.578 18.783 1.00 88.19 365 LYS A N 1
ATOM 2804 C CA . LYS A 1 365 ? -2.140 -32.233 18.718 1.00 88.19 365 LYS A CA 1
ATOM 2805 C C . LYS A 1 365 ? -2.665 -31.531 17.460 1.00 88.19 365 LYS A C 1
ATOM 2807 O O . LYS A 1 365 ? -2.690 -32.124 16.388 1.00 88.19 365 LYS A O 1
ATOM 2812 N N . VAL A 1 366 ? -3.102 -30.289 17.614 1.00 88.12 366 VAL A N 1
ATOM 2813 C CA . VAL A 1 366 ? -3.504 -29.384 16.537 1.00 88.12 366 VAL A CA 1
ATOM 2814 C C . VAL A 1 366 ? -2.408 -28.328 16.406 1.00 88.12 366 VAL A C 1
ATOM 2816 O O . VAL A 1 366 ? -2.054 -27.688 17.398 1.00 88.12 366 VAL A O 1
ATOM 2819 N N . ALA A 1 367 ? -1.834 -28.189 15.212 1.00 82.50 367 ALA A N 1
ATOM 2820 C CA . ALA A 1 367 ? -0.783 -27.212 14.932 1.00 82.50 367 ALA A CA 1
ATOM 2821 C C . ALA A 1 367 ? -1.339 -25.774 14.902 1.00 82.50 367 ALA A C 1
ATOM 2823 O O . ALA A 1 367 ? -2.529 -25.570 14.666 1.00 82.50 367 ALA A O 1
ATOM 2824 N N . GLY A 1 368 ? -0.490 -24.780 15.188 1.00 80.88 368 GLY A N 1
ATOM 2825 C CA . GLY A 1 368 ? -0.854 -23.357 15.096 1.00 80.88 368 GLY A CA 1
ATOM 2826 C C . GLY A 1 368 ? -1.854 -22.848 16.147 1.00 80.88 368 GLY A C 1
ATOM 2827 O O . GLY A 1 368 ? -2.452 -21.789 15.973 1.00 80.88 368 GLY A O 1
ATOM 2828 N N . VAL A 1 369 ? -2.077 -23.588 17.241 1.00 91.00 369 VAL A N 1
ATOM 2829 C CA . VAL A 1 369 ? -3.051 -23.211 18.283 1.00 91.00 369 VAL A CA 1
ATOM 2830 C C . VAL A 1 369 ? -2.374 -22.626 19.516 1.00 91.00 369 VAL A C 1
ATOM 2832 O O . VAL A 1 369 ? -1.291 -23.043 19.925 1.00 91.00 369 VAL A O 1
ATOM 2835 N N . SER A 1 370 ? -3.044 -21.678 20.165 1.00 89.62 370 SER A N 1
ATOM 2836 C CA . SER A 1 370 ? -2.554 -21.049 21.393 1.00 89.62 370 SER A CA 1
ATOM 2837 C C . SER A 1 370 ? -2.844 -21.888 22.637 1.00 89.62 370 SER A C 1
ATOM 2839 O O . SER A 1 370 ? -2.068 -21.844 23.591 1.00 89.62 370 SER A O 1
ATOM 2841 N N . ALA A 1 371 ? -3.951 -22.639 22.659 1.00 94.12 371 ALA A N 1
ATOM 2842 C CA . ALA A 1 371 ? -4.288 -23.584 23.728 1.00 94.12 371 ALA A CA 1
ATOM 2843 C C . ALA A 1 371 ? -5.522 -24.433 23.374 1.00 94.12 371 ALA A C 1
ATOM 2845 O O . ALA A 1 371 ? -6.179 -24.231 22.350 1.00 94.12 371 ALA A O 1
ATOM 2846 N N . TYR A 1 372 ? -5.852 -25.369 24.262 1.00 95.31 372 TYR A N 1
ATOM 2847 C CA . TYR A 1 372 ? -7.059 -26.183 24.207 1.00 95.31 372 TYR A CA 1
ATOM 2848 C C . TYR A 1 372 ? -8.039 -25.809 25.315 1.00 95.31 372 TYR A C 1
ATOM 2850 O O . TYR A 1 372 ? -7.677 -25.306 26.381 1.00 95.31 372 TYR A O 1
ATOM 2858 N N . GLN A 1 373 ? -9.303 -26.104 25.053 1.00 97.31 373 GLN A N 1
ATOM 2859 C CA . GLN A 1 373 ? -10.398 -26.029 25.993 1.00 97.31 373 GLN A CA 1
ATOM 2860 C C . GLN A 1 373 ? -11.094 -27.388 26.047 1.00 97.31 373 GLN A C 1
ATOM 2862 O O . GLN A 1 373 ? -11.556 -27.904 25.030 1.00 97.31 373 GLN A O 1
ATOM 2867 N N . VAL A 1 374 ? -11.185 -27.956 27.245 1.00 97.31 374 VAL A N 1
ATOM 2868 C CA . VAL A 1 374 ? -11.880 -29.219 27.509 1.00 97.31 374 VAL A CA 1
ATOM 2869 C C . VAL A 1 374 ? -13.124 -28.920 28.324 1.00 97.31 374 VAL A C 1
ATOM 2871 O O . VAL A 1 374 ? -13.049 -28.231 29.338 1.00 97.31 374 VAL A O 1
ATOM 2874 N N . GLN A 1 375 ? -14.269 -29.436 27.894 1.00 97.75 375 GLN A N 1
ATOM 2875 C CA . GLN A 1 375 ? -15.514 -29.354 28.644 1.00 97.75 375 GLN A CA 1
ATOM 2876 C C . GLN A 1 375 ? -15.986 -30.730 29.070 1.00 97.75 375 GLN A C 1
ATOM 2878 O O . GLN A 1 375 ? -15.909 -31.687 28.301 1.00 97.75 375 GLN A O 1
ATOM 2883 N N . ILE A 1 376 ? -16.520 -30.790 30.286 1.00 97.12 376 ILE A N 1
ATOM 2884 C CA . ILE A 1 376 ? -17.206 -31.951 30.842 1.00 97.12 376 ILE A CA 1
ATOM 2885 C C . ILE A 1 376 ? -18.550 -31.512 31.422 1.00 97.12 376 ILE A C 1
ATOM 2887 O O . ILE A 1 376 ? -18.623 -30.467 32.061 1.00 97.12 376 ILE A O 1
ATOM 2891 N N . ALA A 1 377 ? -19.607 -32.286 31.204 1.00 97.19 377 ALA A N 1
ATOM 2892 C CA . ALA A 1 377 ? -20.935 -32.031 31.762 1.00 97.19 377 ALA A CA 1
ATOM 2893 C C . ALA A 1 377 ? -21.662 -33.345 32.074 1.00 97.19 377 ALA A C 1
ATOM 2895 O O . ALA A 1 377 ? -21.252 -34.413 31.613 1.00 97.19 377 ALA A O 1
ATOM 2896 N N . THR A 1 378 ? -22.760 -33.280 32.830 1.00 95.62 378 THR A N 1
ATOM 2897 C CA . THR A 1 378 ? -23.602 -34.458 33.116 1.00 95.62 378 THR A CA 1
ATOM 2898 C C . THR A 1 378 ? -24.691 -34.691 32.065 1.00 95.62 378 THR A C 1
ATOM 2900 O O . THR A 1 378 ? -25.406 -35.685 32.141 1.00 95.62 378 THR A O 1
ATOM 2903 N N . ASN A 1 379 ? -24.825 -33.810 31.069 1.00 94.19 379 ASN A N 1
ATOM 2904 C CA . ASN A 1 379 ? -25.746 -33.971 29.943 1.00 94.19 379 ASN A CA 1
ATOM 2905 C C . ASN A 1 379 ? -25.099 -33.587 28.598 1.00 94.19 379 ASN A C 1
ATOM 2907 O O . ASN A 1 379 ? -24.227 -32.722 28.536 1.00 94.19 379 ASN A O 1
ATOM 2911 N N . LYS A 1 380 ? -25.565 -34.205 27.503 1.00 90.19 380 LYS A N 1
ATOM 2912 C CA . LYS A 1 380 ? -25.002 -34.046 26.145 1.00 90.19 380 LYS A CA 1
ATOM 2913 C C . LYS A 1 380 ? -25.066 -32.605 25.615 1.00 90.19 380 LYS A C 1
ATOM 2915 O O . LYS A 1 380 ? -24.201 -32.214 24.841 1.00 90.19 380 LYS A O 1
ATOM 2920 N N . LYS A 1 381 ? -26.054 -31.812 26.054 1.00 91.81 381 LYS A N 1
ATOM 2921 C CA . LYS A 1 381 ? -26.215 -30.389 25.693 1.00 91.81 381 LYS A CA 1
ATOM 2922 C C . LYS A 1 381 ? -25.239 -29.454 26.434 1.00 91.81 381 LYS A C 1
ATOM 2924 O O . LYS A 1 381 ? -25.187 -28.272 26.124 1.00 91.81 381 LYS A O 1
ATOM 2929 N N . PHE A 1 382 ? -24.452 -29.964 27.391 1.00 94.56 382 PHE A N 1
ATOM 2930 C CA . PHE A 1 382 ? -23.539 -29.177 28.234 1.00 94.56 382 PHE A CA 1
ATOM 2931 C C . PHE A 1 382 ? -24.228 -28.045 29.023 1.00 94.56 382 PHE A C 1
ATOM 2933 O O . PHE A 1 382 ? -23.617 -27.007 29.271 1.00 94.56 382 PHE A O 1
ATOM 2940 N N . SER A 1 383 ? -25.479 -28.242 29.451 1.00 90.88 383 SER A N 1
ATOM 2941 C CA . SER A 1 383 ? -26.231 -27.262 30.253 1.00 90.88 383 SER A CA 1
ATOM 2942 C C . SER A 1 383 ? -26.278 -27.578 31.755 1.00 90.88 383 SER A C 1
ATOM 2944 O O . SER A 1 383 ? -26.553 -26.685 32.543 1.00 90.88 383 SER A O 1
ATOM 2946 N N . LYS A 1 384 ? -25.958 -28.811 32.182 1.00 88.38 384 LYS A N 1
ATOM 2947 C CA . LYS A 1 384 ? -25.955 -29.229 33.599 1.00 88.38 384 LYS A CA 1
ATOM 2948 C C . LYS A 1 384 ? -24.553 -29.624 34.068 1.00 88.38 384 LYS A C 1
ATOM 2950 O O . LYS A 1 384 ? -23.885 -30.438 33.422 1.00 88.38 384 LYS A O 1
ATOM 2955 N N . ASN A 1 385 ? -24.129 -29.088 35.218 1.00 90.94 385 ASN A N 1
ATOM 2956 C CA . ASN A 1 385 ? -22.841 -29.379 35.871 1.00 90.94 385 ASN A CA 1
ATOM 2957 C C . ASN A 1 385 ? -21.622 -29.250 34.931 1.00 90.94 385 ASN A C 1
ATOM 2959 O O . ASN A 1 385 ? -20.694 -30.064 34.981 1.00 90.94 385 ASN A O 1
ATOM 2963 N N . LYS A 1 386 ? -21.648 -28.256 34.031 1.00 95.38 386 LYS A N 1
ATOM 2964 C CA . LYS A 1 386 ? -20.594 -28.005 33.040 1.00 95.38 386 LYS A CA 1
ATOM 2965 C C . LYS A 1 386 ? -19.347 -27.445 33.725 1.00 95.38 386 LYS A C 1
ATOM 2967 O O . LYS A 1 386 ? -19.407 -26.392 34.349 1.00 95.38 386 LYS A O 1
ATOM 2972 N N . LYS A 1 387 ? -18.198 -28.086 33.522 1.00 94.31 387 LYS A N 1
ATOM 2973 C CA . LYS A 1 387 ? -16.876 -27.556 33.888 1.00 94.31 387 LYS A CA 1
ATOM 2974 C C . LYS A 1 387 ? -16.027 -27.374 32.637 1.00 94.31 387 LYS A C 1
ATOM 2976 O O . LYS A 1 387 ? -16.096 -28.192 31.718 1.00 94.31 387 LYS A O 1
ATOM 2981 N N . THR A 1 388 ? -15.233 -26.307 32.611 1.00 95.75 388 THR A N 1
ATOM 2982 C CA . THR A 1 388 ? -14.358 -25.956 31.487 1.00 95.75 388 THR A CA 1
ATOM 2983 C C . THR A 1 388 ? -12.918 -25.851 31.972 1.00 95.75 388 THR A C 1
ATOM 2985 O O . THR A 1 388 ? -12.646 -25.140 32.930 1.00 95.75 388 THR A O 1
ATOM 2988 N N . PHE A 1 389 ? -11.998 -26.525 31.290 1.00 93.69 389 PHE A N 1
ATOM 2989 C CA . PHE A 1 389 ? -10.573 -26.537 31.606 1.00 93.69 389 PHE A CA 1
ATOM 2990 C C . PHE A 1 389 ? -9.787 -25.944 30.444 1.00 93.69 389 PHE A C 1
ATOM 2992 O O . PHE A 1 389 ? -9.997 -26.329 29.292 1.00 93.69 389 PHE A O 1
ATOM 2999 N N . LYS A 1 390 ? -8.872 -25.022 30.744 1.00 94.38 390 LYS A N 1
ATOM 3000 C CA . LYS A 1 390 ? -7.884 -24.513 29.790 1.00 94.38 390 LYS A CA 1
ATOM 3001 C C . LYS A 1 390 ? -6.630 -25.374 29.892 1.00 94.38 390 LYS A C 1
ATOM 3003 O O . LYS A 1 390 ? -6.135 -25.612 30.987 1.00 94.38 390 LYS A O 1
ATOM 3008 N N . VAL A 1 391 ? -6.127 -25.835 28.756 1.00 94.69 391 VAL A N 1
ATOM 3009 C CA . VAL A 1 391 ? -4.941 -26.692 28.677 1.00 94.69 391 VAL A CA 1
ATOM 3010 C C . VAL A 1 391 ? -3.950 -26.036 27.724 1.00 94.69 391 VAL A C 1
ATOM 3012 O O . VAL A 1 391 ? -4.345 -25.551 26.664 1.00 94.69 391 VAL A O 1
ATOM 3015 N N . SER A 1 392 ? -2.679 -25.946 28.118 1.00 90.88 392 SER A N 1
ATOM 3016 C CA . SER A 1 392 ? -1.646 -25.269 27.324 1.00 90.88 392 SER A CA 1
ATOM 3017 C C . SER A 1 392 ? -1.459 -25.935 25.955 1.00 90.88 392 SER A C 1
ATOM 3019 O O . SER A 1 392 ? -1.742 -27.122 25.792 1.00 90.88 392 SER A O 1
ATOM 3021 N N . LYS A 1 393 ? -0.935 -25.198 24.964 1.00 88.94 393 LYS A N 1
ATOM 3022 C CA . LYS A 1 393 ? -0.643 -25.754 23.627 1.00 88.94 393 LYS A CA 1
ATOM 3023 C C . LYS A 1 393 ? 0.331 -26.942 23.645 1.00 88.94 393 LYS A C 1
ATOM 3025 O O . LYS A 1 393 ? 0.305 -27.755 22.725 1.00 88.94 393 LYS A O 1
ATOM 3030 N N . LYS A 1 394 ? 1.176 -27.034 24.683 1.00 86.69 394 LYS A N 1
ATOM 3031 C CA . LYS A 1 394 ? 2.184 -28.092 24.862 1.00 86.69 394 LYS A CA 1
ATOM 3032 C C . LYS A 1 394 ? 1.570 -29.412 25.352 1.00 86.69 394 LYS A C 1
ATOM 3034 O O . LYS A 1 394 ? 2.136 -30.469 25.105 1.00 86.69 394 LYS A O 1
ATOM 3039 N N . SER A 1 395 ? 0.405 -29.363 26.001 1.00 89.56 395 SER A N 1
ATOM 3040 C CA . SER A 1 395 ? -0.241 -30.537 26.592 1.00 89.56 395 SER A CA 1
ATOM 3041 C C . SER A 1 395 ? -1.392 -31.053 25.726 1.00 89.56 395 SER A C 1
ATOM 3043 O O . SER A 1 395 ? -2.306 -30.313 25.369 1.00 89.56 395 SER A O 1
ATOM 3045 N N . THR A 1 396 ? -1.390 -32.356 25.446 1.00 93.56 396 THR A N 1
ATOM 3046 C CA . THR A 1 396 ? -2.433 -33.063 24.670 1.00 93.56 396 THR A CA 1
ATOM 3047 C C . THR A 1 396 ? -3.306 -33.986 25.524 1.00 93.56 396 THR A C 1
ATOM 3049 O O . THR A 1 396 ? -4.118 -34.754 25.006 1.00 93.56 396 THR A O 1
ATOM 3052 N N . LYS A 1 397 ? -3.147 -33.915 26.851 1.00 93.06 397 LYS A N 1
ATOM 3053 C CA . LYS A 1 397 ? -3.915 -34.684 27.831 1.00 93.06 397 LYS A CA 1
ATOM 3054 C C . LYS A 1 397 ? -4.303 -33.830 29.032 1.00 93.06 397 LYS A C 1
ATOM 3056 O O . LYS A 1 397 ? -3.528 -32.983 29.470 1.00 93.06 397 LYS A O 1
ATOM 3061 N N . VAL A 1 398 ? -5.476 -34.094 29.606 1.00 96.31 398 VAL A N 1
ATOM 3062 C CA . VAL A 1 398 ? -5.880 -33.542 30.909 1.00 96.31 398 VAL A CA 1
ATOM 3063 C C . VAL A 1 398 ? -6.592 -34.600 31.743 1.00 96.31 398 VAL A C 1
ATOM 3065 O O . VAL A 1 398 ? -7.471 -35.303 31.243 1.00 96.31 398 VAL A O 1
ATOM 3068 N N . LYS A 1 399 ? -6.219 -34.712 33.023 1.00 96.69 399 LYS A N 1
ATOM 3069 C CA . LYS A 1 399 ? -6.886 -35.578 34.003 1.00 96.69 399 LYS A CA 1
ATOM 3070 C C . LYS A 1 399 ? -7.853 -34.749 34.841 1.00 96.69 399 LYS A C 1
ATOM 3072 O O . LYS A 1 399 ? -7.440 -33.960 35.684 1.00 96.69 399 LYS A O 1
ATOM 3077 N N . ILE A 1 400 ? -9.143 -34.959 34.624 1.00 96.19 400 ILE A N 1
ATOM 3078 C CA . ILE A 1 400 ? -10.232 -34.322 35.362 1.00 96.19 400 ILE A CA 1
ATOM 3079 C C . ILE A 1 400 ? -10.511 -35.178 36.599 1.00 96.19 400 ILE A C 1
ATOM 3081 O O . ILE A 1 400 ? -10.958 -36.316 36.473 1.00 96.19 400 ILE A O 1
ATOM 3085 N N . LYS A 1 401 ? -10.208 -34.653 37.788 1.00 93.19 401 LYS A N 1
ATOM 3086 C CA . LYS A 1 401 ? -10.392 -35.327 39.088 1.00 93.19 401 LYS A CA 1
ATOM 3087 C C . LYS A 1 401 ? -11.668 -34.833 39.793 1.00 93.19 401 LYS A C 1
ATOM 3089 O O . LYS A 1 401 ? -12.350 -33.940 39.292 1.00 93.19 401 LYS A O 1
ATOM 3094 N N . LYS A 1 402 ? -11.967 -35.393 40.973 1.00 93.44 402 LYS A N 1
ATOM 3095 C CA . LYS A 1 402 ? -13.108 -35.015 41.835 1.00 93.44 402 LYS A CA 1
ATOM 3096 C C . LYS A 1 402 ? -14.474 -35.191 41.143 1.00 93.44 402 LYS A C 1
ATOM 3098 O O . LYS A 1 402 ? -15.362 -34.349 41.257 1.00 93.44 402 LYS A O 1
ATOM 3103 N N . LEU A 1 403 ? -14.630 -36.284 40.392 1.00 95.62 403 LEU A N 1
ATOM 3104 C CA . LEU A 1 403 ? -15.902 -36.693 39.785 1.00 95.62 403 LEU A CA 1
ATOM 3105 C C . LEU A 1 403 ? -16.631 -37.710 40.674 1.00 95.62 403 LEU A C 1
ATOM 3107 O O . LEU A 1 403 ? -16.002 -38.388 41.486 1.00 95.62 403 LEU A O 1
ATOM 3111 N N . LYS A 1 404 ? -17.953 -37.841 40.515 1.00 94.06 404 LYS A N 1
ATOM 3112 C CA . LYS A 1 404 ? -18.725 -38.888 41.204 1.00 94.06 404 LYS A CA 1
ATOM 3113 C C . LYS A 1 404 ? -18.421 -40.246 40.560 1.00 94.06 404 LYS A C 1
ATOM 3115 O O . LYS A 1 404 ? -18.301 -40.316 39.336 1.00 94.06 404 LYS A O 1
ATOM 3120 N N . ALA A 1 405 ? -18.277 -41.295 41.369 1.00 94.50 405 ALA A N 1
ATOM 3121 C CA . ALA A 1 405 ? -18.081 -42.667 40.887 1.00 94.50 405 ALA A CA 1
ATOM 3122 C C . ALA A 1 405 ? -19.347 -43.197 40.204 1.00 94.50 405 ALA A C 1
ATOM 3124 O O . ALA A 1 405 ? -20.442 -42.695 40.472 1.00 94.50 405 ALA A O 1
ATOM 3125 N N . LYS A 1 406 ? -19.195 -44.172 39.298 1.00 93.56 406 LYS A N 1
ATOM 3126 C CA . LYS A 1 406 ? -20.299 -44.791 38.538 1.00 93.56 406 LYS A CA 1
ATOM 3127 C C . LYS A 1 406 ? -21.246 -43.798 37.827 1.00 93.56 406 LYS A C 1
ATOM 3129 O O . LYS A 1 406 ? -22.383 -44.147 37.509 1.00 93.56 406 LYS A O 1
ATOM 3134 N N . LYS A 1 407 ? -20.811 -42.565 37.532 1.00 95.69 407 LYS A N 1
ATOM 3135 C CA . LYS A 1 407 ? -21.645 -41.505 36.932 1.00 95.69 407 LYS A CA 1
ATOM 3136 C C . LYS A 1 407 ? -21.265 -41.264 35.472 1.00 95.69 407 LYS A C 1
ATOM 3138 O O . LYS A 1 407 ? -20.091 -41.282 35.110 1.00 95.69 407 LYS A O 1
ATOM 3143 N N . VAL A 1 408 ? -22.275 -41.024 34.633 1.00 96.50 408 VAL A N 1
ATOM 3144 C CA . VAL A 1 408 ? -22.095 -40.698 33.212 1.00 96.50 408 VAL A CA 1
ATOM 3145 C C . VAL A 1 408 ? -21.743 -39.222 33.035 1.00 96.50 408 VAL A C 1
ATOM 3147 O O . VAL A 1 408 ? -22.409 -38.341 33.580 1.00 96.50 408 VAL A O 1
ATOM 3150 N N . TYR A 1 409 ? -20.729 -38.973 32.214 1.00 97.44 409 TYR A N 1
ATOM 3151 C CA . TYR A 1 409 ? -20.258 -37.659 31.810 1.00 97.44 409 TYR A CA 1
ATOM 3152 C C . TYR A 1 409 ? -20.113 -37.569 30.290 1.00 97.44 409 TYR A C 1
ATOM 3154 O O . TYR A 1 409 ? -19.878 -38.561 29.600 1.00 97.44 409 TYR A O 1
ATOM 3162 N N . TYR A 1 410 ? -20.218 -36.346 29.783 1.00 97.25 410 TYR A N 1
ATOM 3163 C CA . TYR A 1 410 ? -20.025 -35.998 28.382 1.00 97.25 410 TYR A CA 1
ATOM 3164 C C . TYR A 1 410 ? -18.817 -35.083 28.271 1.00 97.25 410 TYR A C 1
ATOM 3166 O O . TYR A 1 410 ? -18.787 -34.041 28.921 1.00 97.25 410 TYR A O 1
ATOM 3174 N N . VAL A 1 411 ? -17.831 -35.472 27.464 1.00 96.81 411 VAL A N 1
ATOM 3175 C CA . VAL A 1 411 ? -16.574 -34.738 27.284 1.00 96.81 411 VAL A CA 1
ATOM 3176 C C . VAL A 1 411 ? -16.442 -34.260 25.843 1.00 96.81 411 VAL A C 1
ATOM 3178 O O . VAL A 1 411 ? -16.703 -35.020 24.909 1.00 96.81 411 VAL A O 1
ATOM 3181 N N . ARG A 1 412 ? -16.010 -33.011 25.653 1.00 97.31 412 ARG A N 1
ATOM 3182 C CA . ARG A 1 412 ? -15.624 -32.459 24.346 1.00 97.31 412 ARG A CA 1
ATOM 3183 C C . ARG A 1 412 ? -14.392 -31.571 24.468 1.00 97.31 412 ARG A C 1
ATOM 3185 O O . ARG A 1 412 ? -14.164 -30.967 25.514 1.00 97.31 412 ARG A O 1
ATOM 3192 N N . VAL A 1 413 ? -13.615 -31.485 23.397 1.00 97.31 413 VAL A N 1
ATOM 3193 C CA . VAL A 1 413 ? -12.375 -30.702 23.331 1.00 97.31 413 VAL A CA 1
ATOM 3194 C C . VAL A 1 413 ? -12.428 -29.780 22.119 1.00 97.31 413 VAL A C 1
ATOM 3196 O O . VAL A 1 413 ? -12.931 -30.176 21.072 1.00 97.31 413 VAL A O 1
ATOM 3199 N N . ARG A 1 414 ? -11.919 -28.558 22.243 1.00 96.81 414 ARG A N 1
ATOM 3200 C CA . ARG A 1 414 ? -11.646 -27.673 21.105 1.00 96.81 414 ARG A CA 1
ATOM 3201 C C . ARG A 1 414 ? -10.334 -26.943 21.320 1.00 96.81 414 ARG A C 1
ATOM 3203 O O . ARG A 1 414 ? -9.974 -26.646 22.454 1.00 96.81 414 ARG A O 1
ATOM 3210 N N . SER A 1 415 ? -9.635 -26.628 20.251 1.00 94.31 415 SER A N 1
ATOM 3211 C CA . SER A 1 415 ? -8.483 -25.734 20.262 1.00 94.31 415 SER A CA 1
ATOM 3212 C C . SER A 1 415 ? -8.907 -24.299 19.960 1.00 94.31 415 SER A C 1
ATOM 3214 O O . SER A 1 415 ? -10.001 -24.060 19.437 1.00 94.31 415 SER A O 1
ATOM 3216 N N . TYR A 1 416 ? -8.048 -23.342 20.293 1.00 92.44 416 TYR A N 1
ATOM 3217 C CA . TYR A 1 416 ? -8.187 -21.958 19.860 1.00 92.44 416 TYR A CA 1
ATOM 3218 C C . TYR A 1 416 ? -6.823 -21.343 19.567 1.00 92.44 416 TYR A C 1
ATOM 3220 O O . TYR A 1 416 ? -5.823 -21.722 20.183 1.00 92.44 416 TYR A O 1
ATOM 3228 N N . LYS A 1 417 ? -6.792 -20.362 18.670 1.00 89.88 417 LYS A N 1
ATOM 3229 C CA . LYS A 1 417 ? -5.638 -19.487 18.442 1.00 89.88 417 LYS A CA 1
ATOM 3230 C C . LYS A 1 417 ? -5.970 -18.066 18.892 1.00 89.88 417 LYS A C 1
ATOM 3232 O O . LYS A 1 417 ? -7.142 -17.700 18.946 1.00 89.88 417 LYS A O 1
ATOM 3237 N N . LYS A 1 418 ? -4.963 -17.300 19.295 1.00 82.75 418 LYS A N 1
ATOM 3238 C CA . LYS A 1 418 ? -5.084 -15.860 19.501 1.00 82.75 418 LYS A CA 1
ATOM 3239 C C . LYS A 1 418 ? -4.724 -15.178 18.185 1.00 82.75 418 LYS A C 1
ATOM 3241 O O . LYS A 1 418 ? -3.632 -15.410 17.687 1.00 82.75 418 LYS A O 1
ATOM 3246 N N . VAL A 1 419 ? -5.642 -14.391 17.644 1.00 77.81 419 VAL A N 1
ATOM 3247 C CA . VAL A 1 419 ? -5.418 -13.501 16.498 1.00 77.81 419 VAL A CA 1
ATOM 3248 C C . VAL A 1 419 ? -5.779 -12.110 16.997 1.00 77.81 419 VAL A C 1
ATOM 3250 O O . VAL A 1 419 ? -6.882 -11.939 17.517 1.00 77.81 419 VAL A O 1
ATOM 3253 N N . ASN A 1 420 ? -4.843 -11.163 16.937 1.00 70.62 420 ASN A N 1
ATOM 3254 C CA . ASN A 1 420 ? -5.037 -9.773 17.378 1.00 70.62 420 ASN A CA 1
ATOM 3255 C C . ASN A 1 420 ? -5.626 -9.682 18.801 1.00 70.62 420 ASN A C 1
ATOM 3257 O O . ASN A 1 420 ? -6.673 -9.086 19.036 1.00 70.62 420 ASN A O 1
ATOM 3261 N N . GLY A 1 421 ? -5.035 -10.417 19.752 1.00 69.38 421 GLY A N 1
ATOM 3262 C CA . GLY A 1 421 ? -5.498 -10.480 21.148 1.00 69.38 421 GLY A CA 1
ATOM 3263 C C . GLY A 1 421 ? -6.789 -11.286 21.396 1.00 69.38 421 GLY A C 1
ATOM 3264 O O . GLY A 1 421 ? -7.002 -11.764 22.516 1.00 69.38 421 GLY A O 1
ATOM 3265 N N . LYS A 1 422 ? -7.610 -11.545 20.368 1.00 74.38 422 LYS A N 1
ATOM 3266 C CA . LYS A 1 422 ? -8.900 -12.258 20.455 1.00 74.38 422 LYS A CA 1
ATOM 3267 C C . LYS A 1 422 ? -8.749 -13.766 20.222 1.00 74.38 422 LYS A C 1
ATOM 3269 O O . LYS A 1 422 ? -7.919 -14.224 19.441 1.00 74.38 422 LYS A O 1
ATOM 3274 N N . LYS A 1 423 ? -9.554 -14.588 20.912 1.00 90.25 423 LYS A N 1
ATOM 3275 C CA . LYS A 1 423 ? -9.519 -16.061 20.777 1.00 90.25 423 LYS A CA 1
ATOM 3276 C C . LYS A 1 423 ? -10.441 -16.533 19.651 1.00 90.25 423 LYS A C 1
ATOM 3278 O O . LYS A 1 423 ? -11.658 -16.485 19.798 1.00 90.25 423 LYS A O 1
ATOM 3283 N N . VAL A 1 424 ? -9.864 -17.098 18.595 1.00 89.25 424 VAL A N 1
ATOM 3284 C CA . VAL A 1 424 ? -10.591 -17.782 17.516 1.00 89.25 424 VAL A CA 1
ATOM 3285 C C . VAL A 1 424 ? -10.635 -19.279 17.817 1.00 89.25 424 VAL A C 1
ATOM 3287 O O . VAL A 1 424 ? -9.601 -19.952 17.854 1.00 89.25 424 VAL A O 1
ATOM 3290 N N . TYR A 1 425 ? -11.832 -19.806 18.069 1.00 93.56 425 TYR A N 1
ATOM 3291 C CA . TYR A 1 425 ? -12.047 -21.196 18.473 1.00 93.56 425 TYR A CA 1
ATOM 3292 C C . TYR A 1 425 ? -12.336 -22.113 17.280 1.00 93.56 425 TYR A C 1
ATOM 3294 O O . TYR A 1 425 ? -13.028 -21.738 16.341 1.00 93.56 425 TYR A O 1
ATOM 3302 N N . SER A 1 426 ? -11.867 -23.357 17.362 1.00 94.31 426 SER A N 1
ATOM 3303 C CA . SER A 1 426 ? -12.314 -24.443 16.483 1.00 94.31 426 SER A CA 1
ATOM 3304 C C . SER A 1 426 ? -13.730 -24.919 16.832 1.00 94.31 426 SER A C 1
ATOM 3306 O O . SER A 1 426 ? -14.230 -24.698 17.947 1.00 94.31 426 SER A O 1
ATOM 3308 N N . LYS A 1 427 ? -14.359 -25.658 15.905 1.00 93.25 427 LYS A N 1
ATOM 3309 C CA . LYS A 1 427 ? -15.542 -26.477 16.216 1.00 93.25 427 LYS A CA 1
ATOM 3310 C C . LYS A 1 427 ? -15.200 -27.480 17.327 1.00 93.25 427 LYS A C 1
ATOM 3312 O O . LYS A 1 427 ? -14.106 -28.046 17.367 1.00 93.25 427 LYS A O 1
ATOM 3317 N N . TRP A 1 428 ? -16.158 -27.742 18.215 1.00 96.00 428 TRP A N 1
ATOM 3318 C CA . TRP A 1 428 ? -16.015 -28.768 19.251 1.00 96.00 428 TRP A CA 1
ATOM 3319 C C . TRP A 1 428 ? -15.795 -30.160 18.655 1.00 96.00 428 TRP A C 1
ATOM 3321 O O . TRP A 1 428 ? -16.418 -30.515 17.656 1.00 96.00 428 TRP A O 1
ATOM 3331 N N . SER A 1 429 ? -14.965 -30.979 19.305 1.00 96.00 429 SER A N 1
ATOM 3332 C CA . SER A 1 429 ? -14.825 -32.402 18.995 1.00 96.00 429 SER A CA 1
ATOM 3333 C C . SER A 1 429 ? -16.162 -33.136 19.101 1.00 96.00 429 SER A C 1
ATOM 3335 O O . SER A 1 429 ? -17.083 -32.700 19.798 1.00 96.00 429 SER A O 1
ATOM 3337 N N . THR A 1 430 ? -16.231 -34.324 18.501 1.00 91.38 430 THR A N 1
ATOM 3338 C CA . THR A 1 430 ? -17.319 -35.265 18.785 1.00 91.38 430 THR A CA 1
ATOM 3339 C C . THR A 1 430 ? -17.399 -35.510 20.290 1.00 91.38 430 THR A C 1
ATOM 3341 O O . THR A 1 430 ? -16.377 -35.709 20.957 1.00 91.38 430 THR A O 1
ATOM 3344 N N . ILE A 1 431 ? -18.617 -35.447 20.822 1.00 95.88 431 ILE A N 1
ATOM 3345 C CA . ILE A 1 431 ? -18.882 -35.618 22.247 1.00 95.88 431 ILE A CA 1
ATOM 3346 C C . ILE A 1 431 ? -18.639 -37.084 22.609 1.00 95.88 431 ILE A C 1
ATOM 3348 O O . ILE A 1 431 ? -19.206 -37.982 21.988 1.00 95.88 431 ILE A O 1
ATOM 3352 N N . ARG A 1 432 ? -17.827 -37.336 23.637 1.00 95.50 432 ARG A N 1
ATOM 3353 C CA . ARG A 1 432 ? -17.621 -38.677 24.195 1.00 95.50 432 ARG A CA 1
ATOM 3354 C C . ARG A 1 432 ? -18.454 -38.843 25.459 1.00 95.50 432 ARG A C 1
ATOM 3356 O O . ARG A 1 432 ? -18.246 -38.120 26.431 1.00 95.50 432 ARG A O 1
ATOM 3363 N N . LYS A 1 433 ? -19.394 -39.788 25.430 1.00 96.31 433 LYS A N 1
ATOM 3364 C CA . LYS A 1 433 ? -20.143 -40.250 26.604 1.00 96.31 433 LYS A CA 1
ATOM 3365 C C . LYS A 1 433 ? -19.311 -41.321 27.304 1.00 96.31 433 LYS A C 1
ATOM 3367 O O . LYS A 1 433 ? -18.937 -42.298 26.667 1.00 96.31 433 LYS A O 1
ATOM 3372 N N . VAL A 1 434 ? -19.016 -41.139 28.586 1.00 95.06 434 VAL A N 1
ATOM 3373 C CA . VAL A 1 434 ? -18.225 -42.090 29.385 1.00 95.06 434 VAL A CA 1
ATOM 3374 C C . VAL A 1 434 ? -18.760 -42.181 30.810 1.00 95.06 434 VAL A C 1
ATOM 3376 O O . VAL A 1 434 ? -19.294 -41.205 31.332 1.00 95.06 434 VAL A O 1
ATOM 3379 N N . LYS A 1 435 ? -18.617 -43.343 31.450 1.00 95.25 435 LYS A N 1
ATOM 3380 C CA . LYS A 1 435 ? -18.991 -43.571 32.854 1.00 95.25 435 LYS A CA 1
ATOM 3381 C C . LYS A 1 435 ? -17.719 -43.723 33.692 1.00 95.25 435 LYS A C 1
ATOM 3383 O O . LYS A 1 435 ? -16.805 -44.440 33.287 1.00 95.25 435 LYS A O 1
ATOM 3388 N N . THR A 1 436 ? -17.622 -43.016 34.815 1.00 95.06 436 THR A N 1
ATOM 3389 C CA . THR A 1 436 ? -16.546 -43.240 35.800 1.00 95.06 436 THR A CA 1
ATOM 3390 C C . THR A 1 436 ? -16.646 -44.652 36.383 1.00 95.06 436 THR A C 1
ATOM 3392 O O . THR A 1 436 ? -17.746 -45.208 36.428 1.00 95.06 436 THR A O 1
ATOM 3395 N N . LYS A 1 437 ? -15.505 -45.234 36.780 1.00 92.19 437 LYS A N 1
ATOM 3396 C CA . LYS A 1 437 ? -15.462 -46.595 37.345 1.00 92.19 437 LYS A CA 1
ATOM 3397 C C . LYS A 1 437 ? -16.176 -46.671 38.695 1.00 92.19 437 LYS A C 1
ATOM 3399 O O . LYS A 1 437 ? -16.205 -45.638 39.409 1.00 92.19 437 LYS A O 1
#

Radius of gyration: 28.81 Å; chains: 1; bounding box: 91×74×69 Å

Foldseek 3Di:
DDDDDDDDDDDDDDDDDPDDDDDPPPPPPDALVNLVVLLVQLLQLLVLLCVVCVVVQDQALLSLVLVLLCLLSVHDNPNNLVRQLVQCVVVVQARWDDHPPDPGTDGDLLSLLSVLNSCVSVVHDCCARNHHNSVVNNVVCCVVDPDHPDLLSLLSSLVSCVSSVVNPSLVVSLVVQCVQQDQPQAGDDVGGFLQRLLSNLNSCLVVCVVVVRRNVSSLVVNVVQDDDLAGDRDVPGDHFLLSLLSQLQNCLSNLVLVSNVVSSVSNVSQADPVTRSFGWDQDPPHRDTDGDSNSSSSNSNSSSSNSVSSVVVSVVNVVVPPDDDDDDDDDDDDDDDDDDVDQFEAWEWDDWDAAQFKIKTFTDQTPQFQWKKKWKALDPVCPHPIDIDIGGSVDRMDIGGRHHGQGKMKMWMWTWHQDPNDTRIHDIYDIDIDTHD

pLDDT: mean 87.86, std 19.73, range [26.06, 98.94]

InterPro domains:
  IPR003961 Fibronectin type III [PS50853] (343-437)
  IPR013783 Immunoglobulin-like fold [G3DSA:2.60.40.10] (318-437)
  IPR036116 Fibronectin type III superfamily [SSF49265] (349-436)

Sequence (437 aa):
MKKLLSVLLSAVMIFSAVVPFSALAETKALGLKEVVTAQVEAKADMLGAMNYLKASTPQTVANSYEVHKFAQAGGDVSEYLTALESNLKANNGKIMARQAKETEDSENLVYYAVAIDILTILGKDVTNFGGYNVKQAFETFAQTNKNVSNPYFYRCIVEACKAIGNDELARDLIDQMSKSYKVGSGLDNWGYSCDNTSVYVATVAPYKAYYQTNYNDALKLIAGYKKNKGYCYQTTFEENANSTAMALMAYSAAGDFDKAYEAYQLLKNFESKNNNGVFMAADWKTGAMTENQLATADALRALSYFDDACEQKIKDLSNSDSTKPTQPAPTIKPETAKPQLTTPAKTKVQKISTGKKSITAQWKKVAGVSAYQVQIATNKKFSKNKKTFKVSKKSTKVKIKKLKAKKVYYVRVRSYKKVNGKKVYSKWSTIRKVKTK